Protein AF-A0A564IZJ0-F1 (afdb_monomer)

Solvent-accessible surface area (backbone atoms only — not comparable to full-atom values): 21741 Å² total; per-residue (Å²): 131,83,50,56,50,42,32,29,39,72,29,84,61,72,47,53,26,56,43,86,88,49,36,39,36,37,38,79,54,44,90,42,38,35,37,41,50,42,85,52,32,65,60,54,70,59,69,77,71,61,61,70,77,34,61,33,36,36,37,26,34,56,34,86,49,71,35,27,42,55,58,33,40,31,61,78,83,56,74,50,46,57,49,78,81,78,59,64,66,39,53,47,33,22,53,53,16,45,50,47,19,52,66,24,48,50,54,48,75,76,46,84,51,66,69,59,30,51,54,28,47,52,52,16,57,60,21,42,52,44,19,53,53,12,47,51,53,50,51,52,51,49,54,51,66,65,36,66,60,49,48,51,48,54,54,53,49,56,35,42,74,72,63,50,59,86,82,39,43,73,65,63,79,53,78,89,79,77,83,68,80,66,76,89,85,49,87,64,47,89,65,46,46,78,50,74,35,45,29,76,46,72,40,58,45,77,50,74,45,72,63,78,95,56,53,42,52,27,40,31,34,42,32,31,40,73,90,46,70,34,35,41,73,34,52,60,85,53,92,71,82,81,52,62,72,89,74,48,69,64,80,76,96,77,58,46,73,65,36,38,33,40,37,34,20,32,71,92,74,27,42,46,44,33,39,37,31,74,72,70,56,49,33,40,32,57,55,51,95,79,43,77,47,75,70,51,46,55,48,50,52,54,51,54,55,48,51,44,49,52,53,50,53,52,52,50,51,51,52,55,50,52,32,70,76,76,51,88,51,72,66,62,52,51,53,54,49,50,52,51,51,51,51,46,50,50,55,53,49,50,54,51,51,51,53,50,52,51,45,51,48,40,48,74,73,29,68,69,48,43,43,49,53,51,40,51,54,45,51,53,55,48,42,64,69,64,39,91,61,56,50,80,41,78,36,85

Secondary structure (DSSP, 8-state):
---EEEEEEE---PEEPS-GGG-EEEEEETTEEEEEEGGGBS-GGGGGGPPTTSEEEEEEEE-TTS-EEEEEEE-SS-EEPBP---SHHHHHHHHHHHHHHHHHHHHHHH---HHHHHHHHHHHHHHHHHHHHHHHHHHHHHHHHH-HHHHHHHHHHHHHHTT--TTPEEPPPPP-PPPPPSTTT-PPPTTEEEEEEEEEEEEEEEEEESSGGG-EEEEEEEEEETTEEEEEEEE--STTSSS-GGG-SSPPP---TT-EEEEEEETTT-BEEEEEETTT--EEEEPBTTB--HHHHHHHHHHHHHHHHHHHHHHHHHHHHHHHHH---HHHHHHHHHHHHHHHHHHHHHHHHHHHHHHHHHHHH-HHHHHHHHHHHHHHHHHHHH-TT--EEEE-

pLDDT: mean 84.56, std 9.11, range [44.75, 94.94]

Structure (mmCIF, N/CA/C/O backbone):
data_AF-A0A564IZJ0-F1
#
_entry.id   AF-A0A564IZJ0-F1
#
loop_
_atom_site.group_PDB
_atom_site.id
_atom_site.type_symbol
_atom_site.label_atom_id
_atom_site.label_alt_id
_atom_site.label_comp_id
_atom_site.label_asym_id
_atom_site.label_entity_id
_atom_site.label_seq_id
_atom_site.pdbx_PDB_ins_code
_atom_site.Cartn_x
_atom_site.Cartn_y
_atom_site.Cartn_z
_atom_site.occupancy
_atom_site.B_iso_or_equiv
_atom_site.auth_seq_id
_atom_site.auth_comp_id
_atom_site.auth_asym_id
_atom_site.auth_atom_id
_atom_site.pdbx_PDB_model_num
ATOM 1 N N . MET A 1 1 ? -16.118 2.690 -13.358 1.00 44.75 1 MET A N 1
ATOM 2 C CA . MET A 1 1 ? -16.846 3.289 -12.211 1.00 44.75 1 MET A CA 1
ATOM 3 C C . MET A 1 1 ? -16.034 4.460 -11.663 1.00 44.75 1 MET A C 1
ATOM 5 O O . MET A 1 1 ? -14.813 4.362 -11.625 1.00 44.75 1 MET A O 1
ATOM 9 N N . LYS A 1 2 ? -16.660 5.592 -11.305 1.00 59.84 2 LYS A N 1
ATOM 10 C CA . LYS A 1 2 ? -15.937 6.739 -10.721 1.00 59.84 2 LYS A CA 1
ATOM 11 C C . LYS A 1 2 ? -15.479 6.367 -9.302 1.00 59.84 2 LYS A C 1
ATOM 13 O O . LYS A 1 2 ? -16.312 6.203 -8.417 1.00 59.84 2 LYS A O 1
ATOM 18 N N . ASN A 1 3 ? -14.168 6.224 -9.098 1.00 81.81 3 ASN A N 1
ATOM 19 C CA . ASN A 1 3 ? -13.589 5.867 -7.793 1.00 81.81 3 ASN A CA 1
ATOM 20 C C . ASN A 1 3 ? -13.579 7.036 -6.797 1.00 81.81 3 ASN A C 1
ATOM 22 O O . ASN A 1 3 ? -13.291 6.833 -5.627 1.00 81.81 3 ASN A O 1
ATOM 26 N N . THR A 1 4 ? -13.869 8.259 -7.234 1.00 89.06 4 THR A N 1
ATOM 27 C CA . THR A 1 4 ? -13.938 9.442 -6.367 1.00 89.06 4 THR A CA 1
ATOM 28 C C . THR A 1 4 ? -15.351 9.639 -5.840 1.00 89.06 4 THR A C 1
ATOM 30 O O . THR A 1 4 ? -16.308 9.586 -6.618 1.00 89.06 4 THR A O 1
ATOM 33 N N . ARG A 1 5 ? -15.476 9.888 -4.539 1.00 91.62 5 ARG A N 1
ATOM 34 C CA . ARG A 1 5 ? -16.738 10.101 -3.831 1.00 91.62 5 ARG A CA 1
ATOM 35 C C . ARG A 1 5 ? -16.631 11.329 -2.933 1.00 91.62 5 ARG A C 1
ATOM 37 O O . ARG A 1 5 ? -15.533 11.720 -2.537 1.00 91.62 5 ARG A O 1
ATOM 44 N N . TYR A 1 6 ? -17.781 11.931 -2.664 1.00 93.88 6 TYR A N 1
ATOM 45 C CA . TYR A 1 6 ? -17.891 13.160 -1.894 1.00 93.88 6 TYR A CA 1
ATOM 46 C C . TYR A 1 6 ? -18.940 12.956 -0.823 1.00 93.88 6 TYR A C 1
ATOM 48 O O . TYR A 1 6 ? -20.068 12.582 -1.147 1.00 93.88 6 TYR A O 1
ATOM 56 N N . PHE A 1 7 ? -18.557 13.176 0.424 1.00 94.12 7 PHE A N 1
ATOM 57 C CA . PHE A 1 7 ? -19.387 12.845 1.569 1.00 94.12 7 PHE A CA 1
ATOM 58 C C . PHE A 1 7 ? -19.594 14.057 2.462 1.00 94.12 7 PHE A C 1
ATOM 60 O O . PHE A 1 7 ? -18.702 14.894 2.579 1.00 94.12 7 PHE A O 1
ATOM 67 N N . THR A 1 8 ? -20.757 14.110 3.100 1.00 93.25 8 THR A N 1
ATOM 68 C CA . THR A 1 8 ? -21.026 14.961 4.257 1.00 93.25 8 THR A CA 1
ATOM 69 C C . THR A 1 8 ? -21.311 14.047 5.437 1.00 93.25 8 THR A C 1
ATOM 71 O O . THR A 1 8 ? -22.141 13.143 5.341 1.00 93.25 8 THR A O 1
ATOM 74 N N . LEU A 1 9 ? -20.624 14.267 6.548 1.00 92.94 9 LEU A N 1
ATOM 75 C CA . LEU A 1 9 ? -20.830 13.511 7.780 1.00 92.94 9 LEU A CA 1
ATOM 76 C C . LEU A 1 9 ? -20.733 14.432 8.987 1.00 92.94 9 LEU A C 1
ATOM 78 O O . LEU A 1 9 ? -20.176 15.521 8.888 1.00 92.94 9 LEU A O 1
ATOM 82 N N . ASN A 1 10 ? -21.249 13.988 10.128 1.00 90.94 10 ASN A N 1
ATOM 83 C CA . ASN A 1 10 ? -21.039 14.691 11.385 1.00 90.94 10 ASN A CA 1
ATOM 84 C C . ASN A 1 10 ? -19.679 14.299 11.980 1.00 90.94 10 ASN A C 1
ATOM 86 O O . ASN A 1 10 ? -19.413 13.111 12.163 1.00 90.94 10 ASN A O 1
ATOM 90 N N . PHE A 1 11 ? -18.799 15.266 12.237 1.00 90.62 11 PHE A N 1
ATOM 91 C CA . PHE A 1 11 ? -17.419 14.974 12.621 1.00 90.62 11 PHE A CA 1
ATOM 92 C C . PHE A 1 11 ? -17.299 14.514 14.073 1.00 90.62 11 PHE A C 1
ATOM 94 O O . PHE A 1 11 ? -17.504 15.289 15.002 1.00 90.62 11 PHE A O 1
ATOM 101 N N . THR A 1 12 ? -16.880 13.269 14.276 1.00 87.88 12 THR A N 1
ATOM 102 C CA . THR A 1 12 ? -16.680 12.671 15.607 1.00 87.88 12 THR A CA 1
ATOM 103 C C . THR A 1 12 ? -15.224 12.699 16.079 1.00 87.88 12 THR A C 1
ATOM 105 O O . THR A 1 12 ? -14.915 12.160 17.138 1.00 87.88 12 THR A O 1
ATOM 108 N N . GLY A 1 13 ? -14.323 13.316 15.310 1.00 90.12 13 GLY A N 1
ATOM 109 C CA . GLY A 1 13 ? -12.887 13.312 15.580 1.00 90.12 13 GLY A CA 1
ATOM 110 C C . GLY A 1 13 ? -12.126 12.249 14.786 1.00 90.12 13 GLY A C 1
ATOM 111 O O . GLY A 1 13 ? -12.684 11.246 14.339 1.00 90.12 13 GLY A O 1
ATOM 112 N N . PHE A 1 14 ? -10.825 12.478 14.609 1.00 91.62 14 PHE A N 1
ATOM 113 C CA . PHE A 1 14 ? -9.918 11.494 14.024 1.00 91.62 14 PHE A CA 1
ATOM 114 C C . PHE A 1 14 ? -9.341 10.579 15.101 1.00 91.62 14 PHE A C 1
ATOM 116 O O . PHE A 1 14 ? -8.936 11.026 16.172 1.00 91.62 14 PHE A O 1
ATOM 123 N N . THR A 1 15 ? -9.222 9.297 14.779 1.00 90.81 15 THR A N 1
ATOM 124 C CA . THR A 1 15 ? -8.367 8.371 15.512 1.00 90.81 15 THR A CA 1
ATOM 125 C C . THR A 1 15 ? -6.949 8.450 14.949 1.00 90.81 15 THR A C 1
ATOM 127 O O . THR A 1 15 ? -6.758 8.390 13.733 1.00 90.81 15 THR A O 1
ATOM 130 N N . THR A 1 16 ? -5.946 8.565 15.814 1.00 89.06 16 THR A N 1
ATOM 131 C CA . THR A 1 16 ? -4.530 8.571 15.425 1.00 89.06 16 THR A CA 1
ATOM 132 C C . THR A 1 16 ? -3.963 7.154 15.448 1.00 89.06 16 THR A C 1
ATOM 134 O O . THR A 1 16 ? -4.163 6.400 16.404 1.00 89.06 16 THR A O 1
ATOM 137 N N . ALA A 1 17 ? -3.238 6.773 14.396 1.00 84.81 17 ALA A N 1
ATOM 138 C CA . ALA A 1 17 ? -2.452 5.544 14.432 1.00 84.81 17 ALA A CA 1
ATOM 139 C C . ALA A 1 17 ? -1.193 5.736 15.277 1.00 84.81 17 ALA A C 1
ATOM 141 O O . ALA A 1 17 ? -0.593 6.816 15.317 1.00 84.81 17 ALA A O 1
ATOM 142 N N . ALA A 1 18 ? -0.704 4.641 15.859 1.00 78.44 18 ALA A N 1
ATOM 143 C CA . ALA A 1 18 ? 0.675 4.603 16.322 1.00 78.44 18 ALA A CA 1
ATOM 144 C C . ALA A 1 18 ? 1.623 4.527 15.121 1.00 78.44 18 ALA A C 1
ATOM 146 O O . ALA A 1 18 ? 1.963 3.456 14.621 1.00 78.44 18 ALA A O 1
ATOM 147 N N . SER A 1 19 ? 2.040 5.698 14.651 1.00 74.94 19 SER A N 1
ATOM 148 C CA . SER A 1 19 ? 2.988 5.863 13.557 1.00 74.94 19 SER A CA 1
ATOM 149 C C . SER A 1 19 ? 4.084 6.854 13.927 1.00 74.94 19 SER A C 1
ATOM 151 O O . SER A 1 19 ? 3.969 7.627 14.881 1.00 74.94 19 SER A O 1
ATOM 153 N N . GLU A 1 20 ? 5.130 6.903 13.107 1.00 67.12 20 GLU A N 1
ATOM 154 C CA . GLU A 1 20 ? 6.114 7.977 13.173 1.00 67.12 20 GLU A CA 1
ATOM 155 C C . GLU A 1 20 ? 5.413 9.344 13.071 1.00 67.12 20 GLU A C 1
ATOM 157 O O . GLU A 1 20 ? 4.678 9.614 12.113 1.00 67.12 20 GLU A O 1
ATOM 162 N N . LYS A 1 21 ? 5.609 10.178 14.103 1.00 67.50 21 LYS A N 1
ATOM 163 C CA . LYS A 1 21 ? 4.989 11.505 14.268 1.00 67.50 21 LYS A CA 1
ATOM 164 C C . LYS A 1 21 ? 3.448 11.518 14.266 1.00 67.50 21 LYS A C 1
ATOM 166 O O . LYS A 1 21 ? 2.879 12.568 14.009 1.00 67.50 21 LYS A O 1
ATOM 171 N N . GLN A 1 22 ? 2.787 10.376 14.501 1.00 73.25 22 GLN A N 1
ATOM 172 C CA . GLN A 1 22 ? 1.315 10.258 14.589 1.00 73.25 22 GLN A CA 1
ATOM 173 C C . GLN A 1 22 ? 0.550 10.919 13.421 1.00 73.25 22 GLN A C 1
ATOM 175 O O . GLN A 1 22 ? -0.549 11.438 13.580 1.00 73.25 22 GLN A O 1
ATOM 180 N N . SER A 1 23 ? 1.149 10.913 12.229 1.00 81.75 23 SER A N 1
ATOM 181 C CA . SER A 1 23 ? 0.636 11.631 11.055 1.00 81.75 23 SER A CA 1
ATOM 182 C C . SER A 1 23 ? -0.514 10.919 10.340 1.00 81.75 23 SER A C 1
ATOM 184 O O . SER A 1 23 ? -1.260 11.554 9.597 1.00 81.75 23 SER A O 1
ATOM 186 N N . TYR A 1 24 ? -0.680 9.612 10.556 1.00 87.75 24 TYR A N 1
ATOM 187 C CA . TYR A 1 24 ? -1.764 8.842 9.953 1.00 87.75 24 TYR A CA 1
ATOM 188 C C . TYR A 1 24 ? -3.034 8.915 10.793 1.00 87.75 24 TYR A C 1
ATOM 190 O O . TYR A 1 24 ? -3.030 8.584 11.982 1.00 87.75 24 TYR A O 1
ATOM 198 N N . LEU A 1 25 ? -4.129 9.288 10.137 1.00 91.69 25 LEU A N 1
ATOM 199 C CA . LEU A 1 25 ? -5.433 9.488 10.754 1.00 91.69 25 LEU A CA 1
ATOM 200 C C . LEU A 1 25 ? -6.473 8.560 10.128 1.00 91.69 25 LEU A C 1
ATOM 202 O O . LEU A 1 25 ? -6.461 8.327 8.915 1.00 91.69 25 LEU A O 1
ATOM 206 N N . ARG A 1 26 ? -7.400 8.084 10.959 1.00 92.69 26 ARG A N 1
ATOM 207 C CA . ARG A 1 26 ? -8.602 7.354 10.553 1.00 92.69 26 ARG A CA 1
ATOM 208 C C . ARG A 1 26 ? -9.843 8.088 11.040 1.00 92.69 26 ARG A C 1
ATOM 210 O O . ARG A 1 26 ? -9.869 8.591 12.158 1.00 92.69 26 ARG A O 1
ATOM 217 N N . LEU A 1 27 ? -10.880 8.111 10.219 1.00 92.31 27 LEU A N 1
ATOM 218 C CA . LEU A 1 27 ? -12.219 8.560 10.579 1.00 92.31 27 LEU A CA 1
ATOM 219 C C . LEU A 1 27 ? -13.199 7.446 10.218 1.00 92.31 27 LEU A C 1
ATOM 221 O O . LEU A 1 27 ? -13.279 7.052 9.056 1.00 92.31 27 LEU A O 1
ATOM 225 N N . ALA A 1 28 ? -13.913 6.931 11.213 1.00 88.31 28 ALA A N 1
ATOM 226 C CA . ALA A 1 28 ? -14.966 5.941 11.023 1.00 88.31 28 ALA A CA 1
ATOM 227 C C . ALA A 1 28 ? -16.322 6.649 11.113 1.00 88.31 28 ALA A C 1
ATOM 229 O O . ALA A 1 28 ? -16.593 7.337 12.095 1.00 88.31 28 ALA A O 1
ATOM 230 N N . ALA A 1 29 ? -17.145 6.514 10.076 1.00 86.06 29 ALA A N 1
ATOM 231 C CA . ALA A 1 29 ? -18.466 7.124 10.014 1.00 86.06 29 ALA A CA 1
ATOM 232 C C . ALA A 1 29 ? -19.440 6.181 9.309 1.00 86.06 29 ALA A C 1
ATOM 234 O O . ALA A 1 29 ? -19.333 5.940 8.106 1.00 86.06 29 ALA A O 1
ATOM 235 N N . GLY A 1 30 ? -20.405 5.654 10.061 1.00 82.12 30 GLY A N 1
ATOM 236 C CA . GLY A 1 30 ? -21.278 4.608 9.542 1.00 82.12 30 GLY A CA 1
ATOM 237 C C . GLY A 1 30 ? -20.477 3.351 9.184 1.00 82.12 30 GLY A C 1
ATOM 238 O O . GLY A 1 30 ? -19.511 3.015 9.866 1.00 82.12 30 GLY A O 1
ATOM 239 N N . ASP A 1 31 ? -20.817 2.737 8.053 1.00 81.56 31 ASP A N 1
ATOM 240 C CA . ASP A 1 31 ? -20.074 1.601 7.480 1.00 81.56 31 ASP A CA 1
ATOM 241 C C . ASP A 1 31 ? -18.853 2.050 6.646 1.00 81.56 31 ASP A C 1
ATOM 243 O O . ASP A 1 31 ? -18.264 1.270 5.897 1.00 81.56 31 ASP A O 1
ATOM 247 N N . HIS A 1 32 ? -18.496 3.340 6.698 1.00 88.19 32 HIS A N 1
ATOM 248 C CA . HIS A 1 32 ? -17.412 3.911 5.904 1.00 88.19 32 HIS A CA 1
ATOM 249 C C . HIS A 1 32 ? -16.202 4.219 6.778 1.00 88.19 32 HIS A C 1
ATOM 251 O O . HIS A 1 32 ? -16.291 4.897 7.804 1.00 88.19 32 HIS A O 1
ATOM 257 N N . VAL A 1 33 ? -15.038 3.791 6.298 1.00 90.00 33 VAL A N 1
ATOM 258 C CA . VAL A 1 33 ? -13.749 4.083 6.918 1.00 90.00 33 VAL A CA 1
ATOM 259 C C . VAL A 1 33 ? -12.929 4.962 5.991 1.00 90.00 33 VAL A C 1
ATOM 261 O O . VAL A 1 33 ? -12.711 4.637 4.820 1.00 90.00 33 VAL A O 1
ATOM 264 N N . PHE A 1 34 ? -12.453 6.074 6.536 1.00 92.56 34 PHE A N 1
ATOM 265 C CA . PHE A 1 34 ? -11.622 7.041 5.844 1.00 92.56 34 PHE A CA 1
ATOM 266 C C . PHE A 1 34 ? -10.225 7.082 6.455 1.00 92.56 34 PHE A C 1
ATOM 268 O O . PHE A 1 34 ? -10.083 7.181 7.671 1.00 92.56 34 PHE A O 1
ATOM 275 N N . TYR A 1 35 ? -9.200 7.083 5.610 1.00 92.44 35 TYR A N 1
ATOM 276 C CA . TYR A 1 35 ? -7.798 7.211 5.993 1.00 92.44 35 TYR A CA 1
ATOM 277 C C . TYR A 1 35 ? -7.173 8.452 5.371 1.00 92.44 35 TYR A C 1
ATOM 279 O O . TYR A 1 35 ? -7.528 8.864 4.262 1.00 92.44 35 TYR A O 1
ATOM 287 N N . THR A 1 36 ? -6.209 9.038 6.074 1.00 91.75 36 THR A N 1
ATOM 288 C CA . THR A 1 36 ? -5.403 10.135 5.547 1.00 91.75 36 THR A CA 1
ATOM 289 C C . THR A 1 36 ? -4.045 10.240 6.237 1.00 91.75 36 THR A C 1
ATOM 291 O O . THR A 1 36 ? -3.787 9.575 7.239 1.00 91.75 36 THR A O 1
ATOM 294 N N . ASP A 1 37 ? -3.172 11.075 5.684 1.00 89.12 37 ASP A N 1
ATOM 295 C CA . ASP A 1 37 ? -1.863 11.414 6.242 1.00 89.12 37 ASP A CA 1
ATOM 296 C C . ASP A 1 37 ? -1.727 12.936 6.277 1.00 89.12 37 ASP A C 1
ATOM 298 O O . ASP A 1 37 ? -1.817 13.594 5.236 1.00 89.12 37 ASP A O 1
ATOM 302 N N . THR A 1 38 ? -1.501 13.504 7.460 1.00 89.12 38 THR A N 1
ATOM 303 C CA . THR A 1 38 ? -1.402 14.956 7.645 1.00 89.12 38 THR A CA 1
ATOM 304 C C . THR A 1 38 ? -0.265 15.573 6.831 1.00 89.12 38 THR A C 1
ATOM 306 O O . THR A 1 38 ? -0.391 16.700 6.360 1.00 89.12 38 THR A O 1
ATOM 309 N N . ARG A 1 39 ? 0.806 14.817 6.547 1.00 85.56 39 ARG A N 1
ATOM 310 C CA . ARG A 1 39 ? 1.964 15.270 5.749 1.00 85.56 39 ARG A CA 1
ATOM 311 C C . ARG A 1 39 ? 1.623 15.550 4.287 1.00 85.56 39 ARG A C 1
ATOM 313 O O . ARG A 1 39 ? 2.419 16.155 3.573 1.00 85.56 39 ARG A O 1
ATOM 320 N N . TYR A 1 40 ? 0.473 15.069 3.823 1.00 85.44 40 TYR A N 1
ATOM 321 C CA . TYR A 1 40 ? 0.005 15.283 2.460 1.00 85.44 40 TYR A CA 1
ATOM 322 C C . TYR A 1 40 ? -0.725 16.626 2.286 1.00 85.44 40 TYR A C 1
ATOM 324 O O . TYR A 1 40 ? -0.977 17.038 1.153 1.00 85.44 40 TYR A O 1
ATOM 332 N N . PHE A 1 41 ? -1.035 17.332 3.374 1.00 89.31 41 PHE A N 1
ATOM 333 C CA . PHE A 1 41 ? -1.739 18.612 3.350 1.00 89.31 41 PHE A CA 1
ATOM 334 C C . PHE A 1 41 ? -0.768 19.785 3.415 1.00 89.31 41 PHE A C 1
ATOM 336 O O . PHE A 1 41 ? 0.336 19.668 3.944 1.00 89.31 41 PHE A O 1
ATOM 343 N N . GLN A 1 42 ? -1.170 20.915 2.831 1.00 88.94 42 GLN A N 1
ATOM 344 C CA . GLN A 1 42 ? -0.345 22.121 2.796 1.00 88.94 42 GLN A CA 1
ATOM 345 C C . GLN A 1 42 ? -0.071 22.668 4.201 1.00 88.94 42 GLN A C 1
ATOM 347 O O . GLN A 1 42 ? 1.057 23.065 4.480 1.00 88.94 42 GLN A O 1
ATOM 352 N N . ASP A 1 43 ? -1.088 22.662 5.062 1.00 89.38 43 ASP A N 1
ATOM 353 C CA . ASP A 1 43 ? -0.977 23.059 6.460 1.00 89.38 43 ASP A CA 1
ATOM 354 C C . ASP A 1 43 ? -1.587 21.972 7.364 1.00 89.38 43 ASP A C 1
ATOM 356 O O . ASP A 1 43 ? -2.812 21.877 7.490 1.00 89.38 43 ASP A O 1
ATOM 360 N N . PRO A 1 44 ? -0.744 21.111 7.966 1.00 87.69 44 PRO A N 1
ATOM 361 C CA . PRO A 1 44 ? -1.185 20.066 8.885 1.00 87.69 44 PRO A CA 1
ATOM 362 C C . PRO A 1 44 ? -1.839 20.589 10.170 1.00 87.69 44 PRO A C 1
ATOM 364 O O . PRO A 1 44 ? -2.603 19.855 10.791 1.00 87.69 44 PRO A O 1
ATOM 367 N N . THR A 1 45 ? -1.560 21.827 10.588 1.00 88.00 45 THR A N 1
ATOM 368 C CA . THR A 1 45 ? -2.073 22.367 11.863 1.00 88.00 45 THR A CA 1
ATOM 369 C C . THR A 1 45 ? -3.579 22.626 11.816 1.00 88.00 45 THR A C 1
ATOM 371 O O . THR A 1 45 ? -4.264 22.572 12.834 1.00 88.00 45 THR A O 1
ATOM 374 N N . LEU A 1 46 ? -4.131 22.798 10.611 1.00 90.19 46 LEU A N 1
ATOM 375 C CA . LEU A 1 46 ? -5.561 22.999 10.388 1.00 90.19 46 LEU A CA 1
ATOM 376 C C . LEU A 1 46 ? -6.421 21.805 10.828 1.00 90.19 46 LEU A C 1
ATOM 378 O O . LEU A 1 46 ? -7.614 21.981 11.065 1.00 90.19 46 LEU A O 1
ATOM 382 N N . PHE A 1 47 ? -5.846 20.605 10.975 1.00 89.31 47 PHE A N 1
ATOM 383 C CA . PHE A 1 47 ? -6.578 19.450 11.506 1.00 89.31 47 PHE A CA 1
ATOM 384 C C . PHE A 1 47 ? -7.035 19.665 12.957 1.00 89.31 47 PHE A C 1
ATOM 386 O O . PHE A 1 47 ? -8.088 19.155 13.333 1.00 89.31 47 PHE A O 1
ATOM 393 N N . GLU A 1 48 ? -6.284 20.433 13.752 1.00 87.44 48 GLU A N 1
ATOM 394 C CA . GLU A 1 48 ? -6.610 20.732 15.155 1.00 87.44 48 GLU A CA 1
ATOM 395 C C . GLU A 1 48 ? -7.725 21.780 15.290 1.00 87.44 48 GLU A C 1
ATOM 397 O O . GLU A 1 48 ? -8.367 21.880 16.332 1.00 87.44 48 GLU A O 1
ATOM 402 N N . GLN A 1 49 ? -7.987 22.546 14.228 1.00 89.62 49 GLN A N 1
ATOM 403 C CA . GLN A 1 49 ? -9.007 23.599 14.208 1.00 89.62 49 GLN A CA 1
ATOM 404 C C . GLN A 1 49 ? -10.408 23.070 13.860 1.00 89.62 49 GLN A C 1
ATOM 406 O O . GLN A 1 49 ? -11.390 23.805 13.985 1.00 89.62 49 GLN A O 1
ATOM 411 N N . LEU A 1 50 ? -10.513 21.807 13.433 1.00 89.50 50 LEU A N 1
ATOM 412 C CA . LEU A 1 50 ? -11.782 21.177 13.073 1.00 89.50 50 LEU A CA 1
ATOM 413 C C . LEU A 1 50 ? -12.650 20.958 14.314 1.00 89.50 50 LEU A C 1
ATOM 415 O O . LEU A 1 50 ? -12.236 20.328 15.289 1.00 89.50 50 LEU A O 1
ATOM 419 N N . LYS A 1 51 ? -13.893 21.438 14.261 1.00 87.56 51 LYS A N 1
ATOM 420 C CA . LYS A 1 51 ? -14.825 21.356 15.389 1.00 87.56 51 LYS A CA 1
ATOM 421 C C . LYS A 1 51 ? -15.596 20.042 15.399 1.00 87.56 51 LYS A C 1
ATOM 423 O O . LYS A 1 51 ? -16.216 19.666 14.407 1.00 87.56 51 LYS A O 1
ATOM 428 N N . LEU A 1 52 ? -15.604 19.379 16.554 1.00 90.69 52 LEU A N 1
ATOM 429 C CA . LEU A 1 52 ? -16.419 18.188 16.792 1.00 90.69 52 LEU A CA 1
ATOM 430 C C . LEU A 1 52 ? -17.913 18.501 16.643 1.00 90.69 52 LEU A C 1
ATOM 432 O O . LEU A 1 52 ? -18.368 19.602 16.955 1.00 90.69 52 LEU A O 1
ATOM 436 N N . ASN A 1 53 ? -18.671 17.500 16.205 1.00 87.12 53 ASN A N 1
ATOM 437 C CA . ASN A 1 53 ? -20.114 17.545 15.982 1.00 87.12 53 ASN A CA 1
ATOM 438 C C . ASN A 1 53 ? -20.569 18.619 14.976 1.00 87.12 53 ASN A C 1
ATOM 440 O O . ASN A 1 53 ? -21.699 19.104 15.048 1.00 87.12 53 ASN A O 1
ATOM 444 N N . GLN A 1 54 ? -19.690 18.995 14.044 1.00 89.19 54 GLN A N 1
ATOM 445 C CA . GLN A 1 54 ? -20.017 19.855 12.910 1.00 89.19 54 GLN A CA 1
ATOM 446 C C . GLN A 1 54 ? -20.007 19.065 11.595 1.00 89.19 54 GLN A C 1
ATOM 448 O O . GLN A 1 54 ? -19.317 18.042 11.493 1.00 89.19 54 GLN A O 1
ATOM 453 N N . PRO A 1 55 ? -20.771 19.512 10.579 1.00 91.31 55 PRO A N 1
ATOM 454 C CA . PRO A 1 55 ? -20.741 18.886 9.267 1.00 91.31 5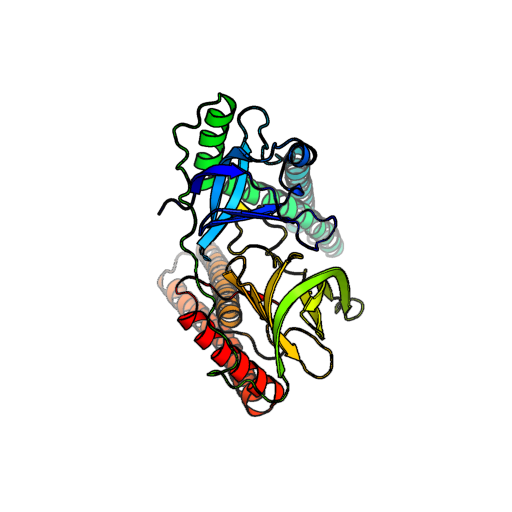5 PRO A CA 1
ATOM 455 C C . PRO A 1 55 ? -19.345 19.003 8.652 1.00 91.31 55 PRO A C 1
ATOM 457 O O . PRO A 1 55 ? -18.797 20.091 8.500 1.00 91.31 55 PRO A O 1
ATOM 460 N N . LEU A 1 56 ? -18.788 17.860 8.270 1.00 93.94 56 LEU A N 1
ATOM 461 C CA . LEU A 1 56 ? -17.513 17.739 7.585 1.00 93.94 56 LEU A CA 1
ATOM 462 C C . LEU A 1 56 ? -17.747 17.214 6.176 1.00 93.94 56 LEU A C 1
ATOM 464 O O . LEU A 1 56 ? -18.319 16.140 5.972 1.00 93.94 56 LEU A O 1
ATOM 468 N N . HIS A 1 57 ? -17.271 17.977 5.203 1.00 94.50 57 HIS A N 1
ATOM 469 C CA . HIS A 1 57 ? -17.320 17.653 3.790 1.00 94.50 57 HIS A CA 1
ATOM 470 C C . HIS A 1 57 ? -15.990 17.056 3.355 1.00 94.50 57 HIS A C 1
ATOM 472 O O . HIS A 1 57 ? -14.932 17.634 3.596 1.00 94.50 57 HIS A O 1
ATOM 478 N N . ILE A 1 58 ? -16.032 15.903 2.696 1.00 94.94 58 ILE A N 1
ATOM 479 C CA . ILE A 1 58 ? -14.839 15.119 2.381 1.00 94.94 58 ILE A CA 1
ATOM 480 C C . ILE A 1 58 ? -14.809 14.800 0.893 1.00 94.94 58 ILE A C 1
ATOM 482 O O . ILE A 1 58 ? -15.751 14.222 0.353 1.00 94.94 58 ILE A O 1
ATOM 486 N N . GLY A 1 59 ? -13.688 15.106 0.239 1.00 94.44 59 GLY A N 1
ATOM 487 C CA . GLY A 1 59 ? -13.350 14.576 -1.076 1.00 94.44 59 GLY A CA 1
ATOM 488 C C . GLY A 1 59 ? -12.415 13.386 -0.950 1.00 94.44 59 GLY A C 1
ATOM 489 O O . GLY A 1 59 ? -11.231 13.550 -0.646 1.00 94.44 59 GLY A O 1
ATOM 490 N N . ALA A 1 60 ? -12.930 12.189 -1.224 1.00 93.44 60 ALA A N 1
ATOM 491 C CA . ALA A 1 60 ? -12.185 10.954 -1.038 1.00 93.44 60 ALA A CA 1
ATOM 492 C C . ALA A 1 60 ? -12.163 10.066 -2.285 1.00 93.44 60 ALA A C 1
ATOM 494 O O . ALA A 1 60 ? -12.990 10.165 -3.197 1.00 93.44 60 ALA A O 1
ATOM 495 N N . ARG A 1 61 ? -11.191 9.159 -2.324 1.00 91.69 61 ARG A N 1
ATOM 496 C CA . ARG A 1 61 ? -11.084 8.103 -3.329 1.00 91.69 61 ARG A CA 1
ATOM 497 C C . ARG A 1 61 ? -11.317 6.752 -2.668 1.00 91.69 61 ARG A C 1
ATOM 499 O O . ARG A 1 61 ? -10.626 6.416 -1.718 1.00 91.69 61 ARG A O 1
ATOM 506 N N . ARG A 1 62 ? -12.224 5.955 -3.227 1.00 89.94 62 ARG A N 1
ATOM 507 C CA . ARG A 1 62 ? -12.443 4.566 -2.831 1.00 89.94 62 ARG A CA 1
ATOM 508 C C . ARG A 1 62 ? -11.229 3.711 -3.195 1.00 89.94 62 ARG A C 1
ATOM 510 O O . ARG A 1 62 ? -10.750 3.750 -4.337 1.00 89.94 62 ARG A O 1
ATOM 517 N N . LEU A 1 63 ? -10.748 2.954 -2.223 1.00 88.00 63 LEU A N 1
ATOM 518 C CA . LEU A 1 63 ? -9.727 1.932 -2.366 1.00 88.00 63 LEU A CA 1
ATOM 519 C C . LEU A 1 63 ? -10.385 0.571 -2.693 1.00 88.00 63 LEU A C 1
ATOM 521 O O . LEU A 1 63 ? -11.586 0.390 -2.479 1.00 88.00 63 LEU A O 1
ATOM 525 N N . PRO A 1 64 ? -9.636 -0.384 -3.275 1.00 81.31 64 PRO A N 1
ATOM 526 C CA . PRO A 1 64 ? -10.134 -1.725 -3.594 1.00 81.31 64 PRO A CA 1
ATOM 527 C C . PRO A 1 64 ? -10.688 -2.502 -2.394 1.00 81.31 64 PRO A C 1
ATOM 529 O O . PRO A 1 64 ? -11.535 -3.363 -2.590 1.00 81.31 64 PRO A O 1
ATOM 532 N N . ASP A 1 65 ? -10.216 -2.189 -1.188 1.00 77.81 65 ASP A N 1
ATOM 533 C CA . ASP A 1 65 ? -10.659 -2.770 0.086 1.00 77.81 65 ASP A CA 1
ATOM 534 C C . ASP A 1 65 ? -12.007 -2.217 0.581 1.00 77.81 65 ASP A C 1
ATOM 536 O O . ASP A 1 65 ? -12.509 -2.644 1.610 1.00 77.81 65 ASP A O 1
ATOM 540 N N . GLY A 1 66 ? -12.605 -1.266 -0.144 1.00 84.19 66 GLY A N 1
ATOM 541 C CA . GLY A 1 66 ? -13.852 -0.612 0.248 1.00 84.19 66 GLY A CA 1
ATOM 542 C C . GLY A 1 66 ? -13.656 0.647 1.089 1.00 84.19 66 GLY A C 1
ATOM 543 O O . GLY A 1 66 ? -14.554 1.488 1.092 1.00 84.19 66 GLY A O 1
ATOM 544 N N . SER A 1 67 ? -12.481 0.831 1.695 1.00 88.50 67 SER A N 1
ATOM 545 C CA . SER A 1 67 ? -12.133 2.034 2.450 1.00 88.50 67 SER A CA 1
ATOM 546 C C . SER A 1 67 ? -11.903 3.240 1.534 1.00 88.50 67 SER A C 1
ATOM 548 O O . SER A 1 67 ? -11.892 3.144 0.299 1.00 88.50 67 SER A O 1
ATOM 550 N N . PHE A 1 68 ? -11.729 4.415 2.130 1.00 91.50 68 PHE A N 1
ATOM 551 C CA . PHE A 1 68 ? -11.593 5.674 1.412 1.00 91.50 68 PHE A CA 1
ATOM 552 C C . PHE A 1 68 ? -10.324 6.412 1.820 1.00 91.50 68 PHE A C 1
ATOM 554 O O . PHE A 1 68 ? -10.035 6.575 2.997 1.00 91.50 68 PHE A O 1
ATOM 561 N N . TRP A 1 69 ? -9.586 6.934 0.844 1.00 92.62 69 TRP A N 1
ATOM 562 C CA . TRP A 1 69 ? -8.475 7.845 1.093 1.00 92.62 69 TRP A CA 1
ATOM 563 C C . TRP A 1 69 ? -8.923 9.300 0.937 1.00 92.62 69 TRP A C 1
ATOM 565 O O . TRP A 1 69 ? -9.406 9.677 -0.138 1.00 92.62 69 TRP A O 1
ATOM 575 N N . ILE A 1 70 ? -8.751 10.124 1.972 1.00 93.94 70 ILE A N 1
ATOM 576 C CA . ILE A 1 70 ? -9.113 11.548 1.944 1.00 93.94 70 ILE A CA 1
ATOM 577 C C . ILE A 1 70 ? -8.045 12.344 1.187 1.00 93.94 70 ILE A C 1
ATOM 579 O O . ILE A 1 70 ? -6.850 12.227 1.449 1.00 93.94 70 ILE A O 1
ATOM 583 N N . HIS A 1 71 ? -8.483 13.185 0.251 1.00 92.25 71 HIS A N 1
ATOM 584 C CA . HIS A 1 71 ? -7.606 14.091 -0.495 1.00 92.25 71 HIS A CA 1
ATOM 585 C C . HIS A 1 71 ? -7.771 15.558 -0.103 1.00 92.25 71 HIS A C 1
ATOM 587 O O . HIS A 1 71 ? -6.809 16.315 -0.182 1.00 92.25 71 HIS A O 1
ATOM 593 N N . TRP A 1 72 ? -8.982 15.953 0.276 1.00 93.88 72 TRP A N 1
ATOM 594 C CA . TRP A 1 72 ? -9.301 17.266 0.821 1.00 93.88 72 TRP A CA 1
ATOM 595 C C . TRP A 1 72 ? -10.510 17.133 1.741 1.00 93.88 72 TRP A C 1
ATOM 597 O O . TRP A 1 72 ? -11.320 16.212 1.574 1.00 93.88 72 TRP A O 1
ATOM 607 N N . LEU A 1 73 ? -10.638 18.046 2.696 1.00 94.69 73 LEU A N 1
ATOM 608 C CA . LEU A 1 73 ? -11.800 18.111 3.576 1.00 94.69 73 LEU A CA 1
ATOM 609 C C . LEU A 1 73 ? -12.092 19.558 3.991 1.00 94.69 73 LEU A C 1
ATOM 611 O O . LEU A 1 73 ? -11.200 20.406 3.936 1.00 94.69 73 LEU A O 1
ATOM 615 N N . SER A 1 74 ? -13.334 19.847 4.368 1.00 92.88 74 SER A N 1
ATOM 616 C CA . SER A 1 74 ? -13.750 21.172 4.826 1.00 92.88 74 SER A CA 1
ATOM 617 C C . SER A 1 74 ? -14.931 21.100 5.782 1.00 92.88 74 SER A C 1
ATOM 619 O O . SER A 1 74 ? -15.862 20.340 5.540 1.00 92.88 74 SER A O 1
ATOM 621 N N . ASP A 1 75 ? -14.919 21.928 6.821 1.00 89.81 75 ASP A N 1
ATOM 622 C CA . ASP A 1 75 ? -16.060 22.162 7.719 1.00 89.81 75 ASP A CA 1
ATOM 623 C C . ASP A 1 75 ? -16.868 23.425 7.327 1.00 89.81 75 ASP A C 1
ATOM 625 O O . ASP A 1 75 ? -17.736 23.886 8.064 1.00 89.81 75 ASP A O 1
ATOM 629 N N . GLY A 1 76 ? -16.555 24.025 6.168 1.00 84.69 76 GLY A N 1
ATOM 630 C CA . GLY A 1 76 ? -17.130 25.281 5.676 1.00 84.69 76 GLY A CA 1
ATOM 631 C C . GLY A 1 76 ? -16.386 26.554 6.110 1.00 84.69 76 GLY A C 1
ATOM 632 O O . GLY A 1 76 ? -16.532 27.588 5.449 1.00 84.69 76 GLY A O 1
ATOM 633 N N . ASN A 1 77 ? -15.558 26.486 7.157 1.00 85.94 77 ASN A N 1
ATOM 634 C CA . ASN A 1 77 ? -14.712 27.589 7.631 1.00 85.94 77 ASN A CA 1
ATOM 635 C C . ASN A 1 77 ? -13.236 27.340 7.305 1.00 85.94 77 ASN A C 1
ATOM 637 O O . ASN A 1 77 ? -12.554 28.206 6.762 1.00 85.94 77 ASN A O 1
ATOM 641 N N . VAL A 1 78 ? -12.768 26.134 7.602 1.00 89.31 78 VAL A N 1
ATOM 642 C CA . VAL A 1 78 ? -11.436 25.618 7.329 1.00 89.31 78 VAL A CA 1
ATOM 643 C C . VAL A 1 78 ? -11.512 24.710 6.102 1.00 89.31 78 VAL A C 1
ATOM 645 O O . VAL A 1 78 ? -12.419 23.886 5.946 1.00 89.31 78 VAL A O 1
ATOM 648 N N . LEU A 1 79 ? -10.547 24.861 5.196 1.00 91.25 79 LEU A N 1
ATOM 649 C CA . LEU A 1 79 ? -10.373 23.997 4.032 1.00 91.25 79 LEU A CA 1
ATOM 650 C C . LEU A 1 79 ? -8.959 23.428 4.061 1.00 91.25 79 LEU A C 1
ATOM 652 O O . LEU A 1 79 ? -7.980 24.161 3.938 1.00 91.25 79 LEU A O 1
ATOM 656 N N . LEU A 1 80 ? -8.863 22.108 4.187 1.00 92.19 80 LEU A N 1
ATOM 657 C CA . LEU A 1 80 ? -7.595 21.400 4.143 1.00 92.19 80 LEU A CA 1
ATOM 658 C C . LEU A 1 80 ? -7.297 20.939 2.718 1.00 92.19 80 LEU A C 1
ATOM 660 O O . LEU A 1 80 ? -7.945 20.036 2.178 1.00 92.19 80 LEU A O 1
ATOM 664 N N . GLU A 1 81 ? -6.289 21.575 2.120 1.00 91.19 81 GLU A N 1
ATOM 665 C CA . GLU A 1 81 ? -5.870 21.349 0.738 1.00 91.19 81 GLU A CA 1
ATOM 666 C C . GLU A 1 81 ? -4.630 20.451 0.632 1.00 91.19 81 GLU A C 1
ATOM 668 O O . GLU A 1 81 ? -3.732 20.518 1.479 1.00 91.19 81 GLU A O 1
ATOM 673 N N . PRO A 1 82 ? -4.525 19.646 -0.441 1.00 88.06 82 PRO A N 1
ATOM 674 C CA . PRO A 1 82 ? -3.346 18.832 -0.682 1.00 88.06 82 PRO A CA 1
ATOM 675 C C . PRO A 1 82 ? -2.126 19.705 -0.995 1.00 88.06 82 PRO A C 1
ATOM 677 O O . PRO A 1 82 ? -2.191 20.643 -1.799 1.00 88.06 82 PRO A O 1
ATOM 680 N N . ALA A 1 83 ? -0.981 19.347 -0.418 1.00 83.69 83 ALA A N 1
ATOM 681 C CA . ALA A 1 83 ? 0.291 20.007 -0.658 1.00 83.69 83 ALA A CA 1
ATOM 682 C C . ALA A 1 83 ? 0.685 19.910 -2.140 1.00 83.69 83 ALA A C 1
ATOM 684 O O . ALA A 1 83 ? 0.646 18.845 -2.765 1.00 83.69 83 ALA A O 1
ATOM 685 N N . ARG A 1 84 ? 1.118 21.037 -2.715 1.00 74.31 84 ARG A N 1
ATOM 686 C CA . ARG A 1 84 ? 1.629 21.110 -4.091 1.00 74.31 84 ARG A CA 1
ATOM 687 C C . ARG A 1 84 ? 3.137 21.365 -4.058 1.00 74.31 84 ARG A C 1
ATOM 689 O O . ARG A 1 84 ? 3.545 22.524 -4.111 1.00 74.31 84 ARG A O 1
ATOM 696 N N . PRO A 1 85 ? 3.979 20.316 -3.970 1.00 69.75 85 PRO A N 1
ATOM 697 C CA . PRO A 1 85 ? 5.425 20.497 -3.957 1.00 69.75 85 PRO A CA 1
ATOM 698 C C . PRO A 1 85 ? 5.896 21.190 -5.241 1.00 69.75 85 PRO A C 1
ATOM 700 O O . PRO A 1 85 ? 5.369 20.950 -6.335 1.00 69.75 85 PRO A O 1
ATOM 703 N N . SER A 1 86 ? 6.891 22.066 -5.108 1.00 73.12 86 SER A N 1
ATOM 704 C CA . SER A 1 86 ? 7.387 22.867 -6.225 1.00 73.12 86 SER A CA 1
ATOM 705 C C . SER A 1 86 ? 8.075 21.987 -7.279 1.00 73.12 86 SER A C 1
ATOM 707 O O . SER A 1 86 ? 8.803 21.043 -6.971 1.00 73.12 86 SER A O 1
ATOM 709 N N . LEU A 1 87 ? 7.838 22.289 -8.561 1.00 75.50 87 LEU A N 1
ATOM 710 C CA . LEU A 1 87 ? 8.443 21.535 -9.667 1.00 75.50 87 LEU A CA 1
ATOM 711 C C . LEU A 1 87 ? 9.845 22.017 -10.043 1.00 75.50 87 LEU A C 1
ATOM 713 O O . LEU A 1 87 ? 10.527 21.333 -10.801 1.00 75.50 87 LEU A O 1
ATOM 717 N N . LYS A 1 88 ? 10.252 23.192 -9.547 1.00 82.50 88 LYS A N 1
ATOM 718 C CA . LYS A 1 88 ? 11.460 23.899 -9.993 1.00 82.50 88 LYS A CA 1
ATOM 719 C C . LYS A 1 88 ? 12.706 23.024 -9.854 1.00 82.50 88 LYS A C 1
ATOM 721 O O . LYS A 1 88 ? 13.439 22.866 -10.819 1.00 82.50 88 LYS A O 1
ATOM 726 N N . SER A 1 89 ? 12.878 22.379 -8.700 1.00 80.00 89 SER A N 1
ATOM 727 C CA . SER A 1 89 ? 14.017 21.488 -8.442 1.00 80.00 89 SER A CA 1
ATOM 728 C C . SER A 1 89 ? 14.034 20.264 -9.371 1.00 80.00 89 SER A C 1
ATOM 730 O O . SER A 1 89 ? 15.070 19.942 -9.942 1.00 80.00 89 SER A O 1
ATOM 732 N N . LYS A 1 90 ? 12.884 19.615 -9.604 1.00 84.19 90 LYS A N 1
ATOM 733 C CA . LYS A 1 90 ? 12.791 18.432 -10.485 1.00 84.19 90 LYS A CA 1
ATOM 734 C C . LYS A 1 90 ? 13.064 18.765 -11.949 1.00 84.19 90 LYS A C 1
ATOM 736 O O . LYS A 1 90 ? 13.737 18.006 -12.636 1.00 84.19 90 LYS A O 1
ATOM 741 N N . LEU A 1 91 ? 12.547 19.904 -12.404 1.00 86.50 91 LEU A N 1
ATOM 742 C CA . LEU A 1 91 ? 12.773 20.418 -13.750 1.00 86.50 91 LEU A CA 1
ATOM 743 C C . LEU A 1 91 ? 14.253 20.774 -13.955 1.00 86.50 91 LEU A C 1
ATOM 745 O O . LEU A 1 91 ? 14.836 20.404 -14.968 1.00 86.50 91 LEU A O 1
ATOM 749 N N . LEU A 1 92 ? 14.863 21.430 -12.963 1.00 88.19 92 LEU A N 1
ATOM 750 C CA . LEU A 1 92 ? 16.282 21.773 -12.967 1.00 88.19 92 LEU A CA 1
ATOM 751 C C . LEU A 1 92 ? 17.165 20.518 -13.042 1.00 88.19 92 LEU A C 1
ATOM 753 O O . LEU A 1 92 ? 18.044 20.452 -13.893 1.00 88.19 92 LEU A O 1
ATOM 757 N N . MET A 1 93 ? 16.889 19.502 -12.213 1.00 87.06 93 MET A N 1
ATOM 758 C CA . MET A 1 93 ? 17.610 18.221 -12.247 1.00 87.06 93 MET A CA 1
ATOM 759 C C . MET A 1 93 ? 17.512 17.537 -13.614 1.00 87.06 93 MET A C 1
ATOM 761 O O . MET A 1 93 ? 18.514 17.036 -14.115 1.00 87.06 93 MET A O 1
ATOM 765 N N . PHE A 1 94 ? 16.325 17.549 -14.232 1.00 89.75 94 PHE A N 1
ATOM 766 C CA . PHE A 1 94 ? 16.128 16.972 -15.560 1.00 89.75 94 PHE A CA 1
ATOM 767 C C . PHE A 1 94 ? 16.955 17.693 -16.630 1.00 89.75 94 PHE A C 1
ATOM 769 O O . PHE A 1 94 ? 17.706 17.040 -17.352 1.00 89.75 94 PHE A O 1
ATOM 776 N N . PHE A 1 95 ? 16.851 19.023 -16.725 1.00 91.00 95 PHE A N 1
ATOM 777 C CA . PHE A 1 95 ? 17.554 19.778 -17.765 1.00 91.00 95 PHE A CA 1
ATOM 778 C C . PHE A 1 95 ? 19.072 19.758 -17.581 1.00 91.00 95 PHE A C 1
ATOM 780 O O . PHE A 1 95 ? 19.779 19.494 -18.548 1.00 91.00 95 PHE A O 1
ATOM 787 N N . ILE A 1 96 ? 19.575 19.970 -16.358 1.00 91.50 96 ILE A N 1
ATOM 788 C CA . ILE A 1 96 ? 21.019 19.915 -16.086 1.00 91.50 96 ILE A CA 1
ATOM 789 C C . ILE A 1 96 ? 21.553 18.505 -16.348 1.00 91.50 96 ILE A C 1
ATOM 791 O O . ILE A 1 96 ? 22.535 18.356 -17.068 1.00 91.50 96 ILE A O 1
ATOM 795 N N . GLY A 1 97 ? 20.894 17.4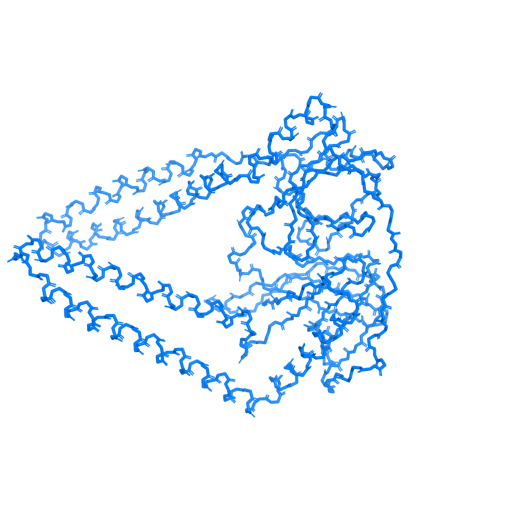68 -15.819 1.00 88.50 97 GLY A N 1
ATOM 796 C CA . GLY A 1 97 ? 21.326 16.083 -16.019 1.00 88.50 97 GLY A CA 1
ATOM 797 C C . GLY A 1 97 ? 21.350 15.689 -17.497 1.00 88.50 97 GLY A C 1
ATOM 798 O O . GLY A 1 97 ? 22.326 15.111 -17.961 1.00 88.50 97 GLY A O 1
ATOM 799 N N . THR A 1 98 ? 20.321 16.069 -18.259 1.00 91.00 98 THR A N 1
ATOM 800 C CA . THR A 1 98 ? 20.241 15.777 -19.702 1.00 91.00 98 THR A CA 1
ATOM 801 C C . THR A 1 98 ? 21.307 16.529 -20.496 1.00 91.00 98 THR A C 1
ATOM 803 O O . THR A 1 98 ? 21.926 15.948 -21.384 1.00 91.00 98 THR A O 1
ATOM 806 N N . LEU A 1 99 ? 21.558 17.800 -20.166 1.00 93.19 99 LEU A N 1
ATOM 807 C CA . LEU A 1 99 ? 22.583 18.604 -20.830 1.00 93.19 99 LEU A CA 1
ATOM 808 C C . LEU A 1 99 ? 23.984 18.025 -20.594 1.00 93.19 99 LEU A C 1
ATOM 810 O O . LEU A 1 99 ? 24.740 17.850 -21.545 1.00 93.19 99 LEU A O 1
ATOM 814 N N . VAL A 1 100 ? 24.309 17.685 -19.342 1.00 91.88 100 VAL A N 1
ATOM 815 C CA . VAL A 1 100 ? 25.603 17.081 -18.987 1.00 91.88 100 VAL A CA 1
ATOM 816 C C . VAL A 1 100 ? 25.743 15.691 -19.610 1.00 91.88 100 VAL A C 1
ATOM 818 O O . VAL A 1 100 ? 26.810 15.370 -20.126 1.00 91.88 100 VAL A O 1
ATOM 821 N N . PHE A 1 101 ? 24.671 14.889 -19.636 1.00 91.62 101 PHE A N 1
ATOM 822 C CA . PHE A 1 101 ? 24.663 13.593 -20.315 1.00 91.62 101 PHE A CA 1
ATOM 823 C C . PHE A 1 101 ? 24.980 13.739 -21.805 1.00 91.62 101 PHE A C 1
ATOM 825 O O . PHE A 1 101 ? 25.883 13.073 -22.296 1.00 91.62 101 PHE A O 1
ATOM 832 N N . ALA A 1 102 ? 24.286 14.631 -22.517 1.00 89.19 102 ALA A N 1
ATOM 833 C CA . ALA A 1 102 ? 24.503 14.840 -23.946 1.00 89.19 102 ALA A CA 1
ATOM 834 C C . ALA A 1 102 ? 25.917 15.368 -24.242 1.00 89.19 102 ALA A C 1
ATOM 836 O O . ALA A 1 102 ? 26.590 14.858 -25.136 1.00 89.19 102 ALA A O 1
ATOM 837 N N . ALA A 1 103 ? 26.389 16.342 -23.458 1.00 90.56 103 ALA A N 1
ATOM 838 C CA . ALA A 1 103 ? 27.728 16.908 -23.602 1.00 90.56 103 ALA A CA 1
ATOM 839 C C . ALA A 1 103 ? 28.837 15.879 -23.332 1.00 90.56 103 ALA A C 1
ATOM 841 O O . ALA A 1 103 ? 29.879 15.932 -23.978 1.00 90.56 103 ALA A O 1
ATOM 842 N N . ALA A 1 104 ? 28.618 14.939 -22.409 1.00 88.56 104 ALA A N 1
ATOM 843 C CA . ALA A 1 104 ? 29.575 13.880 -22.102 1.00 88.56 104 ALA A CA 1
ATOM 844 C C . ALA A 1 104 ? 29.474 12.678 -23.058 1.00 88.56 104 ALA A C 1
ATOM 846 O O . ALA A 1 104 ? 30.489 12.084 -23.393 1.00 88.56 104 ALA A O 1
ATOM 847 N N . ALA A 1 105 ? 28.283 12.338 -23.553 1.00 86.19 105 ALA A N 1
ATOM 848 C CA . ALA A 1 105 ? 28.089 11.245 -24.508 1.00 86.19 105 ALA A CA 1
ATOM 849 C C . ALA A 1 105 ? 28.564 11.601 -25.929 1.00 86.19 105 ALA A C 1
ATOM 851 O O . ALA A 1 105 ? 28.938 10.724 -26.704 1.00 86.19 105 ALA A O 1
ATOM 852 N N . TYR A 1 106 ? 28.572 12.885 -26.293 1.00 86.25 106 TYR A N 1
ATOM 853 C CA . TYR A 1 106 ? 29.004 13.315 -27.621 1.00 86.25 106 TYR A CA 1
ATOM 854 C C . TYR A 1 106 ? 30.480 12.951 -27.913 1.00 86.25 106 TYR A C 1
ATOM 856 O O . TYR A 1 106 ? 30.730 12.257 -28.899 1.00 86.25 106 TYR A O 1
ATOM 864 N N . PRO A 1 107 ? 31.465 13.281 -27.050 1.00 84.62 107 PRO A N 1
ATOM 865 C CA . PRO A 1 107 ? 32.855 12.855 -27.222 1.00 84.62 107 PRO A CA 1
ATOM 866 C C . PRO A 1 107 ? 33.050 11.341 -27.353 1.00 84.62 107 PRO A C 1
ATOM 868 O O . PRO A 1 107 ? 33.933 10.919 -28.095 1.00 84.62 107 PRO A O 1
ATOM 871 N N . THR A 1 108 ? 32.237 10.513 -26.685 1.00 81.69 108 THR A N 1
ATOM 872 C CA . THR A 1 108 ? 32.402 9.049 -26.745 1.00 81.69 108 THR A CA 1
ATOM 873 C C . THR A 1 108 ? 32.072 8.460 -28.116 1.00 81.69 108 THR A C 1
ATOM 875 O O . THR A 1 108 ? 32.480 7.342 -28.401 1.00 81.69 108 THR A O 1
ATOM 878 N N . TYR A 1 109 ? 31.337 9.195 -28.957 1.00 79.56 109 TYR A N 1
ATOM 879 C CA . TYR A 1 109 ? 31.025 8.786 -30.327 1.00 79.56 109 TYR A CA 1
ATOM 880 C C . TYR A 1 109 ? 32.106 9.207 -31.336 1.00 79.56 109 TYR A C 1
ATOM 882 O O . TYR A 1 109 ? 32.329 8.520 -32.328 1.00 79.56 109 TYR A O 1
ATOM 890 N N . PHE A 1 110 ? 32.784 10.334 -31.090 1.00 82.25 110 PHE A N 1
ATOM 891 C CA . PHE A 1 110 ? 33.768 10.905 -32.020 1.00 82.25 110 PHE A CA 1
ATOM 892 C C . PHE A 1 110 ? 35.211 10.495 -31.725 1.00 82.25 110 PHE A C 1
ATOM 894 O O . PHE A 1 110 ? 36.010 10.366 -32.650 1.00 82.25 110 PHE A O 1
ATOM 901 N N . PHE A 1 111 ? 35.570 10.305 -30.455 1.00 80.62 111 PHE A N 1
ATOM 902 C CA . PHE A 1 111 ? 36.930 9.943 -30.065 1.00 80.62 111 PHE A CA 1
ATOM 903 C C . PHE A 1 111 ? 37.046 8.439 -29.826 1.00 80.62 111 PHE A C 1
ATOM 905 O O . PHE A 1 111 ? 36.296 7.863 -29.046 1.00 80.62 111 PHE A O 1
ATOM 912 N N . THR A 1 112 ? 38.044 7.811 -30.446 1.00 76.75 112 THR A N 1
ATOM 913 C CA . THR A 1 112 ? 38.347 6.378 -30.287 1.00 76.75 112 THR A CA 1
ATOM 914 C C . THR A 1 112 ? 39.331 6.093 -29.147 1.00 76.75 112 THR A C 1
ATOM 916 O O . THR A 1 112 ? 39.586 4.936 -28.819 1.00 76.75 112 THR A O 1
ATOM 919 N N . THR A 1 113 ? 39.883 7.133 -28.512 1.00 88.62 113 THR A N 1
ATOM 920 C CA . THR A 1 113 ? 40.834 6.991 -27.403 1.00 88.62 113 THR A CA 1
ATOM 921 C C . THR A 1 113 ? 40.154 6.378 -26.180 1.00 88.62 113 THR A C 1
ATOM 923 O O . THR A 1 113 ? 39.300 7.009 -25.556 1.00 88.62 113 THR A O 1
ATOM 926 N N . THR A 1 114 ? 40.602 5.190 -25.769 1.00 83.00 114 THR A N 1
ATOM 927 C CA . THR A 1 114 ? 40.016 4.405 -24.669 1.00 83.00 114 THR A CA 1
ATOM 928 C C . THR A 1 114 ? 39.826 5.210 -23.381 1.00 83.00 114 THR A C 1
ATOM 930 O O . THR A 1 114 ? 38.766 5.157 -22.766 1.00 83.00 114 THR A O 1
ATOM 933 N N . TRP A 1 115 ? 40.815 6.017 -22.988 1.00 84.00 115 TRP A N 1
ATOM 934 C CA . TRP A 1 115 ? 40.734 6.847 -21.780 1.00 84.00 115 TRP A CA 1
ATOM 935 C C . TRP A 1 115 ? 39.682 7.956 -21.870 1.00 84.00 115 TRP A C 1
ATOM 937 O O . TRP A 1 115 ? 38.984 8.214 -20.893 1.00 84.00 115 TRP A O 1
ATOM 947 N N . VAL A 1 116 ? 39.532 8.579 -23.041 1.00 83.62 116 VAL A N 1
ATOM 948 C CA . VAL A 1 116 ? 38.518 9.615 -23.283 1.00 83.62 116 VAL A CA 1
ATOM 949 C C . VAL A 1 116 ? 37.130 8.985 -23.212 1.00 83.62 116 VAL A C 1
ATOM 951 O O . VAL A 1 116 ? 36.267 9.490 -22.499 1.00 83.62 116 VAL A O 1
ATOM 954 N N . VAL A 1 117 ? 36.941 7.830 -23.856 1.00 82.31 117 VAL A N 1
ATOM 955 C CA . VAL A 1 117 ? 35.677 7.082 -23.821 1.00 82.31 117 VAL A CA 1
ATOM 956 C C . VAL A 1 117 ? 35.306 6.670 -22.394 1.00 82.31 117 VAL A C 1
ATOM 958 O O . VAL A 1 117 ? 34.165 6.867 -21.984 1.00 82.31 117 VAL A O 1
ATOM 961 N N . ILE A 1 118 ? 36.259 6.161 -21.605 1.00 82.81 118 ILE A N 1
ATOM 962 C CA . ILE A 1 118 ? 36.012 5.755 -20.212 1.00 82.81 118 ILE A CA 1
ATOM 963 C C . ILE A 1 118 ? 35.630 6.960 -19.342 1.00 82.81 118 ILE A C 1
ATOM 965 O O . ILE A 1 118 ? 34.617 6.914 -18.644 1.00 82.81 118 ILE A O 1
ATOM 969 N N . VAL A 1 119 ? 36.412 8.044 -19.378 1.00 88.88 119 VAL A N 1
ATOM 970 C CA . VAL A 1 119 ? 36.188 9.216 -18.515 1.00 88.88 119 VAL A CA 1
ATOM 971 C C . VAL A 1 119 ? 34.854 9.885 -18.840 1.00 88.88 119 VAL A C 1
ATOM 973 O O . VAL A 1 119 ? 34.031 10.095 -17.947 1.00 88.88 119 VAL A O 1
ATOM 976 N N . PHE A 1 120 ? 34.601 10.173 -20.117 1.00 88.25 120 PHE A N 1
ATOM 977 C CA . PHE A 1 120 ? 33.346 10.790 -20.538 1.00 88.25 120 PHE A CA 1
ATOM 978 C C . PHE A 1 120 ? 32.149 9.842 -20.384 1.00 88.25 120 PHE A C 1
ATOM 980 O O . PHE A 1 120 ? 31.065 10.293 -20.016 1.00 88.25 120 PHE A O 1
ATOM 987 N N . GLY A 1 121 ? 32.350 8.531 -20.540 1.00 80.75 121 GLY A N 1
ATOM 988 C CA . GLY A 1 121 ? 31.334 7.515 -20.264 1.00 80.75 121 GLY A CA 1
ATOM 989 C C . GLY A 1 121 ? 30.898 7.484 -18.796 1.00 80.75 121 GLY A C 1
ATOM 990 O O . GLY A 1 121 ? 29.700 7.435 -18.513 1.00 80.75 121 GLY A O 1
ATOM 991 N N . ILE A 1 122 ? 31.836 7.590 -17.846 1.00 87.94 122 ILE A N 1
ATOM 992 C CA . ILE A 1 122 ? 31.514 7.675 -16.409 1.00 87.94 122 ILE A CA 1
ATOM 993 C C . ILE A 1 122 ? 30.736 8.960 -16.104 1.00 87.94 122 ILE A C 1
ATOM 995 O O . ILE A 1 122 ? 29.730 8.916 -15.394 1.00 87.94 122 ILE A O 1
ATOM 999 N N . ILE A 1 123 ? 31.163 10.099 -16.659 1.00 89.81 123 ILE A N 1
ATOM 1000 C CA . ILE A 1 123 ? 30.473 11.385 -16.474 1.00 89.81 123 ILE A CA 1
ATOM 1001 C C . ILE A 1 123 ? 29.047 11.313 -17.033 1.00 89.81 123 ILE A C 1
ATOM 1003 O O . ILE A 1 123 ? 28.105 11.730 -16.357 1.00 89.81 123 ILE A O 1
ATOM 1007 N N . ALA A 1 124 ? 28.865 10.727 -18.220 1.00 86.31 124 ALA A N 1
ATOM 1008 C CA . ALA A 1 124 ? 27.548 10.504 -18.805 1.00 86.31 124 ALA A CA 1
ATOM 1009 C C . ALA A 1 124 ? 26.686 9.603 -17.902 1.00 86.31 124 ALA A C 1
ATOM 1011 O O . ALA A 1 124 ? 25.560 9.966 -17.563 1.00 86.31 124 ALA A O 1
ATOM 1012 N N . ALA A 1 125 ? 27.215 8.475 -17.423 1.00 84.25 125 ALA A N 1
ATOM 1013 C CA . ALA A 1 125 ? 26.481 7.572 -16.535 1.00 84.25 125 ALA A CA 1
ATOM 1014 C C . ALA A 1 125 ? 26.040 8.256 -15.226 1.00 84.25 125 ALA A C 1
ATOM 1016 O O . ALA A 1 125 ? 24.898 8.092 -14.791 1.00 84.25 125 ALA A O 1
ATOM 1017 N N . LEU A 1 126 ? 26.908 9.072 -14.620 1.00 89.06 126 LEU A N 1
ATOM 1018 C CA . LEU A 1 126 ? 26.577 9.842 -13.418 1.00 89.06 126 LEU A CA 1
ATOM 1019 C C . LEU A 1 126 ? 25.533 10.932 -13.694 1.00 89.06 126 LEU A C 1
ATOM 1021 O O . LEU A 1 126 ? 24.649 11.140 -12.866 1.00 89.06 126 LEU A O 1
ATOM 1025 N N . ALA A 1 127 ? 25.592 11.594 -14.853 1.00 88.88 127 ALA A N 1
ATOM 1026 C CA . ALA A 1 127 ? 24.625 12.613 -15.269 1.00 88.88 127 ALA A CA 1
ATOM 1027 C C . ALA A 1 127 ? 23.246 12.035 -15.635 1.00 88.88 127 ALA A C 1
ATOM 1029 O O . ALA A 1 127 ? 22.219 12.704 -15.480 1.00 88.88 127 ALA A O 1
ATOM 1030 N N . LEU A 1 128 ? 23.200 10.767 -16.048 1.00 85.06 128 LEU A N 1
ATOM 1031 C CA . LEU A 1 128 ? 21.958 10.061 -16.345 1.00 85.06 128 LEU A CA 1
ATOM 1032 C C . LEU A 1 128 ? 21.091 9.868 -15.091 1.00 85.06 128 LEU A C 1
ATOM 1034 O O . LEU A 1 128 ? 19.869 9.963 -15.168 1.00 85.06 128 LEU A O 1
ATOM 1038 N N . VAL A 1 129 ? 21.694 9.660 -13.917 1.00 84.25 129 VAL A N 1
ATOM 1039 C CA . VAL A 1 129 ? 20.964 9.462 -12.651 1.00 84.25 129 VAL A CA 1
ATOM 1040 C C . VAL A 1 129 ? 20.045 10.647 -12.294 1.00 84.25 129 VAL A C 1
ATOM 1042 O O . VAL A 1 129 ? 18.839 10.425 -12.138 1.00 84.25 129 VAL A O 1
ATOM 1045 N N . PRO A 1 130 ? 20.523 11.905 -12.187 1.00 83.38 130 PRO A N 1
ATOM 1046 C CA . PRO A 1 130 ? 19.655 13.049 -11.914 1.00 83.38 130 PRO A CA 1
ATOM 1047 C C . PRO A 1 130 ? 18.670 13.327 -13.057 1.00 83.38 130 PRO A C 1
ATOM 1049 O O . PRO A 1 130 ? 17.543 13.747 -12.781 1.00 83.38 130 PRO A O 1
ATOM 1052 N N . ALA A 1 131 ? 19.032 13.036 -14.315 1.00 84.69 131 ALA A N 1
ATOM 1053 C CA . ALA A 1 131 ? 18.108 13.136 -15.445 1.00 84.69 131 ALA A CA 1
ATOM 1054 C C . ALA A 1 131 ? 16.924 12.162 -15.290 1.00 84.69 131 ALA A C 1
ATOM 1056 O O . ALA A 1 131 ? 15.765 12.572 -15.393 1.00 84.69 131 ALA A O 1
ATOM 1057 N N . LEU A 1 132 ? 17.202 10.899 -14.943 1.00 84.44 132 LEU A N 1
ATOM 1058 C CA . LEU A 1 132 ? 16.200 9.863 -14.678 1.00 84.44 132 LEU A CA 1
ATOM 1059 C C . LEU A 1 132 ? 15.339 10.182 -13.444 1.00 84.44 132 LEU A C 1
ATOM 1061 O O . LEU A 1 132 ? 14.120 9.989 -13.458 1.00 84.44 132 LEU A O 1
ATOM 1065 N N . MET A 1 133 ? 15.933 10.725 -12.379 1.00 82.19 133 MET A N 1
ATOM 1066 C CA . MET A 1 133 ? 15.175 11.182 -11.207 1.00 82.19 133 MET A CA 1
ATOM 1067 C C . MET A 1 133 ? 14.257 12.366 -11.548 1.00 82.19 133 MET A C 1
ATOM 1069 O O . MET A 1 133 ? 13.087 12.391 -11.149 1.00 82.19 133 MET A O 1
ATOM 1073 N N . GLY A 1 134 ? 14.765 13.334 -12.316 1.00 83.94 134 GLY A N 1
ATOM 1074 C CA . GLY A 1 134 ? 14.016 14.493 -12.792 1.00 83.94 134 GLY A CA 1
ATOM 1075 C C . GLY A 1 134 ? 12.832 14.090 -13.672 1.00 83.94 134 GLY A C 1
ATOM 1076 O O . GLY A 1 134 ? 11.690 14.446 -13.360 1.00 83.94 134 GLY A O 1
ATOM 1077 N N . ILE A 1 135 ? 13.071 13.283 -14.714 1.00 85.44 135 ILE A N 1
ATOM 1078 C CA . ILE A 1 135 ? 12.018 12.811 -15.625 1.00 85.44 135 ILE A CA 1
ATOM 1079 C C . ILE A 1 135 ? 10.996 11.935 -14.898 1.00 85.44 135 ILE A C 1
ATOM 1081 O O . ILE A 1 135 ? 9.798 12.134 -15.083 1.00 85.44 135 ILE A O 1
ATOM 1085 N N . GLY A 1 136 ? 11.423 11.049 -13.991 1.00 81.81 136 GLY A N 1
ATOM 1086 C CA . GLY A 1 136 ? 10.513 10.250 -13.169 1.00 81.81 136 GLY A CA 1
ATOM 1087 C C . GLY A 1 136 ? 9.586 11.127 -12.322 1.00 81.81 136 GLY A C 1
ATOM 1088 O O . GLY A 1 136 ? 8.373 10.908 -12.269 1.00 81.81 136 GLY A O 1
ATOM 1089 N N . GLY A 1 137 ? 10.125 12.192 -11.724 1.00 79.94 137 GLY A N 1
ATOM 1090 C CA . GLY A 1 137 ? 9.343 13.174 -10.979 1.00 79.94 137 GLY A CA 1
ATOM 1091 C C . GLY A 1 137 ? 8.352 13.967 -11.843 1.00 79.94 137 GLY A C 1
ATOM 1092 O O . GLY A 1 137 ? 7.234 14.240 -11.389 1.00 79.94 137 GLY A O 1
ATOM 1093 N N . LEU A 1 138 ? 8.737 14.321 -13.072 1.00 83.25 138 LEU A N 1
ATOM 1094 C CA . LEU A 1 138 ? 7.881 15.008 -14.045 1.00 83.25 138 LEU A CA 1
ATOM 1095 C C . LEU A 1 138 ? 6.758 14.097 -14.552 1.00 83.25 138 LEU A C 1
ATOM 1097 O O . LEU A 1 138 ? 5.593 14.495 -14.501 1.00 83.25 138 LEU A O 1
ATOM 1101 N N . LEU A 1 139 ? 7.090 12.868 -14.956 1.00 83.25 139 LEU A N 1
ATOM 1102 C CA . LEU A 1 139 ? 6.138 11.840 -15.379 1.00 83.25 139 LEU A CA 1
ATOM 1103 C C . LEU A 1 139 ? 5.118 11.555 -14.279 1.00 83.25 139 LEU A C 1
ATOM 1105 O O . LEU A 1 139 ? 3.918 11.529 -14.542 1.00 83.25 139 LEU A O 1
ATOM 1109 N N . HIS A 1 140 ? 5.568 11.436 -13.027 1.00 79.75 140 HIS A N 1
ATOM 1110 C CA . HIS A 1 140 ? 4.673 11.243 -11.891 1.00 79.75 140 HIS A CA 1
ATOM 1111 C C . HIS A 1 140 ? 3.670 12.398 -11.743 1.00 79.75 140 HIS A C 1
ATOM 1113 O O . HIS A 1 140 ? 2.474 12.172 -11.555 1.00 79.75 140 HIS A O 1
ATOM 1119 N N . ARG A 1 141 ? 4.122 13.651 -11.881 1.00 78.19 141 ARG A N 1
ATOM 1120 C CA . ARG A 1 141 ? 3.245 14.831 -11.795 1.00 78.19 141 ARG A CA 1
ATOM 1121 C C . ARG A 1 141 ? 2.306 14.948 -12.994 1.00 78.19 141 ARG A C 1
ATOM 1123 O O . ARG A 1 141 ? 1.153 15.347 -12.840 1.00 78.19 141 ARG A O 1
ATOM 1130 N N . PHE A 1 142 ? 2.784 14.609 -14.185 1.00 81.38 142 PHE A N 1
ATOM 1131 C CA . PHE A 1 142 ? 1.969 14.566 -15.392 1.00 81.38 142 PHE A CA 1
ATOM 1132 C C . PHE A 1 142 ? 0.860 13.520 -15.265 1.00 81.38 142 PHE A C 1
ATOM 1134 O O . PHE A 1 142 ? -0.312 13.842 -15.471 1.00 81.38 142 PHE A O 1
ATOM 1141 N N . ALA A 1 143 ? 1.206 12.319 -14.793 1.00 81.81 143 ALA A N 1
ATOM 1142 C CA . ALA A 1 143 ? 0.253 11.262 -14.489 1.00 81.81 143 ALA A CA 1
ATOM 1143 C C . ALA A 1 143 ? -0.808 11.735 -13.482 1.00 81.81 143 ALA A C 1
ATOM 1145 O O . ALA A 1 143 ? -1.997 11.536 -13.716 1.00 81.81 143 ALA A O 1
ATOM 1146 N N . GLN A 1 144 ? -0.419 12.442 -12.412 1.00 79.06 144 GLN A N 1
ATOM 1147 C CA . GLN A 1 144 ? -1.376 13.035 -11.465 1.00 79.06 144 GLN A CA 1
ATOM 1148 C C . GLN A 1 144 ? -2.296 14.075 -12.122 1.00 79.06 144 GLN A C 1
ATOM 1150 O O . GLN A 1 144 ? -3.502 14.060 -11.884 1.00 79.06 144 GLN A O 1
ATOM 1155 N N . LYS A 1 145 ? -1.749 14.980 -12.948 1.00 80.75 145 LYS A N 1
ATOM 1156 C CA . LYS A 1 145 ? -2.513 16.060 -13.597 1.00 80.75 145 LYS A CA 1
ATOM 1157 C C . LYS A 1 145 ? -3.508 15.522 -14.625 1.00 80.75 145 LYS A C 1
ATOM 1159 O O . LYS A 1 145 ? -4.573 16.110 -14.811 1.00 80.75 145 LYS A O 1
ATOM 1164 N N . ILE A 1 146 ? -3.163 14.445 -15.326 1.00 82.06 146 ILE A N 1
ATOM 1165 C CA . ILE A 1 146 ? -4.040 13.819 -16.324 1.00 82.06 146 ILE A CA 1
ATOM 1166 C C . ILE A 1 146 ? -5.072 12.907 -15.683 1.00 82.06 146 ILE A C 1
ATOM 1168 O O . ILE A 1 146 ? -6.172 12.785 -16.219 1.00 82.06 146 ILE A O 1
ATOM 1172 N N . HIS A 1 147 ? -4.762 12.324 -14.524 1.00 83.38 147 HIS A N 1
ATOM 1173 C CA . HIS A 1 147 ? -5.643 11.363 -13.888 1.00 83.38 147 HIS A CA 1
ATOM 1174 C C . HIS A 1 147 ? -7.055 11.949 -13.672 1.00 83.38 147 HIS A C 1
ATOM 1176 O O . HIS A 1 147 ? -7.220 12.915 -12.914 1.00 83.38 147 HIS A O 1
ATOM 1182 N N . PRO A 1 148 ? -8.101 11.350 -14.272 1.00 84.44 148 PRO A N 1
ATOM 1183 C CA . PRO A 1 148 ? -9.447 11.924 -14.275 1.00 84.44 148 PRO A CA 1
ATOM 1184 C C . PRO A 1 148 ? -10.014 12.079 -12.859 1.00 84.44 148 PRO A C 1
ATOM 1186 O O . PRO A 1 148 ? -10.652 13.082 -12.551 1.00 84.44 148 PRO A O 1
ATOM 1189 N N . GLY A 1 149 ? -9.703 11.138 -11.959 1.00 84.75 149 GLY A N 1
ATOM 1190 C CA . GLY A 1 149 ? -10.100 11.232 -10.551 1.00 84.75 149 GLY A CA 1
ATOM 1191 C C . GLY A 1 149 ? -9.473 12.421 -9.814 1.00 84.75 149 GLY A C 1
ATOM 1192 O O . GLY A 1 149 ? -10.144 13.059 -9.013 1.00 84.75 149 GLY A O 1
ATOM 1193 N N . MET A 1 150 ? -8.222 12.782 -10.118 1.00 86.25 150 MET A N 1
ATOM 1194 C CA . MET A 1 150 ? -7.581 13.929 -9.468 1.00 86.25 150 MET A CA 1
ATOM 1195 C C . MET A 1 150 ? -8.182 15.236 -9.981 1.00 86.25 150 MET A C 1
ATOM 1197 O O . MET A 1 150 ? -8.508 16.117 -9.193 1.00 86.25 150 MET A O 1
ATOM 1201 N N . ARG A 1 151 ? -8.419 15.339 -11.295 1.00 87.12 151 ARG A N 1
ATOM 1202 C CA . ARG A 1 151 ? -9.124 16.488 -11.882 1.00 87.12 151 ARG A CA 1
ATOM 1203 C C . ARG A 1 151 ? -10.501 16.685 -11.249 1.00 87.12 151 ARG A C 1
ATOM 1205 O O . ARG A 1 151 ? -10.828 17.798 -10.855 1.00 87.12 151 ARG A O 1
ATOM 1212 N N . GLY A 1 152 ? -11.269 15.603 -11.096 1.00 88.25 152 GLY A N 1
ATOM 1213 C CA . GLY A 1 152 ? -12.571 15.636 -10.429 1.00 88.25 152 GLY A CA 1
ATOM 1214 C C . GLY A 1 152 ? -12.482 16.069 -8.964 1.00 88.25 152 GLY A C 1
ATOM 1215 O O . GLY A 1 152 ? -13.252 16.924 -8.529 1.00 88.25 152 GLY A O 1
ATOM 1216 N N . LEU A 1 153 ? -11.528 15.526 -8.201 1.00 89.44 153 L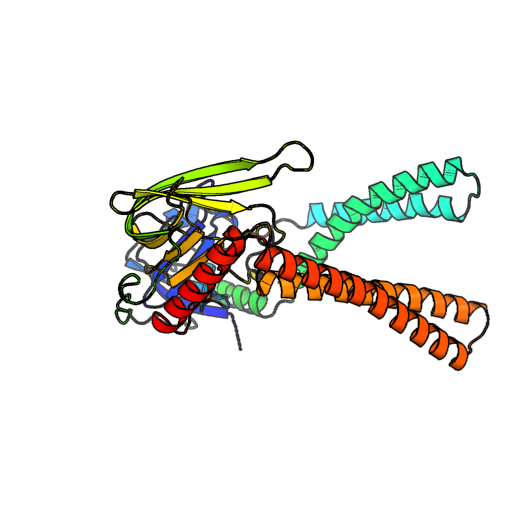EU A N 1
ATOM 1217 C CA . LEU A 1 153 ? -11.300 15.914 -6.805 1.00 89.44 153 LEU A CA 1
ATOM 1218 C C . LEU A 1 153 ? -10.968 17.403 -6.677 1.00 89.44 153 LEU A C 1
ATOM 1220 O O . LEU A 1 153 ? -11.596 18.082 -5.871 1.00 89.44 153 LEU A O 1
ATOM 1224 N N . MET A 1 154 ? -10.057 17.916 -7.505 1.00 89.69 154 MET A N 1
ATOM 1225 C CA . MET A 1 154 ? -9.631 19.319 -7.461 1.00 89.69 154 MET A CA 1
ATOM 1226 C C . MET A 1 154 ? -10.722 20.283 -7.940 1.00 89.69 154 MET A C 1
ATOM 1228 O O . MET A 1 154 ? -10.878 21.359 -7.368 1.00 89.69 154 MET A O 1
ATOM 1232 N N . ALA A 1 155 ? -11.511 19.898 -8.947 1.00 90.38 155 ALA A N 1
ATOM 1233 C CA . ALA A 1 155 ? -12.652 20.692 -9.398 1.00 90.38 155 ALA A CA 1
ATOM 1234 C C . ALA A 1 155 ? -13.701 20.837 -8.284 1.00 90.38 155 ALA A C 1
ATOM 1236 O O . ALA A 1 155 ? -14.143 21.945 -7.990 1.00 90.38 155 ALA A O 1
ATOM 1237 N N . ARG A 1 156 ? -14.048 19.741 -7.600 1.00 91.75 156 ARG A N 1
ATOM 1238 C CA . ARG A 1 156 ? -15.004 19.779 -6.483 1.00 91.75 156 ARG A CA 1
ATOM 1239 C C . ARG A 1 156 ? -14.452 20.471 -5.236 1.00 91.75 156 ARG A C 1
ATOM 1241 O O . ARG A 1 156 ? -15.189 21.205 -4.594 1.00 91.75 156 ARG A O 1
ATOM 1248 N N . MET A 1 157 ? -13.152 20.353 -4.963 1.00 92.81 157 MET A N 1
ATOM 1249 C CA . MET A 1 157 ? -12.481 21.152 -3.930 1.00 92.81 157 MET A CA 1
ATOM 1250 C C . MET A 1 157 ? -12.610 22.657 -4.203 1.00 92.81 157 MET A C 1
ATOM 1252 O O . MET A 1 157 ? -12.841 23.436 -3.286 1.00 92.81 157 MET A O 1
ATOM 1256 N N . SER A 1 158 ? -12.498 23.085 -5.468 1.00 90.75 158 SER A N 1
ATOM 1257 C CA . SER A 1 158 ? -12.642 24.504 -5.820 1.00 90.75 158 SER A CA 1
ATOM 1258 C C . SER A 1 158 ? -14.059 25.047 -5.598 1.00 90.75 158 SER A C 1
ATOM 1260 O O . SER A 1 158 ? -14.204 26.225 -5.281 1.00 90.75 158 SER A O 1
ATOM 1262 N N . LEU A 1 159 ? -15.086 24.194 -5.711 1.00 91.06 159 LEU A N 1
ATOM 1263 C CA . LEU A 1 159 ? -16.465 24.529 -5.338 1.00 91.06 159 LEU A CA 1
ATOM 1264 C C . LEU A 1 159 ? -16.623 24.599 -3.815 1.00 91.06 159 LEU A C 1
ATOM 1266 O O . LEU A 1 159 ? -17.158 25.582 -3.313 1.00 91.06 159 LEU A O 1
ATOM 1270 N N . ALA A 1 160 ? -16.055 23.634 -3.082 1.00 88.69 160 ALA A N 1
ATOM 1271 C CA . ALA A 1 160 ? -16.050 23.647 -1.618 1.00 88.69 160 ALA A CA 1
ATOM 1272 C C . ALA A 1 160 ? -15.354 24.900 -1.054 1.00 88.69 160 ALA A C 1
ATOM 1274 O O . ALA A 1 160 ? -15.827 25.490 -0.089 1.00 88.69 160 ALA A O 1
ATOM 1275 N N . ARG A 1 161 ? -14.297 25.391 -1.718 1.00 89.25 161 ARG A N 1
ATOM 1276 C CA . ARG A 1 161 ? -13.653 26.677 -1.389 1.00 89.25 161 ARG A CA 1
ATOM 1277 C C . ARG A 1 161 ? -14.610 27.870 -1.513 1.00 89.25 161 ARG A C 1
ATOM 1279 O O . ARG A 1 161 ? -14.467 28.850 -0.792 1.00 89.25 161 ARG A O 1
ATOM 1286 N N . ARG A 1 162 ? -15.592 27.792 -2.414 1.00 90.06 162 ARG A N 1
ATOM 1287 C CA . ARG A 1 162 ? -16.674 28.780 -2.573 1.00 90.06 162 ARG A CA 1
ATOM 1288 C C . ARG A 1 162 ? -17.880 28.488 -1.670 1.00 90.06 162 ARG A C 1
ATOM 1290 O O . ARG A 1 162 ? -18.917 29.114 -1.852 1.00 90.06 162 ARG A O 1
ATOM 1297 N N . LYS A 1 163 ? -17.750 27.552 -0.721 1.00 87.31 163 LYS A N 1
ATOM 1298 C CA . LYS A 1 163 ? -18.811 27.060 0.173 1.00 87.31 163 LYS A CA 1
ATOM 1299 C C . LYS A 1 163 ? -19.974 26.354 -0.537 1.00 87.31 163 LYS A C 1
ATOM 1301 O O . LYS A 1 163 ? -21.008 26.116 0.076 1.00 87.31 163 LYS A O 1
ATOM 1306 N N . ASP A 1 164 ? -19.802 25.961 -1.799 1.00 89.56 164 ASP A N 1
ATOM 1307 C CA . ASP A 1 164 ? -20.755 25.088 -2.484 1.00 89.56 164 ASP A CA 1
ATOM 1308 C C . ASP A 1 164 ? -20.381 23.625 -2.225 1.00 89.56 164 ASP A C 1
ATOM 1310 O O . ASP A 1 164 ? -19.373 23.123 -2.726 1.00 89.56 164 ASP A O 1
ATOM 1314 N N . VAL A 1 165 ? -21.201 22.954 -1.419 1.00 88.31 165 VAL A N 1
ATOM 1315 C CA . VAL A 1 165 ? -21.041 21.552 -0.994 1.00 88.31 165 VAL A CA 1
ATOM 1316 C C . VAL A 1 165 ? -22.249 20.691 -1.380 1.00 88.31 165 VAL A C 1
ATOM 1318 O O . VAL A 1 165 ? -22.398 19.567 -0.905 1.00 88.31 165 VAL A O 1
ATOM 1321 N N . SER A 1 166 ? -23.091 21.191 -2.291 1.00 88.00 166 SER A N 1
ATOM 1322 C CA . SER A 1 166 ? -24.321 20.531 -2.763 1.00 88.00 166 SER A CA 1
ATOM 1323 C C . SER A 1 166 ? -24.089 19.150 -3.392 1.00 88.00 166 SER A C 1
ATOM 1325 O O . SER A 1 166 ? -24.984 18.311 -3.439 1.00 88.00 166 SER A O 1
ATOM 1327 N N . PHE A 1 167 ? -22.870 18.891 -3.868 1.00 90.38 167 PHE A N 1
ATOM 1328 C CA . PHE A 1 167 ? -22.481 17.628 -4.491 1.00 90.38 167 PHE A CA 1
ATOM 1329 C C . PHE A 1 167 ? -22.102 16.524 -3.487 1.00 90.38 167 PHE A C 1
ATOM 1331 O O . PHE A 1 167 ? -21.850 15.392 -3.910 1.00 90.38 167 PHE A O 1
ATOM 1338 N N . CYS A 1 168 ? -21.988 16.841 -2.194 1.00 90.88 168 CYS A N 1
ATOM 1339 C CA . CYS A 1 168 ? -21.628 15.881 -1.155 1.00 90.88 168 CYS A CA 1
ATOM 1340 C C . CYS A 1 168 ? -22.849 15.067 -0.710 1.00 90.88 168 CYS A C 1
ATOM 1342 O O . CYS A 1 168 ? -23.921 15.612 -0.462 1.00 90.88 168 CYS A O 1
ATOM 1344 N N . GLN A 1 169 ? -22.673 13.753 -0.581 1.00 91.38 169 GLN A N 1
ATOM 1345 C CA . GLN A 1 169 ? -23.734 12.835 -0.169 1.00 91.38 169 GLN A CA 1
ATOM 1346 C C . GLN A 1 169 ? -23.680 12.611 1.349 1.00 91.38 169 GLN A C 1
ATOM 1348 O O . GLN A 1 169 ? -22.594 12.335 1.865 1.00 91.38 169 GLN A O 1
ATOM 1353 N N . PRO A 1 170 ? -24.803 12.718 2.080 1.00 89.06 170 PRO A N 1
ATOM 1354 C CA . PRO A 1 170 ? -24.814 12.425 3.506 1.00 89.06 170 PRO A CA 1
ATOM 1355 C C . PRO A 1 170 ? -24.516 10.941 3.750 1.00 89.06 170 PRO A C 1
ATOM 1357 O O . PRO A 1 170 ? -25.020 10.077 3.030 1.00 89.06 170 PRO A O 1
ATOM 1360 N N . ILE A 1 171 ? -23.695 10.645 4.756 1.00 85.44 171 ILE A N 1
ATOM 1361 C CA . ILE A 1 171 ? -23.454 9.269 5.202 1.00 85.44 171 ILE A CA 1
ATOM 1362 C C . ILE A 1 171 ? -24.571 8.856 6.161 1.00 85.44 171 ILE A C 1
ATOM 1364 O O . ILE A 1 171 ? -24.833 9.541 7.150 1.00 85.44 171 ILE A O 1
ATOM 1368 N N . SER A 1 172 ? -25.216 7.728 5.871 1.00 73.06 172 SER A N 1
ATOM 1369 C CA . SER A 1 172 ? -26.181 7.109 6.778 1.00 73.06 172 SER A CA 1
ATOM 1370 C C . SER A 1 172 ? -25.474 6.503 8.001 1.00 73.06 172 SER A C 1
ATOM 1372 O O . SER A 1 172 ? -24.362 5.987 7.866 1.00 73.06 172 SER A O 1
ATOM 1374 N N . PRO A 1 173 ? -26.096 6.549 9.194 1.00 64.06 173 PRO A N 1
ATOM 1375 C CA . PRO A 1 173 ? -25.556 5.895 10.383 1.00 64.06 173 PRO A CA 1
ATOM 1376 C C . PRO A 1 173 ? -25.405 4.380 10.164 1.00 64.06 173 PRO A C 1
ATOM 1378 O O . PRO A 1 173 ? -26.173 3.785 9.409 1.00 64.06 173 PRO A O 1
ATOM 1381 N N . ALA A 1 174 ? -24.394 3.786 10.808 1.00 62.69 174 ALA A N 1
ATOM 1382 C CA . ALA A 1 174 ? -24.024 2.379 10.634 1.00 62.69 174 ALA A CA 1
ATOM 1383 C C . ALA A 1 174 ? -25.180 1.446 10.997 1.00 62.69 174 ALA A C 1
ATOM 1385 O O . ALA A 1 174 ? -25.876 1.673 11.992 1.00 62.69 174 ALA A O 1
ATOM 1386 N N . VAL A 1 175 ? -25.301 0.344 10.261 1.00 55.09 175 VAL A N 1
ATOM 1387 C CA . VAL A 1 175 ? -26.016 -0.836 10.750 1.00 55.09 175 VAL A CA 1
ATOM 1388 C C . VAL A 1 175 ? -24.985 -1.672 11.499 1.00 55.09 175 VAL A C 1
ATOM 1390 O O . VAL A 1 175 ? -23.978 -2.068 10.926 1.00 55.09 175 VAL A O 1
ATOM 1393 N N . SER A 1 176 ? -25.196 -1.897 12.798 1.00 48.59 176 SER A N 1
ATOM 1394 C CA . SER A 1 176 ? -24.246 -2.636 13.639 1.00 48.59 176 SER A CA 1
ATOM 1395 C C . SER A 1 176 ? -23.903 -3.996 13.020 1.00 48.59 176 SER A C 1
ATOM 1397 O O . SER A 1 176 ? -24.761 -4.875 12.926 1.00 48.59 176 SER A O 1
ATOM 1399 N N . SER A 1 177 ? -22.644 -4.175 12.611 1.00 53.19 177 SER A N 1
ATOM 1400 C CA . SER A 1 177 ? -22.112 -5.474 12.217 1.00 53.19 177 SER A CA 1
ATOM 1401 C C . SER A 1 177 ? -21.584 -6.197 13.458 1.00 53.19 177 SER A C 1
ATOM 1403 O O . SER A 1 177 ? -20.704 -5.726 14.183 1.00 53.19 177 SER A O 1
ATOM 1405 N N . HIS A 1 178 ? -22.163 -7.360 13.748 1.00 53.81 178 HIS A N 1
ATOM 1406 C CA . HIS A 1 178 ? -21.649 -8.246 14.784 1.00 53.81 178 HIS A CA 1
ATOM 1407 C C . HIS A 1 178 ? -20.416 -8.985 14.256 1.00 53.81 178 HIS A C 1
ATOM 1409 O O . HIS A 1 178 ? -20.501 -9.755 13.301 1.00 53.81 178 HIS A O 1
ATOM 1415 N N . ILE A 1 179 ? -19.271 -8.790 14.912 1.00 59.50 179 ILE A N 1
ATOM 1416 C CA . ILE A 1 179 ? -18.065 -9.584 14.657 1.00 59.50 179 ILE A CA 1
ATOM 1417 C C . ILE A 1 179 ? -18.334 -11.025 15.099 1.00 59.50 179 ILE A C 1
ATOM 1419 O O . ILE A 1 179 ? -18.644 -11.269 16.268 1.00 59.50 179 ILE A O 1
ATOM 1423 N N . GLN A 1 180 ? -18.197 -11.977 14.175 1.00 65.31 180 GLN A N 1
ATOM 1424 C CA . GLN A 1 180 ? -18.268 -13.397 14.508 1.00 65.31 180 GLN A CA 1
ATOM 1425 C C . GLN A 1 180 ? -17.007 -13.848 15.268 1.00 65.31 180 GLN A C 1
ATOM 1427 O O . GLN A 1 180 ? -15.892 -13.497 14.859 1.00 65.31 180 GLN A O 1
ATOM 1432 N N . PRO A 1 181 ? -17.156 -14.651 16.338 1.00 64.38 181 PRO A N 1
ATOM 1433 C CA . PRO A 1 181 ? -16.027 -15.164 17.105 1.00 64.38 181 PRO A CA 1
ATOM 1434 C C . PRO A 1 181 ? -15.163 -16.103 16.252 1.00 64.38 181 PRO A C 1
ATOM 1436 O O . PRO A 1 181 ? -15.662 -16.983 15.555 1.00 64.38 181 PRO A O 1
ATOM 1439 N N . PHE A 1 182 ? -13.842 -15.929 16.311 1.00 69.38 182 PHE A N 1
ATOM 1440 C CA . PHE A 1 182 ? -12.898 -16.684 15.474 1.00 69.38 182 PHE A CA 1
ATOM 1441 C C . PHE A 1 182 ? -12.652 -18.117 15.962 1.00 69.38 182 PHE A C 1
ATOM 1443 O O . PHE A 1 182 ? -12.452 -19.022 15.153 1.00 69.38 182 PHE A O 1
ATOM 1450 N N . ALA A 1 183 ? -12.626 -18.312 17.284 1.00 58.75 183 ALA A N 1
ATOM 1451 C CA . ALA A 1 183 ? -11.994 -19.471 17.916 1.00 58.75 183 ALA A CA 1
ATOM 1452 C C . ALA A 1 183 ? -12.814 -20.773 17.875 1.00 58.75 183 ALA A C 1
ATOM 1454 O O . ALA A 1 183 ? -12.223 -21.842 17.992 1.00 58.75 183 ALA A O 1
ATOM 1455 N N . ALA A 1 184 ? -14.138 -20.712 17.696 1.00 58.00 184 ALA A N 1
ATOM 1456 C CA . ALA A 1 184 ? -14.990 -21.903 17.792 1.00 58.00 184 ALA A CA 1
ATOM 1457 C C . ALA A 1 184 ? -14.864 -22.853 16.581 1.00 58.00 184 ALA A C 1
ATOM 1459 O O . ALA A 1 184 ? -14.898 -24.066 16.757 1.00 58.00 184 ALA A O 1
ATOM 1460 N N . ASP A 1 185 ? -14.623 -22.319 15.375 1.00 61.72 185 ASP A N 1
ATOM 1461 C CA . ASP A 1 185 ? -14.755 -23.083 14.118 1.00 61.72 185 ASP A CA 1
ATOM 1462 C C . ASP A 1 185 ? -13.460 -23.192 13.289 1.00 61.72 185 ASP A C 1
ATOM 1464 O O . ASP A 1 185 ? -13.455 -23.766 12.196 1.00 61.72 185 ASP A O 1
ATOM 1468 N N . ASN A 1 186 ? -12.353 -22.605 13.756 1.00 70.75 186 ASN A N 1
ATOM 1469 C CA . ASN A 1 186 ? -11.151 -22.390 12.945 1.00 70.75 186 ASN A CA 1
ATOM 1470 C C . ASN A 1 186 ? -9.872 -22.819 13.684 1.00 70.75 186 ASN A C 1
ATOM 1472 O O . ASN A 1 186 ? -9.199 -21.979 14.287 1.00 70.75 186 ASN A O 1
ATOM 1476 N N . PRO A 1 187 ? -9.482 -24.108 13.624 1.00 78.88 187 PRO A N 1
ATOM 1477 C CA . PRO A 1 187 ? -8.249 -24.563 14.251 1.00 78.88 187 PRO A CA 1
ATOM 1478 C C . PRO A 1 187 ? -7.037 -23.901 13.585 1.00 78.88 187 PRO A C 1
ATOM 1480 O O . PRO A 1 187 ? -6.867 -23.920 12.359 1.00 78.88 187 PRO A O 1
ATOM 1483 N N . VAL A 1 188 ? -6.183 -23.310 14.416 1.00 85.69 188 VAL A N 1
ATOM 1484 C CA . VAL A 1 188 ? -4.909 -22.713 14.011 1.00 85.69 188 VAL A CA 1
ATOM 1485 C C . VAL A 1 188 ? -3.772 -23.671 14.394 1.00 85.69 188 VAL A C 1
ATOM 1487 O O . VAL A 1 188 ? -3.872 -24.330 15.430 1.00 85.69 188 VAL A O 1
ATOM 1490 N N . PRO A 1 189 ? -2.687 -23.777 13.599 1.00 88.12 189 PRO A N 1
ATOM 1491 C CA . PRO A 1 189 ? -1.556 -24.637 13.941 1.00 88.12 189 PRO A CA 1
ATOM 1492 C C . PRO A 1 189 ? -0.991 -24.383 15.352 1.00 88.12 189 PRO A C 1
ATOM 1494 O O . PRO A 1 189 ? -0.969 -23.229 15.788 1.00 88.12 189 PRO A O 1
ATOM 1497 N N . PRO A 1 190 ? -0.436 -25.408 16.034 1.00 87.44 190 PRO A N 1
ATOM 1498 C CA . PRO A 1 190 ? -0.003 -25.325 17.439 1.00 87.44 190 PRO A CA 1
ATOM 1499 C C . PRO A 1 190 ? 1.031 -24.236 17.743 1.00 87.44 190 PRO A C 1
ATOM 1501 O O . PRO A 1 190 ? 1.187 -23.817 18.886 1.00 87.44 190 PRO A O 1
ATOM 1504 N N . ARG A 1 191 ? 1.763 -23.775 16.726 1.00 90.00 191 ARG A N 1
ATOM 1505 C CA . ARG A 1 191 ? 2.745 -22.692 16.844 1.00 90.00 191 ARG A CA 1
ATOM 1506 C C . ARG A 1 191 ? 2.112 -21.333 17.141 1.00 90.00 191 ARG A C 1
ATOM 1508 O O . ARG A 1 191 ? 2.790 -20.433 17.646 1.00 90.00 191 ARG A O 1
ATOM 1515 N N . PHE A 1 192 ? 0.846 -21.167 16.782 1.00 91.75 192 PHE A N 1
ATOM 1516 C CA . PHE A 1 192 ? 0.142 -19.909 16.909 1.00 91.75 192 PHE A CA 1
ATOM 1517 C C . PHE A 1 192 ? -0.904 -19.970 18.020 1.00 91.75 192 PHE A C 1
ATOM 1519 O O . PHE A 1 192 ? -1.426 -21.027 18.386 1.00 91.75 192 PHE A O 1
ATOM 1526 N N . SER A 1 193 ? -1.196 -18.798 18.557 1.00 90.19 193 SER A N 1
ATOM 1527 C CA . SER A 1 193 ? -2.308 -18.551 19.462 1.00 90.19 193 SER A CA 1
ATOM 1528 C C . SER A 1 193 ? -3.159 -17.427 18.905 1.00 90.19 193 SER A C 1
ATOM 1530 O O . SER A 1 193 ? -2.700 -16.626 18.087 1.00 90.19 193 SER A O 1
ATOM 1532 N N . VAL A 1 194 ? -4.410 -17.404 19.338 1.00 90.81 194 VAL A N 1
ATOM 1533 C CA . VAL A 1 194 ? -5.393 -16.406 18.941 1.00 90.81 194 VAL A CA 1
ATOM 1534 C C . VAL A 1 194 ? -5.750 -15.607 20.179 1.00 90.81 194 VAL A C 1
ATOM 1536 O O . VAL A 1 194 ? -6.061 -16.205 21.202 1.00 90.81 194 VAL A O 1
ATOM 1539 N N . GLU A 1 195 ? -5.724 -14.286 20.061 1.00 89.75 195 GLU A N 1
ATOM 1540 C CA . GLU A 1 195 ? -6.251 -13.374 21.071 1.00 89.75 195 GLU A CA 1
ATOM 1541 C C . GLU A 1 195 ? -7.303 -12.477 20.417 1.00 89.75 195 GLU A C 1
ATOM 1543 O O . GLU A 1 195 ? -7.055 -11.895 19.356 1.00 89.75 195 GLU A O 1
ATOM 1548 N N . GLU A 1 196 ? -8.468 -12.356 21.049 1.00 89.94 196 GLU A N 1
ATOM 1549 C CA . GLU A 1 196 ? -9.490 -11.377 20.684 1.00 89.94 196 GLU A CA 1
ATOM 1550 C C . GLU A 1 196 ? -9.650 -10.384 21.835 1.00 89.94 196 GLU A C 1
ATOM 1552 O O . GLU A 1 196 ? -9.766 -10.772 22.999 1.00 89.94 196 GLU A O 1
ATOM 1557 N N . GLY A 1 197 ? -9.654 -9.089 21.528 1.00 89.00 197 GLY A N 1
ATOM 1558 C CA . GLY A 1 197 ? -9.793 -8.080 22.567 1.00 89.00 197 GLY A CA 1
ATOM 1559 C C . GLY A 1 197 ? -9.621 -6.651 22.085 1.00 89.00 197 GLY A C 1
ATOM 1560 O O . GLY A 1 197 ? -9.500 -6.368 20.895 1.00 89.00 197 GLY A O 1
ATOM 1561 N N . ILE A 1 198 ? -9.612 -5.737 23.052 1.00 91.38 198 ILE A N 1
ATOM 1562 C CA . ILE A 1 198 ? -9.448 -4.298 22.828 1.00 91.38 198 ILE A CA 1
ATOM 1563 C C . ILE A 1 198 ? -8.000 -3.897 23.105 1.00 91.38 198 ILE A C 1
ATOM 1565 O O . ILE A 1 198 ? -7.397 -4.329 24.093 1.00 91.38 198 ILE A O 1
ATOM 1569 N N . ILE A 1 199 ? -7.456 -3.024 22.260 1.00 91.62 199 ILE A N 1
ATOM 1570 C CA . ILE A 1 199 ? -6.109 -2.471 22.422 1.00 91.62 199 ILE A CA 1
ATOM 1571 C C . ILE A 1 199 ? -6.085 -1.417 23.536 1.00 91.62 199 ILE A C 1
ATOM 1573 O O . ILE A 1 199 ? -6.702 -0.358 23.410 1.00 91.62 199 ILE A O 1
ATOM 1577 N N . LYS A 1 200 ? -5.327 -1.670 24.612 1.00 87.50 200 LYS A N 1
ATOM 1578 C CA . LYS A 1 200 ? -5.235 -0.763 25.779 1.00 87.50 200 LYS A CA 1
ATOM 1579 C C . LYS A 1 200 ? -3.988 0.127 25.778 1.00 87.50 200 LYS A C 1
ATOM 1581 O O . LYS A 1 200 ? -4.080 1.316 26.087 1.00 87.50 200 LYS A O 1
ATOM 1586 N N . SER A 1 201 ? -2.849 -0.430 25.376 1.00 86.12 201 SER A N 1
ATOM 1587 C CA . SER A 1 201 ? -1.543 0.242 25.345 1.00 86.12 201 SER A CA 1
ATOM 1588 C C . SER A 1 201 ? -0.955 0.064 23.958 1.00 86.12 201 SER A C 1
ATOM 1590 O O . SER A 1 201 ? -0.935 -1.065 23.484 1.00 86.12 201 SER A O 1
ATOM 1592 N N . LEU A 1 202 ? -0.526 1.140 23.298 1.00 88.94 202 LEU A N 1
ATOM 1593 C CA . LEU A 1 202 ? -0.062 1.106 21.912 1.00 88.94 202 LEU A CA 1
ATOM 1594 C C . LEU A 1 202 ? 1.143 2.036 21.747 1.00 88.94 202 LEU A C 1
ATOM 1596 O O . LEU A 1 202 ? 1.043 3.234 22.006 1.00 88.94 202 LEU A O 1
ATOM 1600 N N . TYR A 1 203 ? 2.263 1.483 21.290 1.00 89.44 203 TYR A N 1
ATOM 1601 C CA . TYR A 1 203 ? 3.523 2.203 21.125 1.00 89.44 203 TYR A CA 1
ATOM 1602 C C . TYR A 1 203 ? 4.121 1.927 19.756 1.00 89.44 203 TYR A C 1
ATOM 1604 O O . TYR A 1 203 ? 4.276 0.773 19.362 1.00 89.44 203 TYR A O 1
ATOM 1612 N N . PHE A 1 204 ? 4.502 2.985 19.047 1.00 89.06 204 PHE A N 1
ATOM 1613 C CA . PHE A 1 204 ? 5.233 2.857 17.794 1.00 89.06 204 PHE A CA 1
ATOM 1614 C C . PHE A 1 204 ? 6.693 2.475 18.064 1.00 89.06 204 PHE A C 1
ATOM 1616 O O . PHE A 1 204 ? 7.353 3.082 18.908 1.00 89.06 204 PHE A O 1
ATOM 1623 N N . LYS A 1 205 ? 7.212 1.495 17.323 1.00 89.38 205 LYS A N 1
ATOM 1624 C CA . LYS A 1 205 ? 8.610 1.069 17.392 1.00 89.38 205 LYS A CA 1
ATOM 1625 C C . LYS A 1 205 ? 9.171 0.855 15.990 1.00 89.38 205 LYS A C 1
ATOM 1627 O O . LYS A 1 205 ? 8.498 0.328 15.104 1.00 89.38 205 LYS A O 1
ATOM 1632 N N . LYS A 1 206 ? 10.429 1.258 15.805 1.00 88.25 206 LYS A N 1
ATOM 1633 C CA . LYS A 1 206 ? 11.229 0.903 14.632 1.00 88.25 206 LYS A CA 1
ATOM 1634 C C . LYS A 1 206 ? 12.135 -0.271 14.986 1.00 88.25 206 LYS A C 1
ATOM 1636 O O . LYS A 1 206 ? 12.727 -0.289 16.066 1.00 88.25 206 LYS A O 1
ATOM 1641 N N . TRP A 1 207 ? 12.235 -1.237 14.084 1.00 85.75 207 TRP A N 1
ATOM 1642 C CA . TRP A 1 207 ? 13.218 -2.315 14.158 1.00 85.75 207 TRP A CA 1
ATOM 1643 C C . TRP A 1 207 ? 14.079 -2.271 12.907 1.00 85.75 207 TRP A C 1
ATOM 1645 O O . TRP A 1 207 ? 13.585 -1.941 11.832 1.00 85.75 207 TRP A O 1
ATOM 1655 N N . SER A 1 208 ? 15.335 -2.669 13.034 1.00 83.44 208 SER A N 1
ATOM 1656 C CA . SER A 1 208 ? 16.190 -2.959 11.893 1.00 83.44 208 SER A CA 1
ATOM 1657 C C . SER A 1 208 ? 16.741 -4.376 12.012 1.00 83.44 208 SER A C 1
ATOM 1659 O O . SER A 1 208 ? 16.941 -4.897 13.111 1.00 83.44 208 SER A O 1
ATOM 1661 N N . THR A 1 209 ? 16.937 -5.036 10.875 1.00 80.81 209 THR A N 1
ATOM 1662 C CA . THR A 1 209 ? 17.601 -6.345 10.813 1.00 80.81 209 THR A CA 1
ATOM 1663 C C . THR A 1 209 ? 18.666 -6.339 9.731 1.00 80.81 209 THR A C 1
ATOM 1665 O O . THR A 1 209 ? 18.433 -5.775 8.663 1.00 80.81 209 THR A O 1
ATOM 1668 N N . GLY A 1 210 ? 19.770 -7.049 9.960 1.00 76.12 210 GLY A N 1
ATOM 1669 C CA . GLY A 1 210 ? 20.873 -7.160 9.004 1.00 76.12 210 GLY A CA 1
ATOM 1670 C C . GLY A 1 210 ? 21.860 -5.994 9.084 1.00 76.12 210 GLY A C 1
ATOM 1671 O O . GLY A 1 210 ? 21.650 -5.024 9.809 1.00 76.12 210 GLY A O 1
ATOM 1672 N N . ALA A 1 211 ? 22.952 -6.107 8.331 1.00 68.44 211 ALA A N 1
ATOM 1673 C CA . ALA A 1 211 ? 24.013 -5.105 8.262 1.00 68.44 211 ALA A CA 1
ATOM 1674 C C . ALA A 1 211 ? 24.391 -4.812 6.800 1.00 68.44 211 ALA A C 1
ATOM 1676 O O . ALA A 1 211 ? 24.273 -5.674 5.920 1.00 68.44 211 ALA A O 1
ATOM 1677 N N . GLY A 1 212 ? 24.829 -3.579 6.526 1.00 74.44 212 GLY A N 1
ATOM 1678 C CA . GLY A 1 212 ? 25.235 -3.142 5.186 1.00 74.44 212 GLY A CA 1
ATOM 1679 C C . GLY A 1 212 ? 24.143 -3.367 4.132 1.00 74.44 212 GLY A C 1
ATOM 1680 O O . GLY A 1 212 ? 23.012 -2.915 4.290 1.00 74.44 212 GLY A O 1
ATOM 1681 N N . LYS A 1 213 ? 24.460 -4.119 3.067 1.00 66.19 213 LYS A N 1
ATOM 1682 C CA . LYS A 1 213 ? 23.540 -4.413 1.945 1.00 66.19 213 LYS A CA 1
ATOM 1683 C C . LYS A 1 213 ? 22.321 -5.271 2.325 1.00 66.19 213 LYS A C 1
ATOM 1685 O O . LYS A 1 213 ? 21.400 -5.395 1.526 1.00 66.19 213 LYS A O 1
ATOM 1690 N N . THR A 1 214 ? 22.310 -5.868 3.520 1.00 71.06 214 THR A N 1
ATOM 1691 C CA . THR A 1 214 ? 21.187 -6.683 4.030 1.00 71.06 214 THR A CA 1
ATOM 1692 C C . THR A 1 214 ? 20.319 -5.936 5.043 1.00 71.06 214 THR A C 1
ATOM 1694 O O . THR A 1 214 ? 19.396 -6.532 5.597 1.00 71.06 214 THR A O 1
ATOM 1697 N N . HIS A 1 215 ? 20.600 -4.649 5.284 1.00 76.12 215 HIS A N 1
ATOM 1698 C CA . HIS A 1 215 ? 19.841 -3.818 6.209 1.00 76.12 215 HIS A CA 1
ATOM 1699 C C . HIS A 1 215 ? 18.382 -3.679 5.762 1.00 76.12 215 HIS A C 1
ATOM 1701 O O . HIS A 1 215 ? 18.090 -3.287 4.629 1.00 76.12 215 HIS A O 1
ATOM 1707 N N . ARG A 1 216 ? 17.457 -4.001 6.664 1.00 75.94 216 ARG A N 1
ATOM 1708 C CA . ARG A 1 216 ? 16.014 -3.872 6.457 1.00 75.94 216 ARG A CA 1
ATOM 1709 C C . ARG A 1 216 ? 15.403 -3.109 7.613 1.00 75.94 216 ARG A C 1
ATOM 1711 O O . ARG A 1 216 ? 15.551 -3.529 8.758 1.00 75.94 216 ARG A O 1
ATOM 1718 N N . ASP A 1 217 ? 14.672 -2.055 7.278 1.00 82.44 217 ASP A N 1
ATOM 1719 C CA . ASP A 1 217 ? 13.905 -1.261 8.227 1.00 82.44 217 ASP A CA 1
ATOM 1720 C C . ASP A 1 217 ? 12.461 -1.745 8.312 1.00 82.44 217 ASP A C 1
ATOM 1722 O O . ASP A 1 217 ? 11.771 -1.935 7.303 1.00 82.44 217 ASP A O 1
ATOM 1726 N N . TYR A 1 218 ? 11.992 -1.893 9.544 1.00 83.75 218 TYR A N 1
ATOM 1727 C CA . TYR A 1 218 ? 10.623 -2.244 9.872 1.00 83.75 218 TYR A CA 1
ATOM 1728 C C . TYR A 1 218 ? 10.025 -1.163 10.750 1.00 83.75 218 TYR A C 1
ATOM 1730 O O . TYR A 1 218 ? 10.632 -0.681 11.710 1.00 83.75 218 TYR A O 1
ATOM 1738 N N . HIS A 1 219 ? 8.788 -0.824 10.438 1.00 86.94 219 HIS A N 1
ATOM 1739 C CA . HIS A 1 219 ? 7.927 -0.047 11.305 1.00 86.94 219 HIS A CA 1
ATOM 1740 C C . HIS A 1 219 ? 6.928 -0.976 11.967 1.00 86.94 219 HIS A C 1
ATOM 1742 O O . HIS A 1 219 ? 6.626 -2.060 11.467 1.00 86.94 219 HIS A O 1
ATOM 1748 N N . GLY A 1 220 ? 6.383 -0.537 13.087 1.00 87.50 220 GLY A N 1
ATOM 1749 C CA . GLY A 1 220 ? 5.209 -1.171 13.637 1.00 87.50 220 GLY A CA 1
ATOM 1750 C C . GLY A 1 220 ? 4.957 -0.779 15.066 1.00 87.50 220 GLY A C 1
ATOM 1751 O O . GLY A 1 220 ? 5.347 0.299 15.512 1.00 87.50 220 GLY A O 1
ATOM 1752 N N . VAL A 1 221 ? 4.234 -1.646 15.751 1.00 91.12 221 VAL A N 1
ATOM 1753 C CA . VAL A 1 221 ? 3.581 -1.327 17.001 1.00 91.12 221 VAL A CA 1
ATOM 1754 C C . VAL A 1 221 ? 3.748 -2.448 18.014 1.00 91.12 221 VAL A C 1
ATOM 1756 O O . VAL A 1 221 ? 3.671 -3.635 17.692 1.00 91.12 221 VAL A O 1
ATOM 1759 N N . LEU A 1 222 ? 3.984 -2.048 19.255 1.00 92.25 222 LEU A N 1
ATOM 1760 C CA . LEU A 1 222 ? 3.864 -2.889 20.434 1.00 92.25 222 LEU A CA 1
ATOM 1761 C C . LEU A 1 222 ? 2.550 -2.542 21.105 1.00 92.25 222 LEU A C 1
ATOM 1763 O O . LEU A 1 222 ? 2.277 -1.361 21.335 1.00 92.25 222 LEU A O 1
ATOM 1767 N N . PHE A 1 223 ? 1.742 -3.549 21.410 1.00 93.00 223 PHE A N 1
ATOM 1768 C CA . PHE A 1 223 ? 0.473 -3.313 22.067 1.00 93.00 223 PHE A CA 1
ATOM 1769 C C . PHE A 1 223 ? 0.061 -4.4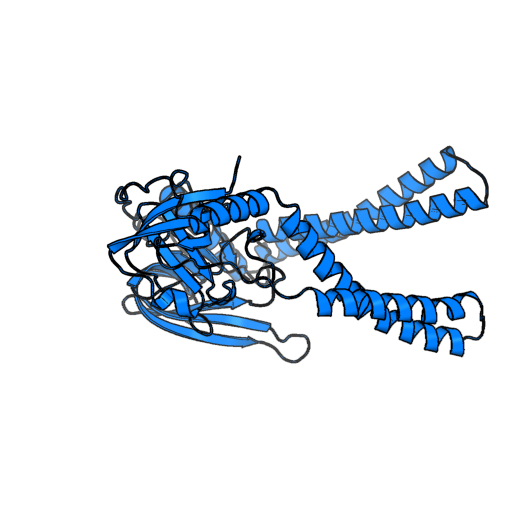10 23.026 1.00 93.00 223 PHE A C 1
ATOM 1771 O O . PHE A 1 223 ? 0.503 -5.548 22.926 1.00 93.00 223 PHE A O 1
ATOM 1778 N N . GLN A 1 224 ? -0.817 -4.049 23.953 1.00 92.38 224 GLN A N 1
ATOM 1779 C CA . GLN A 1 224 ? -1.455 -4.996 24.852 1.00 92.38 224 GLN A CA 1
ATOM 1780 C C . GLN A 1 224 ? -2.887 -5.245 24.386 1.00 92.38 224 GLN A C 1
ATOM 1782 O O . GLN A 1 224 ? -3.697 -4.313 24.335 1.00 92.38 224 GLN A O 1
ATOM 1787 N N . CYS A 1 225 ? -3.174 -6.501 24.054 1.00 88.50 225 CYS A N 1
ATOM 1788 C CA . CYS A 1 225 ? -4.515 -6.992 23.769 1.00 88.50 225 CYS A CA 1
ATOM 1789 C C . CYS A 1 225 ? -4.907 -7.922 24.915 1.00 88.50 225 CYS A C 1
ATOM 1791 O O . CYS A 1 225 ? -4.208 -8.901 25.174 1.00 88.50 225 CYS A O 1
ATOM 1793 N N . SER A 1 226 ? -5.967 -7.572 25.647 1.00 83.25 226 SER A N 1
ATOM 1794 C CA . SER A 1 226 ? -6.390 -8.313 26.843 1.00 83.25 226 SER A CA 1
ATOM 1795 C C . SER A 1 226 ? -5.239 -8.475 27.859 1.00 83.25 226 SER A C 1
ATOM 1797 O O . SER A 1 226 ? -4.843 -7.480 28.475 1.00 83.25 226 SER A O 1
ATOM 1799 N N . ALA A 1 227 ? -4.688 -9.686 28.027 1.00 80.12 227 ALA A N 1
ATOM 1800 C CA . ALA A 1 227 ? -3.543 -9.974 28.898 1.00 80.12 227 ALA A CA 1
ATOM 1801 C C . ALA A 1 227 ? -2.211 -10.165 28.140 1.00 80.12 227 ALA A C 1
ATOM 1803 O O . ALA A 1 227 ? -1.152 -10.169 28.766 1.00 80.12 227 ALA A O 1
ATOM 1804 N N . ALA A 1 228 ? -2.235 -10.298 26.810 1.00 85.75 228 ALA A N 1
ATOM 1805 C CA . ALA A 1 228 ? -1.059 -10.637 26.015 1.00 85.75 228 ALA A CA 1
ATOM 1806 C C . ALA A 1 228 ? -0.325 -9.381 25.494 1.00 85.75 228 ALA A C 1
ATOM 1808 O O . ALA A 1 228 ? -0.937 -8.539 24.820 1.00 85.75 228 ALA A O 1
ATOM 1809 N N . PRO A 1 229 ? 0.992 -9.239 25.748 1.00 91.69 229 PRO A N 1
ATOM 1810 C CA . PRO A 1 229 ? 1.820 -8.263 25.055 1.00 91.69 229 PRO A CA 1
ATOM 1811 C C . PRO A 1 229 ? 2.144 -8.778 23.647 1.00 91.69 229 PRO A C 1
ATOM 1813 O O . PRO A 1 229 ? 2.747 -9.836 23.472 1.00 91.69 229 PRO A O 1
ATOM 1816 N N . LEU A 1 230 ? 1.747 -8.019 22.633 1.00 93.94 230 LEU A N 1
ATOM 1817 C CA . LEU A 1 230 ? 1.856 -8.388 21.229 1.00 93.94 230 LEU A CA 1
ATOM 1818 C C . LEU A 1 230 ? 2.699 -7.378 20.451 1.00 93.94 230 LEU A C 1
ATOM 1820 O O . LEU A 1 230 ? 2.757 -6.186 20.761 1.00 93.94 230 LEU A O 1
ATOM 1824 N N . SER A 1 231 ? 3.358 -7.872 19.405 1.00 92.94 231 SER A N 1
ATOM 1825 C CA . SER A 1 231 ? 4.135 -7.052 18.478 1.00 92.94 231 SER A CA 1
ATOM 1826 C C . SER A 1 231 ? 3.665 -7.262 17.047 1.00 92.94 231 SER A C 1
ATOM 1828 O O . SER A 1 231 ? 3.524 -8.390 16.575 1.00 92.94 231 SER A O 1
ATOM 1830 N N . PHE A 1 232 ? 3.437 -6.170 16.327 1.00 92.06 232 PHE A N 1
ATOM 1831 C CA . PHE A 1 232 ? 3.068 -6.199 14.919 1.00 92.06 232 PHE A CA 1
ATOM 1832 C C . PHE A 1 232 ? 3.974 -5.260 14.140 1.00 92.06 232 PHE A C 1
ATOM 1834 O O . PHE A 1 232 ? 4.189 -4.123 14.536 1.00 92.06 232 PHE A O 1
ATOM 1841 N N . SER A 1 233 ? 4.551 -5.747 13.049 1.00 89.38 233 SER A N 1
ATOM 1842 C CA . SER A 1 233 ? 5.627 -5.064 12.335 1.00 89.38 233 SER A CA 1
ATOM 1843 C C . SER A 1 233 ? 5.558 -5.367 10.852 1.00 89.38 233 SER A C 1
ATOM 1845 O O . SER A 1 233 ? 5.153 -6.460 10.462 1.00 89.38 233 SER A O 1
ATOM 1847 N N . TRP A 1 234 ? 5.947 -4.398 10.040 1.00 85.88 234 TRP A N 1
ATOM 1848 C CA . TRP A 1 234 ? 5.961 -4.488 8.590 1.00 85.88 234 TRP A CA 1
ATOM 1849 C C . TRP A 1 234 ? 7.152 -3.710 8.038 1.00 85.88 234 TRP A C 1
ATOM 1851 O O . TRP A 1 234 ? 7.592 -2.701 8.596 1.00 85.88 234 TRP A O 1
ATOM 1861 N N . GLN A 1 235 ? 7.689 -4.197 6.934 1.00 80.00 235 GLN A N 1
ATOM 1862 C CA . GLN A 1 235 ? 8.824 -3.627 6.240 1.00 80.00 235 GLN A CA 1
ATOM 1863 C C . GLN A 1 235 ? 8.430 -2.288 5.605 1.00 80.00 235 GLN A C 1
ATOM 1865 O O . GLN A 1 235 ? 7.392 -2.153 4.947 1.00 80.00 235 GLN A O 1
ATOM 1870 N N . THR A 1 236 ? 9.265 -1.269 5.803 1.00 71.00 236 THR A N 1
ATOM 1871 C CA . THR A 1 236 ? 9.051 0.066 5.217 1.00 71.00 236 THR A CA 1
ATOM 1872 C C . THR A 1 236 ? 9.534 0.141 3.777 1.00 71.00 236 THR A C 1
ATOM 1874 O O . THR A 1 236 ? 9.018 0.931 2.983 1.00 71.00 236 THR A O 1
ATOM 1877 N N . THR A 1 237 ? 10.515 -0.693 3.428 1.00 56.16 237 THR A N 1
ATOM 1878 C CA . THR A 1 237 ? 11.131 -0.734 2.108 1.00 56.16 237 THR A CA 1
ATOM 1879 C C . THR A 1 237 ? 10.224 -1.453 1.117 1.00 56.16 237 THR A C 1
ATOM 1881 O O . THR A 1 237 ? 10.230 -2.666 0.947 1.00 56.16 237 THR A O 1
ATOM 1884 N N . GLY A 1 238 ? 9.420 -0.648 0.432 1.00 50.78 238 GLY A N 1
ATOM 1885 C CA . GLY A 1 238 ? 8.697 -1.018 -0.770 1.00 50.78 238 GLY A CA 1
ATOM 1886 C C . GLY A 1 238 ? 8.309 0.252 -1.512 1.00 50.78 238 GLY A C 1
ATOM 1887 O O . GLY A 1 238 ? 7.956 1.256 -0.895 1.00 50.78 238 GLY A O 1
ATOM 1888 N N . THR A 1 239 ? 8.306 0.211 -2.841 1.00 46.44 239 THR A N 1
ATOM 1889 C CA . THR A 1 239 ? 7.885 1.305 -3.746 1.00 46.44 239 THR A CA 1
ATOM 1890 C C . THR A 1 239 ? 6.432 1.779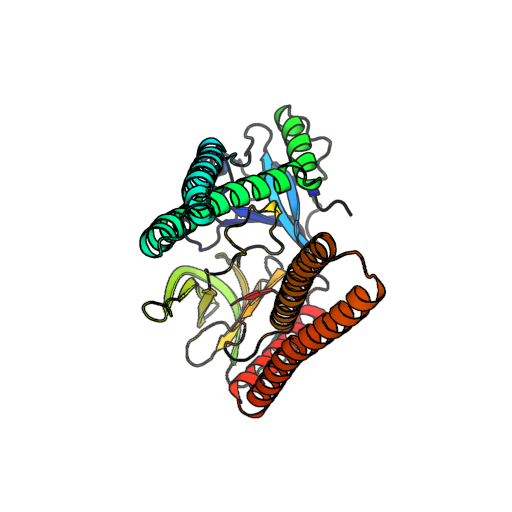 -3.545 1.00 46.44 239 THR A C 1
ATOM 1892 O O . THR A 1 239 ? 5.919 2.575 -4.325 1.00 46.44 239 THR A O 1
ATOM 1895 N N . ARG A 1 240 ? 5.744 1.293 -2.505 1.00 51.56 240 ARG A N 1
ATOM 1896 C CA . ARG A 1 240 ? 4.320 1.488 -2.228 1.00 51.56 240 ARG A CA 1
ATOM 1897 C C . ARG A 1 240 ? 4.037 2.733 -1.378 1.00 51.56 240 ARG A C 1
ATOM 1899 O O . ARG A 1 240 ? 2.999 3.350 -1.584 1.00 51.56 240 ARG A O 1
ATOM 1906 N N . TRP A 1 241 ? 4.956 3.133 -0.491 1.00 49.75 241 TRP A N 1
ATOM 1907 C CA . TRP A 1 241 ? 4.699 4.145 0.557 1.00 49.75 241 TRP A CA 1
ATOM 1908 C C . TRP A 1 241 ? 5.344 5.523 0.319 1.00 49.75 241 TRP A C 1
ATOM 1910 O O . TRP A 1 241 ? 5.304 6.382 1.192 1.00 49.75 241 TRP A O 1
ATOM 1920 N N . GLY A 1 242 ? 5.917 5.742 -0.868 1.00 52.75 242 GLY A N 1
ATOM 1921 C CA . GLY A 1 242 ? 6.423 7.048 -1.326 1.00 52.75 242 GLY A CA 1
ATOM 1922 C C . GLY A 1 242 ? 5.699 7.594 -2.562 1.00 52.75 242 GLY A C 1
ATOM 1923 O O . GLY A 1 242 ? 6.038 8.666 -3.061 1.00 52.75 242 GLY A O 1
ATOM 1924 N N . LEU A 1 243 ? 4.719 6.851 -3.088 1.00 62.06 243 LEU A N 1
ATOM 1925 C CA . LEU A 1 243 ? 3.876 7.312 -4.185 1.00 62.06 243 LEU A CA 1
ATOM 1926 C C . LEU A 1 243 ? 2.817 8.269 -3.649 1.00 62.06 243 LEU A C 1
ATOM 1928 O O . LEU A 1 243 ? 2.326 8.126 -2.537 1.00 62.06 243 LEU A O 1
ATOM 1932 N N . HIS A 1 244 ? 2.420 9.231 -4.472 1.00 70.56 244 HIS A N 1
ATOM 1933 C CA . HIS A 1 244 ? 1.302 10.099 -4.145 1.00 70.56 244 HIS A CA 1
ATOM 1934 C C . HIS A 1 244 ? 0.029 9.270 -3.840 1.00 70.56 244 HIS A C 1
ATOM 1936 O O . HIS A 1 244 ? -0.267 8.363 -4.627 1.00 70.56 244 HIS A O 1
ATOM 1942 N N . PRO A 1 245 ? -0.777 9.597 -2.803 1.00 74.88 245 PRO A N 1
ATOM 1943 C CA . PRO A 1 245 ? -1.885 8.750 -2.337 1.00 74.88 245 PRO A CA 1
ATOM 1944 C C . PRO A 1 245 ? -2.941 8.391 -3.382 1.00 74.88 245 PRO A C 1
ATOM 1946 O O . PRO A 1 245 ? -3.596 7.359 -3.316 1.00 74.88 245 PRO A O 1
ATOM 1949 N N . LEU A 1 246 ? -3.053 9.210 -4.427 1.00 76.88 246 LEU A N 1
ATOM 1950 C CA . LEU A 1 246 ? -3.831 8.891 -5.625 1.00 76.88 246 LEU A CA 1
ATOM 1951 C C . LEU A 1 246 ? -3.499 7.506 -6.208 1.00 76.88 246 LEU A C 1
ATOM 1953 O O . LEU A 1 246 ? -4.373 6.875 -6.785 1.00 76.88 246 LEU A O 1
ATOM 1957 N N . PHE A 1 247 ? -2.261 7.036 -6.103 1.00 76.50 247 PHE A N 1
ATOM 1958 C CA . PHE A 1 247 ? -1.835 5.741 -6.632 1.00 76.50 247 PHE A CA 1
ATOM 1959 C C . PHE A 1 247 ? -1.875 4.628 -5.586 1.00 76.50 247 PHE A C 1
ATOM 1961 O O . PHE A 1 247 ? -1.504 3.493 -5.897 1.00 76.50 247 PHE A O 1
ATOM 1968 N N . TYR A 1 248 ? -2.347 4.917 -4.370 1.00 75.06 248 TYR A N 1
ATOM 1969 C CA . TYR A 1 248 ? -2.542 3.892 -3.362 1.00 75.06 248 TYR A CA 1
ATOM 1970 C C . TYR A 1 248 ? -3.580 2.889 -3.846 1.00 75.06 248 TYR A C 1
ATOM 1972 O O . TYR A 1 248 ? -4.685 3.221 -4.281 1.00 75.06 248 TYR A O 1
ATOM 1980 N N . ARG A 1 249 ? -3.172 1.624 -3.799 1.00 74.94 249 ARG A N 1
ATOM 1981 C CA . ARG A 1 249 ? -4.071 0.481 -3.952 1.00 74.94 249 ARG A CA 1
ATOM 1982 C C . ARG A 1 249 ? -4.526 -0.063 -2.605 1.00 74.94 249 ARG A C 1
ATOM 1984 O O . ARG A 1 249 ? -5.421 -0.890 -2.596 1.00 74.94 249 ARG A O 1
ATOM 1991 N N . ARG A 1 250 ? -3.867 0.340 -1.517 1.00 77.06 250 ARG A N 1
ATOM 1992 C CA . ARG A 1 250 ? -4.126 -0.056 -0.130 1.00 77.06 250 ARG A CA 1
ATOM 1993 C C . ARG A 1 250 ? -3.657 1.069 0.777 1.00 77.06 250 ARG A C 1
ATOM 1995 O O . ARG A 1 250 ? -2.686 1.748 0.428 1.00 77.06 250 ARG A O 1
ATOM 2002 N N . HIS A 1 251 ? -4.316 1.247 1.910 1.00 82.62 251 HIS A N 1
ATOM 2003 C CA . HIS A 1 251 ? -3.812 2.126 2.955 1.00 82.62 251 HIS A CA 1
ATOM 2004 C C . HIS A 1 251 ? -2.649 1.453 3.715 1.00 82.62 251 HIS A C 1
ATOM 2006 O O . HIS A 1 251 ? -2.500 0.223 3.686 1.00 82.62 251 HIS A O 1
ATOM 2012 N N . PRO A 1 252 ? -1.771 2.234 4.365 1.00 81.00 252 PRO A N 1
ATOM 2013 C CA . PRO A 1 252 ? -0.790 1.693 5.300 1.00 81.00 252 PRO A CA 1
ATOM 2014 C C . PRO A 1 252 ? -1.478 0.937 6.443 1.00 81.00 252 PRO A C 1
ATOM 2016 O O . PRO A 1 252 ? -2.609 1.290 6.793 1.00 81.00 252 PRO A O 1
ATOM 2019 N N . PRO A 1 253 ? -0.815 -0.069 7.046 1.00 85.81 253 PRO A N 1
ATOM 2020 C CA . PRO A 1 253 ? -1.338 -0.728 8.237 1.00 85.81 253 PRO A CA 1
ATOM 2021 C C . PRO A 1 253 ? -1.707 0.300 9.305 1.00 85.81 253 PRO A C 1
ATOM 2023 O O . PRO A 1 253 ? -0.879 1.138 9.670 1.00 85.81 253 PRO A O 1
ATOM 2026 N N . PHE A 1 254 ? -2.953 0.245 9.771 1.00 87.56 254 PHE A N 1
ATOM 2027 C CA . PHE A 1 254 ? -3.504 1.199 10.720 1.00 87.56 254 PHE A CA 1
ATOM 2028 C C . PHE A 1 254 ? -4.036 0.445 11.933 1.00 87.56 254 PHE A C 1
ATOM 2030 O O . PHE A 1 254 ? -4.866 -0.450 11.806 1.00 87.56 254 PHE A O 1
ATOM 2037 N N . ILE A 1 255 ? -3.527 0.805 13.107 1.00 89.50 255 ILE A N 1
ATOM 2038 C CA . ILE A 1 255 ? -3.970 0.272 14.390 1.00 89.50 255 ILE A CA 1
ATOM 2039 C C . ILE A 1 255 ? -4.000 1.440 15.368 1.00 89.50 255 ILE A C 1
ATOM 2041 O O . ILE A 1 255 ? -3.033 2.209 15.440 1.00 89.50 255 ILE A O 1
ATOM 2045 N N . ALA A 1 256 ? -5.092 1.556 16.117 1.00 90.44 256 ALA A N 1
ATOM 2046 C CA . ALA A 1 256 ? -5.262 2.577 17.134 1.00 90.44 256 ALA A CA 1
ATOM 2047 C C . ALA A 1 256 ? -5.637 1.999 18.502 1.00 90.44 256 ALA A C 1
ATOM 2049 O O . ALA A 1 256 ? -6.072 0.857 18.646 1.00 90.44 256 ALA A O 1
ATOM 2050 N N . LYS A 1 257 ? -5.448 2.816 19.541 1.00 90.44 257 LYS A N 1
ATOM 2051 C CA . LYS A 1 257 ? -5.914 2.495 20.892 1.00 90.44 257 LYS A CA 1
ATOM 2052 C C . LYS A 1 257 ? -7.445 2.449 20.901 1.00 90.44 257 LYS A C 1
ATOM 2054 O O . LYS A 1 257 ? -8.082 3.349 20.368 1.00 90.44 257 LYS A O 1
ATOM 2059 N N . GLY A 1 258 ? -8.014 1.433 21.545 1.00 88.25 258 GLY A N 1
ATOM 2060 C CA . GLY A 1 258 ? -9.460 1.209 21.595 1.00 88.25 258 GLY A CA 1
ATOM 2061 C C . GLY A 1 258 ? -10.009 0.336 20.465 1.00 88.25 258 GLY A C 1
ATOM 2062 O O . GLY A 1 258 ? -11.164 -0.071 20.549 1.00 88.25 258 GLY A O 1
ATOM 2063 N N . ASP A 1 259 ? -9.195 -0.009 19.463 1.00 89.75 259 ASP A N 1
ATOM 2064 C CA . ASP A 1 259 ? -9.623 -0.912 18.394 1.00 89.75 259 ASP A CA 1
ATOM 2065 C C . ASP A 1 259 ? -9.898 -2.314 18.943 1.00 89.75 259 ASP A C 1
ATOM 2067 O O . ASP A 1 259 ? -9.124 -2.844 19.752 1.00 89.75 259 ASP A O 1
ATOM 2071 N N . ARG A 1 260 ? -10.998 -2.918 18.481 1.00 89.94 260 ARG A N 1
ATOM 2072 C CA . ARG A 1 260 ? -11.315 -4.324 18.734 1.00 89.94 260 ARG A CA 1
ATOM 2073 C C . ARG A 1 260 ? -10.663 -5.163 17.650 1.00 89.94 260 ARG A C 1
ATOM 2075 O O . ARG A 1 260 ? -11.032 -5.082 16.481 1.00 89.94 260 ARG A O 1
ATOM 2082 N N . ILE A 1 261 ? -9.705 -5.983 18.052 1.00 91.19 261 ILE A N 1
ATOM 2083 C CA . ILE A 1 261 ? -8.903 -6.781 17.136 1.00 91.19 261 ILE A CA 1
ATOM 2084 C C . ILE A 1 261 ? -9.016 -8.266 17.443 1.00 91.19 261 ILE A C 1
ATOM 2086 O O . ILE A 1 261 ? -9.250 -8.688 18.575 1.00 91.19 261 ILE A O 1
ATOM 2090 N N . LEU A 1 262 ? -8.756 -9.039 16.404 1.00 91.25 262 LEU A N 1
ATOM 2091 C CA . LEU A 1 262 ? -8.431 -10.443 16.458 1.00 91.25 262 LEU A CA 1
ATOM 2092 C C . LEU A 1 262 ? -6.997 -10.599 15.947 1.00 91.25 262 LEU A C 1
ATOM 2094 O O . LEU A 1 262 ? -6.718 -10.353 14.772 1.00 91.25 262 LEU A O 1
ATOM 2098 N N . ALA A 1 263 ? -6.088 -11.023 16.816 1.00 92.19 263 ALA A N 1
ATOM 2099 C CA . ALA A 1 263 ? -4.690 -11.231 16.478 1.00 92.19 263 ALA A CA 1
ATOM 2100 C C . ALA A 1 263 ? -4.330 -12.714 16.559 1.00 92.19 263 ALA A C 1
ATOM 2102 O O . ALA A 1 263 ? -4.487 -13.355 17.596 1.00 92.19 263 ALA A O 1
ATOM 2103 N N . VAL A 1 264 ? -3.769 -13.245 15.475 1.00 93.19 264 VAL A N 1
ATOM 2104 C CA . VAL A 1 264 ? -3.103 -14.545 15.474 1.00 93.19 264 VAL A CA 1
ATOM 2105 C C . VAL A 1 264 ? -1.606 -14.310 15.573 1.00 93.19 264 VAL A C 1
ATOM 2107 O O . VAL A 1 264 ? -0.993 -13.735 14.669 1.00 93.19 264 VAL A O 1
ATOM 2110 N N . TYR A 1 265 ? -1.006 -14.744 16.672 1.00 93.62 265 TYR A N 1
ATOM 2111 C CA . TYR A 1 265 ? 0.383 -14.460 17.010 1.00 93.62 265 TYR A CA 1
ATOM 2112 C C . TYR A 1 265 ? 1.167 -15.734 17.290 1.00 93.62 265 TYR A C 1
ATOM 2114 O O . TYR A 1 265 ? 0.611 -16.803 17.537 1.00 93.62 265 TYR A O 1
ATOM 2122 N N . ARG A 1 266 ? 2.492 -15.635 17.209 1.00 92.38 266 ARG A N 1
ATOM 2123 C CA . ARG A 1 266 ? 3.386 -16.756 17.490 1.00 92.38 266 ARG A CA 1
ATOM 2124 C C . ARG A 1 266 ? 3.603 -16.904 19.001 1.00 92.38 266 ARG A C 1
ATOM 2126 O O . ARG A 1 266 ? 3.921 -15.924 19.671 1.00 92.38 266 ARG A O 1
ATOM 2133 N N . ARG A 1 267 ? 3.435 -18.124 19.529 1.00 89.25 267 ARG A N 1
ATOM 2134 C CA . ARG A 1 267 ? 3.487 -18.409 20.981 1.00 89.25 267 ARG A CA 1
ATOM 2135 C C . ARG A 1 267 ? 4.834 -18.112 21.640 1.00 89.25 267 ARG A C 1
ATOM 2137 O O . ARG A 1 267 ? 4.870 -17.802 22.820 1.00 89.25 267 ARG A O 1
ATOM 2144 N N . ASP A 1 268 ? 5.921 -18.222 20.886 1.00 89.06 268 ASP A N 1
ATOM 2145 C CA . ASP A 1 268 ? 7.302 -18.043 21.351 1.00 89.06 268 ASP A CA 1
ATOM 2146 C C . ASP A 1 268 ? 7.656 -16.582 21.681 1.00 89.06 268 ASP A C 1
ATOM 2148 O O . ASP A 1 268 ? 8.449 -16.339 22.583 1.00 89.06 268 ASP A O 1
ATOM 2152 N N . ASN A 1 269 ? 7.120 -15.609 20.939 1.00 87.75 269 ASN A N 1
ATOM 2153 C CA . ASN A 1 269 ? 7.595 -14.223 20.985 1.00 87.75 269 ASN A CA 1
ATOM 2154 C C . ASN A 1 269 ? 6.495 -13.154 20.896 1.00 87.75 269 ASN A C 1
ATOM 2156 O O . ASN A 1 269 ? 6.813 -11.968 20.807 1.00 87.75 269 ASN A O 1
ATOM 2160 N N . GLY A 1 270 ? 5.216 -13.538 20.859 1.00 89.75 270 GLY A N 1
ATOM 2161 C CA . GLY A 1 270 ? 4.113 -12.575 20.765 1.00 89.75 270 GLY A CA 1
ATOM 2162 C C . GLY A 1 270 ? 4.036 -11.844 19.418 1.00 89.75 270 GLY A C 1
ATOM 2163 O O . GLY A 1 270 ? 3.337 -10.838 19.295 1.00 89.75 270 GLY A O 1
ATOM 2164 N N . ASN A 1 271 ? 4.772 -12.292 18.394 1.00 91.81 271 ASN A N 1
ATOM 2165 C CA . ASN A 1 271 ? 4.796 -11.646 17.085 1.00 91.81 271 ASN A CA 1
ATOM 2166 C C . ASN A 1 271 ? 3.555 -12.032 16.281 1.00 91.81 271 ASN A C 1
ATOM 2168 O O . ASN A 1 271 ? 3.401 -13.179 15.842 1.00 91.81 271 ASN A O 1
ATOM 2172 N N . VAL A 1 272 ? 2.694 -11.048 16.062 1.00 93.81 272 VAL A N 1
ATOM 2173 C CA . VAL A 1 272 ? 1.452 -11.161 15.306 1.00 93.81 272 VAL A CA 1
ATOM 2174 C C . VAL A 1 272 ? 1.770 -11.519 13.857 1.00 93.81 272 VAL A C 1
ATOM 2176 O O . VAL A 1 272 ? 2.551 -10.838 13.197 1.00 93.81 272 VAL A O 1
ATOM 2179 N N . GLN A 1 273 ? 1.178 -12.604 13.363 1.00 93.12 273 GLN A N 1
ATOM 2180 C CA . GLN A 1 273 ? 1.305 -13.070 11.981 1.00 93.12 273 GLN A CA 1
ATOM 2181 C C . GLN A 1 273 ? 0.085 -12.704 11.140 1.00 93.12 273 GLN A C 1
ATOM 2183 O O . GLN A 1 273 ? 0.247 -12.375 9.969 1.00 93.12 273 GLN A O 1
ATOM 2188 N N . ALA A 1 274 ? -1.113 -12.729 11.724 1.00 92.69 274 ALA A N 1
ATOM 2189 C CA . ALA A 1 274 ? -2.339 -12.262 11.087 1.00 92.69 274 ALA A CA 1
ATOM 2190 C C . ALA A 1 274 ? -3.122 -11.378 12.062 1.00 92.69 274 ALA A C 1
ATOM 2192 O O . ALA A 1 274 ? -3.121 -11.640 13.263 1.00 92.69 274 ALA A O 1
ATOM 2193 N N . LEU A 1 275 ? -3.763 -10.331 11.556 1.00 92.75 275 LEU A N 1
ATOM 2194 C CA . LEU A 1 275 ? -4.538 -9.389 12.356 1.00 92.75 275 LEU A CA 1
ATOM 2195 C C . LEU A 1 275 ? -5.789 -8.977 11.592 1.00 92.75 275 LEU A C 1
ATOM 2197 O O . LEU A 1 275 ? -5.696 -8.566 10.439 1.00 92.75 275 LEU A O 1
ATOM 2201 N N . TYR A 1 276 ? -6.942 -9.081 12.236 1.00 91.38 276 TYR A N 1
ATOM 2202 C CA . TYR A 1 276 ? -8.194 -8.508 11.766 1.00 91.38 276 TYR A CA 1
ATOM 2203 C C . TYR A 1 276 ? -8.625 -7.421 12.744 1.00 91.38 276 TYR A C 1
ATOM 2205 O O . TYR A 1 276 ? -8.675 -7.654 13.951 1.00 91.38 276 TYR A O 1
ATOM 2213 N N . ASN A 1 277 ? -8.898 -6.233 12.228 1.00 89.19 277 ASN A N 1
ATOM 2214 C CA . ASN A 1 277 ? -9.407 -5.112 12.990 1.00 89.19 277 ASN A CA 1
ATOM 2215 C C . ASN A 1 277 ? -10.910 -5.003 12.748 1.00 89.19 277 ASN A C 1
ATOM 2217 O O . ASN A 1 277 ? -11.350 -4.591 11.682 1.00 89.19 277 ASN A O 1
ATOM 2221 N N . GLY A 1 278 ? -11.701 -5.383 13.745 1.00 84.81 278 GLY A N 1
ATOM 2222 C CA . GLY A 1 278 ? -13.154 -5.322 13.659 1.00 84.81 278 GLY A CA 1
ATOM 2223 C C . GLY A 1 278 ? -13.712 -3.903 13.777 1.00 84.81 278 GLY A C 1
ATOM 2224 O O . GLY A 1 278 ? -14.886 -3.699 13.500 1.00 84.81 278 GLY A O 1
ATOM 2225 N N . SER A 1 279 ? -12.900 -2.921 14.181 1.00 83.44 279 SER A N 1
ATOM 2226 C CA . SER A 1 279 ? -13.324 -1.517 14.245 1.00 83.44 279 SER A CA 1
ATOM 2227 C C . SER A 1 279 ? -13.315 -0.823 12.884 1.00 83.44 279 SER A C 1
ATOM 2229 O O . SER A 1 279 ? -14.029 0.161 12.709 1.00 83.44 279 SER A O 1
ATOM 2231 N N . ASP A 1 280 ? -12.499 -1.293 11.938 1.00 82.19 280 ASP A N 1
ATOM 2232 C CA . ASP A 1 280 ? -12.381 -0.685 10.609 1.00 82.19 280 ASP A CA 1
ATOM 2233 C C . ASP A 1 280 ? -12.378 -1.681 9.437 1.00 82.19 280 ASP A C 1
ATOM 2235 O O . ASP A 1 280 ? -12.194 -1.283 8.287 1.00 82.19 280 ASP A O 1
ATOM 2239 N N . GLY A 1 281 ? -12.587 -2.969 9.715 1.00 82.62 281 GLY A N 1
ATOM 2240 C CA . GLY A 1 281 ? -12.580 -4.039 8.719 1.00 82.62 281 GLY A CA 1
ATOM 2241 C C . GLY A 1 281 ? -11.192 -4.340 8.141 1.00 82.62 281 GLY A C 1
ATOM 2242 O O . GLY A 1 281 ? -11.082 -5.114 7.192 1.00 82.62 281 GLY A O 1
ATOM 2243 N N . GLY A 1 282 ? -10.111 -3.751 8.664 1.00 86.19 282 GLY A N 1
ATOM 2244 C CA . GLY A 1 282 ? -8.757 -3.961 8.158 1.00 86.19 282 GLY A CA 1
ATOM 2245 C C . GLY A 1 282 ? -8.248 -5.381 8.423 1.00 86.19 282 GLY A C 1
ATOM 2246 O O . GLY A 1 282 ? -8.192 -5.827 9.567 1.00 86.19 282 GLY A O 1
ATOM 2247 N N . ALA A 1 283 ? -7.813 -6.096 7.382 1.00 90.00 283 ALA A N 1
ATOM 2248 C CA . ALA A 1 283 ? -7.249 -7.441 7.512 1.00 90.00 283 ALA A CA 1
ATOM 2249 C C . ALA A 1 283 ? -5.813 -7.519 6.990 1.00 90.00 283 ALA A C 1
ATOM 2251 O O . ALA A 1 283 ? -5.539 -7.246 5.819 1.00 90.00 283 ALA A O 1
ATOM 2252 N N . TYR A 1 284 ? -4.900 -7.985 7.837 1.00 91.06 284 TYR A N 1
ATOM 2253 C CA . TYR A 1 284 ? -3.472 -8.043 7.561 1.00 91.06 284 TYR A CA 1
ATOM 2254 C C . TYR A 1 284 ? -2.906 -9.444 7.784 1.00 91.06 284 TYR A C 1
ATOM 2256 O O . TYR A 1 284 ? -3.211 -10.101 8.776 1.00 91.06 284 TYR A O 1
ATOM 2264 N N . LEU A 1 285 ? -2.020 -9.882 6.892 1.00 91.44 285 LEU A N 1
ATOM 2265 C CA . LEU A 1 285 ? -1.262 -11.128 7.020 1.00 91.44 285 LEU A CA 1
ATOM 2266 C C . LEU A 1 285 ? 0.202 -10.871 6.676 1.00 91.44 285 LEU A C 1
ATOM 2268 O O . LEU A 1 285 ? 0.501 -10.317 5.622 1.00 91.44 285 LEU A O 1
ATOM 2272 N N . LYS A 1 286 ? 1.130 -11.295 7.532 1.00 89.94 286 LYS A N 1
ATOM 2273 C CA . LYS A 1 286 ? 2.562 -11.236 7.231 1.00 89.94 286 LYS A CA 1
ATOM 2274 C C . LYS A 1 286 ? 2.934 -12.302 6.207 1.00 89.94 286 LYS A C 1
ATOM 2276 O O . LYS A 1 286 ? 2.573 -13.469 6.358 1.00 89.94 286 LYS A O 1
ATOM 2281 N N . A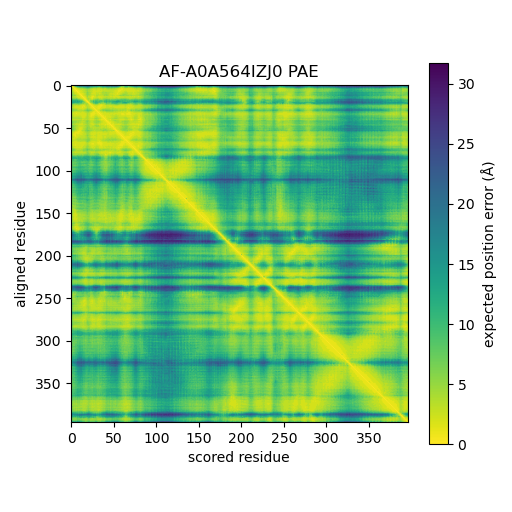LA A 1 287 ? 3.670 -11.900 5.181 1.00 86.06 287 ALA A N 1
ATOM 2282 C CA . ALA A 1 287 ? 4.223 -12.778 4.169 1.00 86.06 287 ALA A CA 1
ATOM 2283 C C . ALA A 1 287 ? 5.308 -13.671 4.777 1.00 86.06 287 ALA A C 1
ATOM 2285 O O . ALA A 1 287 ? 6.062 -13.258 5.662 1.00 86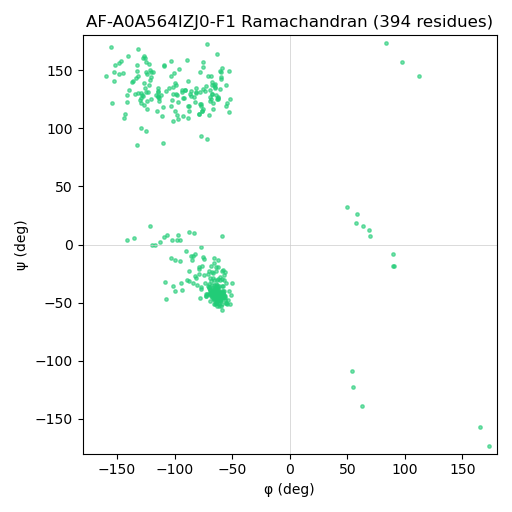.06 287 ALA A O 1
ATOM 2286 N N . HIS A 1 288 ? 5.400 -14.905 4.290 1.00 85.44 288 HIS A N 1
ATOM 2287 C CA . HIS A 1 288 ? 6.442 -15.813 4.736 1.00 85.44 288 HIS A CA 1
ATOM 2288 C C . HIS A 1 288 ? 7.758 -15.527 3.986 1.00 85.44 288 HIS A C 1
ATOM 2290 O O . HIS A 1 288 ? 7.752 -15.485 2.757 1.00 85.44 288 HIS A O 1
ATOM 2296 N N . PRO A 1 289 ? 8.914 -15.402 4.669 1.00 78.56 289 PRO A N 1
ATOM 2297 C CA . PRO A 1 289 ? 10.186 -15.067 4.013 1.00 78.56 289 PRO A CA 1
ATOM 2298 C C . PRO A 1 289 ? 10.632 -16.056 2.928 1.00 78.56 289 PRO A C 1
ATOM 2300 O O . PRO A 1 289 ? 11.320 -15.674 1.989 1.00 78.56 289 PRO A O 1
ATOM 2303 N N . PHE A 1 290 ? 10.252 -17.328 3.076 1.00 78.06 290 PHE A N 1
ATOM 2304 C CA . PHE A 1 290 ? 10.666 -18.428 2.194 1.00 78.06 290 PHE A CA 1
ATOM 2305 C C . PHE A 1 290 ? 9.542 -18.969 1.305 1.00 78.06 290 PHE A C 1
ATOM 2307 O O . PHE A 1 290 ? 9.717 -20.002 0.663 1.00 78.06 290 PHE A O 1
ATOM 2314 N N . TYR A 1 291 ? 8.371 -18.331 1.314 1.00 80.38 291 TYR A N 1
ATOM 2315 C CA . TYR A 1 291 ? 7.254 -18.766 0.483 1.00 80.38 291 TYR A CA 1
ATOM 2316 C C . TYR A 1 291 ? 6.470 -17.547 -0.010 1.00 80.38 291 TYR A C 1
ATOM 2318 O O . TYR A 1 291 ? 5.808 -16.894 0.804 1.00 80.38 291 TYR A O 1
ATOM 2326 N N . PRO A 1 292 ? 6.551 -17.212 -1.311 1.00 79.12 292 PRO A N 1
ATOM 2327 C CA . PRO A 1 292 ? 5.814 -16.084 -1.849 1.00 79.12 292 PRO A CA 1
ATOM 2328 C C . PRO A 1 292 ? 4.312 -16.382 -1.812 1.00 79.12 292 PRO A C 1
ATOM 2330 O O . PRO A 1 292 ? 3.856 -17.424 -2.280 1.00 79.12 292 PRO A O 1
ATOM 2333 N N . GLY A 1 293 ? 3.526 -15.456 -1.262 1.00 76.75 293 GLY A N 1
ATOM 2334 C CA . GLY A 1 293 ? 2.065 -15.529 -1.348 1.00 76.75 293 GLY A CA 1
ATOM 2335 C C . GLY A 1 293 ? 1.578 -15.428 -2.800 1.00 76.75 293 GLY A C 1
ATOM 2336 O O . GLY A 1 293 ? 2.303 -14.964 -3.680 1.00 76.75 293 GLY A O 1
ATOM 2337 N N . GLU A 1 294 ? 0.322 -15.795 -3.066 1.00 78.19 294 GLU A N 1
ATOM 2338 C CA . GLU A 1 294 ? -0.283 -15.737 -4.414 1.00 78.19 294 GLU A CA 1
ATOM 2339 C C . GLU A 1 294 ? -0.136 -14.348 -5.064 1.00 78.19 294 GLU A C 1
ATOM 2341 O O . GLU A 1 294 ? 0.169 -14.219 -6.252 1.00 78.19 294 GLU A O 1
ATOM 2346 N N . GLN A 1 295 ? -0.308 -13.282 -4.274 1.00 76.44 295 GLN A N 1
ATOM 2347 C CA . GLN A 1 295 ? -0.176 -11.910 -4.764 1.00 76.44 295 GLN A CA 1
ATOM 2348 C C . GLN A 1 295 ? 1.273 -11.556 -5.107 1.00 76.44 295 GLN A C 1
ATOM 2350 O O . GLN A 1 295 ? 1.512 -10.853 -6.092 1.00 76.44 295 GLN A O 1
ATOM 2355 N N . GLN A 1 296 ? 2.233 -12.019 -4.303 1.00 79.75 296 GLN A N 1
ATOM 2356 C CA . GLN A 1 296 ? 3.658 -11.821 -4.565 1.00 79.75 296 GLN A CA 1
ATOM 2357 C C . GLN A 1 296 ? 4.085 -12.596 -5.807 1.00 79.75 296 GLN A C 1
ATOM 2359 O O . GLN A 1 296 ? 4.731 -12.021 -6.679 1.00 79.75 296 GLN A O 1
ATOM 2364 N N . MET A 1 297 ? 3.636 -13.844 -5.949 1.00 84.19 297 MET A N 1
ATOM 2365 C CA . MET A 1 297 ? 3.918 -14.650 -7.129 1.00 84.19 297 MET A CA 1
ATOM 2366 C C . MET A 1 297 ? 3.349 -14.001 -8.400 1.00 84.19 297 MET A C 1
ATOM 2368 O O . MET A 1 297 ? 4.062 -13.837 -9.385 1.00 84.19 297 MET A O 1
ATOM 2372 N N . SER A 1 298 ? 2.115 -13.482 -8.361 1.00 85.38 298 SER A N 1
ATOM 2373 C CA . SER A 1 298 ? 1.541 -12.707 -9.477 1.00 85.38 298 SER A CA 1
ATOM 2374 C C . SER A 1 298 ? 2.373 -11.470 -9.853 1.00 85.38 298 SER A C 1
ATOM 2376 O O . SER A 1 298 ? 2.449 -11.101 -11.027 1.00 85.38 298 SER A O 1
ATOM 2378 N N . GLN A 1 299 ? 2.994 -10.799 -8.878 1.00 82.44 299 GLN A N 1
ATOM 2379 C CA . GLN A 1 299 ? 3.888 -9.667 -9.147 1.00 82.44 299 GLN A CA 1
ATOM 2380 C C . GLN A 1 299 ? 5.205 -10.123 -9.771 1.00 82.44 299 GLN A C 1
ATOM 2382 O O . GLN A 1 299 ? 5.643 -9.498 -10.732 1.00 82.44 299 GLN A O 1
ATOM 2387 N N . ILE A 1 300 ? 5.786 -11.216 -9.272 1.00 86.19 300 ILE A N 1
ATOM 2388 C CA . ILE A 1 300 ? 6.980 -11.851 -9.841 1.00 86.19 300 ILE A CA 1
ATOM 2389 C C . ILE A 1 300 ? 6.739 -12.156 -11.324 1.00 86.19 300 ILE A C 1
ATOM 2391 O O . ILE A 1 300 ? 7.484 -11.667 -12.169 1.00 86.19 300 ILE A O 1
ATOM 2395 N N . TYR A 1 301 ? 5.632 -12.827 -11.651 1.00 89.62 301 TYR A N 1
ATOM 2396 C CA . TYR A 1 301 ? 5.226 -13.103 -13.032 1.00 89.62 301 TYR A CA 1
ATOM 2397 C C . TYR A 1 301 ? 5.189 -11.847 -13.904 1.00 89.62 301 TYR A C 1
ATOM 2399 O O . TYR A 1 301 ? 5.798 -11.800 -14.971 1.00 89.62 301 TYR A O 1
ATOM 2407 N N . LYS A 1 302 ? 4.503 -10.798 -13.439 1.00 88.56 302 LYS A N 1
ATOM 2408 C CA . LYS A 1 302 ? 4.392 -9.542 -14.190 1.00 88.56 302 LYS A CA 1
ATOM 2409 C C . LYS A 1 302 ? 5.749 -8.902 -14.428 1.00 88.56 302 LYS A C 1
ATOM 2411 O O . LYS A 1 302 ? 5.967 -8.389 -15.517 1.00 88.56 302 LYS A O 1
ATOM 2416 N N . VAL A 1 303 ? 6.645 -8.918 -13.444 1.00 87.56 303 VAL A N 1
ATOM 2417 C CA . VAL A 1 303 ? 7.988 -8.342 -13.580 1.00 87.56 303 VAL A CA 1
ATOM 2418 C C . VAL A 1 303 ? 8.800 -9.119 -14.609 1.00 87.56 303 VAL A C 1
ATOM 2420 O O . VAL A 1 303 ? 9.300 -8.509 -15.547 1.00 87.56 303 VAL A O 1
ATOM 2423 N N . PHE A 1 304 ? 8.874 -10.444 -14.487 1.00 88.81 304 PHE A N 1
ATOM 2424 C CA . PHE A 1 304 ? 9.647 -11.276 -15.409 1.00 88.81 304 PHE A CA 1
ATOM 2425 C C . PHE A 1 304 ? 9.140 -11.179 -16.852 1.00 88.81 304 PHE A C 1
ATOM 2427 O O . PHE A 1 304 ? 9.937 -10.950 -17.759 1.00 88.81 304 PHE A O 1
ATOM 2434 N N . TYR A 1 305 ? 7.825 -11.233 -17.077 1.00 90.31 305 TYR A N 1
ATOM 2435 C CA . TYR A 1 305 ? 7.271 -11.048 -18.422 1.00 90.31 305 TYR A CA 1
ATOM 2436 C C . TYR A 1 305 ? 7.407 -9.610 -18.941 1.00 90.31 305 TYR A C 1
ATOM 2438 O O . TYR A 1 305 ? 7.545 -9.403 -20.143 1.00 90.31 305 TYR A O 1
ATOM 2446 N N . SER A 1 306 ? 7.419 -8.605 -18.058 1.00 85.69 306 SER A N 1
ATOM 2447 C CA . SER A 1 306 ? 7.697 -7.219 -18.465 1.00 85.69 306 SER A CA 1
ATOM 2448 C C . SER A 1 306 ? 9.158 -7.047 -18.888 1.00 85.69 306 SER A C 1
ATOM 2450 O O . SER A 1 306 ? 9.426 -6.349 -19.859 1.00 85.69 306 SER A O 1
ATOM 2452 N N . ILE A 1 307 ? 10.098 -7.699 -18.193 1.00 86.12 307 ILE A N 1
ATOM 2453 C CA . ILE A 1 307 ? 11.514 -7.747 -18.588 1.00 86.12 307 ILE A CA 1
ATOM 2454 C C . ILE A 1 307 ? 11.650 -8.439 -19.946 1.00 86.12 307 ILE A C 1
ATOM 2456 O O . ILE A 1 307 ? 12.295 -7.885 -20.831 1.00 86.12 307 ILE A O 1
ATOM 2460 N N . ALA A 1 308 ? 10.986 -9.585 -20.136 1.00 88.06 308 ALA A N 1
ATOM 2461 C CA . ALA A 1 308 ? 10.954 -10.301 -21.411 1.00 88.06 308 ALA A CA 1
ATOM 2462 C C . ALA A 1 308 ? 10.491 -9.391 -22.561 1.00 88.06 308 ALA A C 1
ATOM 2464 O O . ALA A 1 308 ? 11.147 -9.305 -23.594 1.00 88.06 308 ALA A O 1
ATOM 2465 N N . LEU A 1 309 ? 9.398 -8.651 -22.346 1.00 88.81 309 LEU A N 1
ATOM 2466 C CA . LEU A 1 309 ? 8.865 -7.709 -23.326 1.00 88.81 309 LEU A CA 1
ATOM 2467 C C . LEU A 1 309 ? 9.852 -6.577 -23.642 1.00 88.81 309 LEU A C 1
ATOM 2469 O O . LEU A 1 309 ? 10.041 -6.246 -24.806 1.00 88.81 309 LEU A O 1
ATOM 2473 N N . VAL A 1 310 ? 10.485 -5.980 -22.628 1.00 87.56 310 VAL A N 1
ATOM 2474 C CA . VAL A 1 310 ? 11.459 -4.895 -22.837 1.00 87.56 310 VAL A CA 1
ATOM 2475 C C . VAL A 1 310 ? 12.687 -5.394 -23.596 1.00 87.56 310 VAL A C 1
ATOM 2477 O O . VAL A 1 310 ? 13.129 -4.721 -24.523 1.00 87.56 310 VAL A O 1
ATOM 2480 N N . MET A 1 311 ? 13.213 -6.569 -23.240 1.00 84.38 311 MET A N 1
ATOM 2481 C CA . MET A 1 311 ? 14.337 -7.186 -23.950 1.00 84.38 311 MET A CA 1
ATOM 2482 C C . MET A 1 311 ? 13.983 -7.471 -25.409 1.00 84.38 311 MET A C 1
ATOM 2484 O O . MET A 1 311 ? 14.748 -7.110 -26.299 1.00 84.38 311 MET A O 1
ATOM 2488 N N . PHE A 1 312 ? 12.804 -8.047 -25.653 1.00 88.19 312 PHE A N 1
ATOM 2489 C CA . PHE A 1 312 ? 12.316 -8.313 -27.001 1.00 88.19 312 PHE A CA 1
ATOM 2490 C C . PHE A 1 312 ? 12.192 -7.026 -27.826 1.00 88.19 312 PHE A C 1
ATOM 2492 O O . PHE A 1 312 ? 12.720 -6.957 -28.928 1.00 88.19 312 PHE A O 1
ATOM 2499 N N . LEU A 1 313 ? 11.559 -5.979 -27.283 1.00 87.50 313 LEU A N 1
ATOM 2500 C CA . LEU A 1 313 ? 11.400 -4.696 -27.977 1.00 87.50 313 LEU A CA 1
ATOM 2501 C C . LEU A 1 313 ? 12.740 -4.008 -28.264 1.00 87.50 313 LEU A C 1
ATOM 2503 O O . LEU A 1 313 ? 12.890 -3.376 -29.307 1.00 87.50 313 LEU A O 1
ATOM 2507 N N . PHE A 1 314 ? 13.701 -4.113 -27.345 1.00 84.25 314 PHE A N 1
ATOM 2508 C CA . PHE A 1 314 ? 15.039 -3.560 -27.534 1.00 84.25 314 PHE A CA 1
ATOM 2509 C C . PHE A 1 314 ? 15.768 -4.255 -28.686 1.00 84.25 314 PHE A C 1
ATOM 2511 O O . PHE A 1 314 ? 16.239 -3.588 -29.603 1.00 84.25 314 PHE A O 1
ATOM 2518 N N . MET A 1 315 ? 15.799 -5.587 -28.666 1.00 84.75 315 MET A N 1
ATOM 2519 C CA . MET A 1 315 ? 16.425 -6.391 -29.714 1.00 84.75 315 MET A CA 1
ATOM 2520 C C . MET A 1 315 ? 15.719 -6.214 -31.064 1.00 84.75 315 MET A C 1
ATOM 2522 O O . MET A 1 315 ? 16.382 -6.030 -32.076 1.00 84.75 315 MET A O 1
ATOM 2526 N N . PHE A 1 316 ? 14.386 -6.144 -31.079 1.00 86.50 316 PHE A N 1
ATOM 2527 C CA . PHE A 1 316 ? 13.623 -5.806 -32.282 1.00 86.50 316 PHE A CA 1
ATOM 2528 C C . PHE A 1 316 ? 14.025 -4.444 -32.861 1.00 86.50 316 PHE A C 1
ATOM 2530 O O . PHE A 1 316 ? 14.146 -4.293 -34.072 1.00 86.50 316 PHE A O 1
ATOM 2537 N N . GLY A 1 317 ? 14.263 -3.447 -32.005 1.00 85.12 317 GLY A N 1
ATOM 2538 C CA . GLY A 1 317 ? 14.742 -2.135 -32.437 1.00 85.12 317 GLY A CA 1
ATOM 2539 C C . GLY A 1 317 ? 16.130 -2.176 -33.084 1.00 85.12 317 GLY A C 1
ATOM 2540 O O . GLY A 1 317 ? 16.355 -1.454 -34.054 1.00 85.12 317 GLY A O 1
ATOM 2541 N N . LEU A 1 318 ? 17.034 -3.020 -32.575 1.00 84.50 318 LEU A N 1
ATOM 2542 C CA . LEU A 1 318 ? 18.355 -3.234 -33.175 1.00 84.50 318 LEU A CA 1
ATOM 2543 C C . LEU A 1 318 ? 18.233 -3.889 -34.552 1.00 84.50 318 LEU A C 1
ATOM 2545 O O . LEU A 1 318 ? 18.774 -3.358 -35.516 1.00 84.50 318 LEU A O 1
ATOM 2549 N N . GLU A 1 319 ? 17.436 -4.950 -34.668 1.00 85.00 319 GLU A N 1
ATOM 2550 C CA . GLU A 1 319 ? 17.227 -5.638 -35.948 1.00 85.00 319 GLU A CA 1
ATOM 2551 C C . GLU A 1 319 ? 16.579 -4.725 -36.996 1.00 85.00 319 GLU A C 1
ATOM 2553 O O . GLU A 1 319 ? 16.987 -4.698 -38.154 1.00 85.00 319 GLU A O 1
ATOM 2558 N N . LEU A 1 320 ? 15.619 -3.884 -36.596 1.00 84.56 320 LEU A N 1
ATOM 2559 C CA . LEU A 1 320 ? 15.049 -2.871 -37.489 1.00 84.56 320 LEU A CA 1
ATOM 2560 C C . LEU A 1 320 ? 16.089 -1.846 -37.969 1.00 84.56 320 LEU A C 1
ATOM 2562 O O . LEU A 1 320 ? 16.015 -1.382 -39.110 1.00 84.56 320 LEU A O 1
ATOM 2566 N N . ASN A 1 321 ? 17.036 -1.461 -37.112 1.00 82.81 321 ASN A N 1
ATOM 2567 C CA . ASN A 1 321 ? 18.113 -0.545 -37.480 1.00 82.81 321 ASN A CA 1
ATOM 2568 C C . ASN A 1 321 ? 19.109 -1.204 -38.445 1.00 82.81 321 ASN A C 1
ATOM 2570 O O . ASN A 1 321 ? 19.496 -0.590 -39.441 1.00 82.81 321 ASN A O 1
ATOM 2574 N N . ASP A 1 322 ? 19.466 -2.458 -38.193 1.00 83.06 322 ASP A N 1
ATOM 2575 C CA . ASP A 1 322 ? 20.388 -3.217 -39.035 1.00 83.06 322 ASP A CA 1
ATOM 2576 C C . ASP A 1 322 ? 19.765 -3.522 -40.401 1.00 83.06 322 ASP A C 1
ATOM 2578 O O . ASP A 1 322 ? 20.417 -3.353 -41.433 1.00 83.06 322 ASP A O 1
ATOM 2582 N N . MET A 1 323 ? 18.469 -3.841 -40.448 1.00 82.12 323 MET A N 1
ATOM 2583 C CA . MET A 1 323 ? 17.685 -3.971 -41.684 1.00 82.12 323 MET A CA 1
ATOM 2584 C C . MET A 1 323 ? 17.603 -2.660 -42.467 1.00 82.12 323 MET A C 1
ATOM 2586 O O . MET A 1 323 ? 17.696 -2.644 -43.694 1.00 82.12 323 MET A O 1
ATOM 2590 N N . ARG A 1 324 ? 17.475 -1.523 -41.775 1.00 79.50 324 ARG A N 1
ATOM 2591 C CA . ARG A 1 324 ? 17.531 -0.210 -42.428 1.00 79.50 324 ARG A CA 1
ATOM 2592 C C . ARG A 1 324 ? 18.898 0.045 -43.074 1.00 79.50 324 ARG A C 1
ATOM 2594 O O . ARG A 1 324 ? 18.944 0.696 -44.115 1.00 79.50 324 ARG A O 1
ATOM 2601 N N . ALA A 1 325 ? 19.985 -0.433 -42.468 1.00 80.44 325 ALA A N 1
ATOM 2602 C CA . ALA A 1 325 ? 21.343 -0.262 -42.981 1.00 80.44 325 ALA A CA 1
ATOM 2603 C C . ALA A 1 325 ? 21.713 -1.262 -44.096 1.00 80.44 325 ALA A C 1
ATOM 2605 O O . ALA A 1 325 ? 22.441 -0.899 -45.017 1.00 80.44 325 ALA A O 1
ATOM 2606 N N . SER A 1 326 ? 21.218 -2.502 -44.023 1.00 80.44 326 SER A N 1
ATOM 2607 C CA . SER A 1 326 ? 21.592 -3.619 -44.912 1.00 80.44 326 SER A CA 1
ATOM 2608 C C . SER A 1 326 ? 20.603 -3.904 -46.051 1.00 80.44 326 SER A C 1
ATOM 2610 O O . SER A 1 326 ? 20.961 -4.597 -47.002 1.00 80.44 326 SER A O 1
ATOM 2612 N N . GLY A 1 327 ? 19.395 -3.335 -46.000 1.00 82.12 327 GLY A N 1
ATOM 2613 C CA . GLY A 1 327 ? 18.319 -3.567 -46.965 1.00 82.12 327 GLY A CA 1
ATOM 2614 C C . GLY A 1 327 ? 17.141 -4.323 -46.343 1.00 82.12 327 GLY A C 1
ATOM 2615 O O . GLY A 1 327 ? 17.311 -5.166 -45.467 1.00 82.12 327 GLY A O 1
ATOM 2616 N N . TRP A 1 328 ? 15.921 -3.999 -46.782 1.00 86.31 328 TRP A N 1
ATOM 2617 C CA . TRP A 1 328 ? 14.695 -4.523 -46.174 1.00 86.31 328 TRP A CA 1
ATOM 2618 C C . TRP A 1 328 ? 14.384 -5.955 -46.634 1.00 86.31 328 TRP A C 1
ATOM 2620 O O . TRP A 1 328 ? 13.995 -6.159 -47.784 1.00 86.31 328 TRP A O 1
ATOM 2630 N N . ASP A 1 329 ? 14.475 -6.923 -45.719 1.00 86.50 329 ASP A N 1
ATOM 2631 C CA . ASP A 1 329 ? 14.022 -8.305 -45.917 1.00 86.50 329 ASP A CA 1
ATOM 2632 C C . ASP A 1 329 ? 13.041 -8.711 -44.807 1.00 86.50 329 ASP A C 1
ATOM 2634 O O . ASP A 1 329 ? 13.412 -9.103 -43.700 1.00 86.50 329 ASP A O 1
ATOM 2638 N N . GLY A 1 330 ? 11.746 -8.624 -45.118 1.00 83.88 330 GLY A N 1
ATOM 2639 C CA . GLY A 1 330 ? 10.688 -8.934 -44.159 1.00 83.88 330 GLY A CA 1
ATOM 2640 C C . GLY A 1 330 ? 10.626 -10.406 -43.741 1.00 83.88 330 GLY A C 1
ATOM 2641 O O . GLY A 1 330 ? 10.125 -10.690 -42.654 1.00 83.88 330 GLY A O 1
ATOM 2642 N N . TRP A 1 331 ? 11.122 -11.339 -44.564 1.00 86.25 331 TRP A N 1
ATOM 2643 C CA . TRP A 1 331 ? 11.088 -12.766 -44.235 1.00 86.25 331 TRP A CA 1
ATOM 2644 C C . TRP A 1 331 ? 12.185 -13.121 -43.239 1.00 86.25 331 TRP A C 1
ATOM 2646 O O . TRP A 1 331 ? 11.902 -13.744 -42.216 1.00 86.25 331 TRP A O 1
ATOM 2656 N N . LYS A 1 332 ? 13.405 -12.637 -43.492 1.00 86.88 332 LYS A N 1
ATOM 2657 C CA . LYS A 1 332 ? 14.526 -12.768 -42.558 1.00 86.88 332 LYS A CA 1
ATOM 2658 C C . LYS A 1 332 ? 14.201 -12.131 -41.201 1.00 86.88 332 LYS A C 1
ATOM 2660 O O . LYS A 1 332 ? 14.364 -12.781 -40.168 1.00 86.88 332 LYS A O 1
ATOM 2665 N N . LEU A 1 333 ? 13.626 -10.923 -41.208 1.00 87.06 333 LEU A N 1
ATOM 2666 C CA . LEU A 1 333 ? 13.165 -10.257 -39.987 1.00 87.06 333 LEU A CA 1
ATOM 2667 C C . LEU A 1 333 ? 12.141 -11.110 -39.226 1.00 87.06 333 LEU A C 1
ATOM 2669 O O . LEU A 1 333 ? 12.230 -11.249 -38.010 1.00 87.06 333 LEU A O 1
ATOM 2673 N N . ALA A 1 334 ? 11.160 -11.691 -39.924 1.00 87.06 334 ALA A N 1
ATOM 2674 C CA . ALA A 1 334 ? 10.139 -12.517 -39.288 1.00 87.06 334 ALA A CA 1
ATOM 2675 C C . ALA A 1 334 ? 10.732 -13.774 -38.633 1.00 87.06 334 ALA A C 1
ATOM 2677 O O . ALA A 1 334 ? 10.346 -14.108 -37.511 1.00 87.06 334 ALA A O 1
ATOM 2678 N N . THR A 1 335 ? 11.679 -14.445 -39.297 1.00 89.50 335 THR A N 1
ATOM 2679 C CA . THR A 1 335 ? 12.353 -15.628 -38.741 1.00 89.50 335 THR A CA 1
ATOM 2680 C C . THR A 1 335 ? 13.204 -15.281 -37.523 1.00 89.50 335 THR A C 1
ATOM 2682 O O . THR A 1 335 ? 13.047 -15.906 -36.476 1.00 89.50 335 THR A O 1
ATOM 2685 N N . GLU A 1 336 ? 14.017 -14.225 -37.604 1.00 87.94 336 GLU A N 1
ATOM 2686 C CA . GLU A 1 336 ? 14.880 -13.790 -36.499 1.00 87.94 336 GLU A CA 1
ATOM 2687 C C . GLU A 1 336 ? 14.050 -13.326 -35.294 1.00 87.94 336 GLU A C 1
ATOM 2689 O O . GLU A 1 336 ? 14.374 -13.634 -34.145 1.00 87.94 336 GLU A O 1
ATOM 2694 N N . MET A 1 337 ? 12.915 -12.659 -35.537 1.00 89.50 337 MET A N 1
ATOM 2695 C CA . MET A 1 337 ? 11.984 -12.271 -34.476 1.00 89.50 337 MET A CA 1
ATOM 2696 C C . MET A 1 337 ? 11.312 -13.459 -33.801 1.00 89.50 337 MET A C 1
ATOM 2698 O O . MET A 1 337 ? 11.132 -13.439 -32.581 1.00 89.50 337 MET A O 1
ATOM 2702 N N . LEU A 1 338 ? 10.927 -14.483 -34.566 1.00 91.12 338 LEU A N 1
ATOM 2703 C CA . LEU A 1 338 ? 10.317 -15.684 -34.007 1.00 91.12 338 LEU A CA 1
ATOM 2704 C C . LEU A 1 338 ? 11.312 -16.442 -33.120 1.00 91.12 338 LEU A C 1
ATOM 2706 O O . LEU A 1 338 ? 10.950 -16.848 -32.011 1.00 91.12 338 LEU A O 1
ATOM 2710 N N . ASP A 1 339 ? 12.559 -16.575 -33.569 1.00 89.56 339 ASP A N 1
ATOM 2711 C CA . ASP A 1 339 ? 13.629 -17.236 -32.819 1.00 89.56 339 ASP A CA 1
ATOM 2712 C C . ASP A 1 339 ? 13.956 -16.473 -31.532 1.00 89.56 339 ASP A C 1
ATOM 2714 O O . ASP A 1 339 ? 13.973 -17.049 -30.440 1.00 89.56 339 ASP A O 1
ATOM 2718 N N . LEU A 1 340 ? 14.122 -15.153 -31.630 1.00 89.56 340 LEU A N 1
ATOM 2719 C CA . LEU A 1 340 ? 14.381 -14.279 -30.490 1.00 89.56 340 LEU A CA 1
ATOM 2720 C C . LEU A 1 340 ? 13.239 -14.312 -29.465 1.00 89.56 340 LEU A C 1
ATOM 2722 O O . LEU A 1 340 ? 13.482 -14.394 -28.255 1.00 89.56 340 LEU A O 1
ATOM 2726 N N . PHE A 1 341 ? 11.990 -14.243 -29.929 1.00 89.06 341 PHE A N 1
ATOM 2727 C CA . PHE A 1 341 ? 10.814 -14.329 -29.067 1.00 89.06 341 PHE A CA 1
ATOM 2728 C C . PHE A 1 341 ? 10.765 -15.676 -28.341 1.00 89.06 341 PHE A C 1
ATOM 2730 O O . PHE A 1 341 ? 10.602 -15.717 -27.118 1.00 89.06 341 PHE A O 1
ATOM 2737 N N . SER A 1 342 ? 10.978 -16.768 -29.079 1.00 91.00 342 SER A N 1
ATOM 2738 C CA . SER A 1 342 ? 10.981 -18.130 -28.542 1.00 91.00 342 SER A CA 1
ATOM 2739 C C . SER A 1 342 ? 12.080 -18.324 -27.499 1.00 91.00 342 SER A C 1
ATOM 2741 O O . SER A 1 342 ? 11.805 -18.811 -26.402 1.00 91.00 342 SER A O 1
ATOM 2743 N N . LEU A 1 343 ? 13.305 -17.871 -27.784 1.00 90.06 343 LEU A N 1
ATOM 2744 C CA . LEU A 1 343 ? 14.431 -17.936 -26.853 1.00 90.06 343 LEU A CA 1
ATOM 2745 C C . LEU A 1 343 ? 14.165 -17.114 -25.586 1.00 90.06 343 LEU A C 1
ATOM 2747 O O . LEU A 1 343 ? 14.411 -17.580 -24.473 1.00 90.06 343 LEU A O 1
ATOM 2751 N N . THR A 1 344 ? 13.618 -15.906 -25.738 1.00 88.94 344 THR A N 1
ATOM 2752 C CA . THR A 1 344 ? 13.301 -15.025 -24.605 1.00 88.94 344 THR A CA 1
ATOM 2753 C C . THR A 1 344 ? 12.247 -15.657 -23.696 1.00 88.94 344 THR A C 1
ATOM 2755 O O . THR A 1 344 ? 12.409 -15.668 -22.471 1.00 88.94 344 THR A O 1
ATOM 2758 N N . LEU A 1 345 ? 11.185 -16.225 -24.277 1.00 90.69 345 LEU A N 1
ATOM 2759 C CA . LEU A 1 345 ? 10.158 -16.941 -23.524 1.00 90.69 345 LEU A CA 1
ATOM 2760 C C . LEU A 1 345 ? 10.706 -18.196 -22.847 1.00 90.69 345 LEU A C 1
ATOM 2762 O O . LEU A 1 345 ? 10.373 -18.433 -21.688 1.00 90.69 345 LEU A O 1
ATOM 2766 N N . LEU A 1 346 ? 11.556 -18.971 -23.524 1.00 93.06 346 LEU A N 1
ATOM 2767 C CA . LEU A 1 346 ? 12.160 -20.178 -22.961 1.00 93.06 346 LEU A CA 1
ATOM 2768 C C . LEU A 1 346 ? 13.034 -19.849 -21.744 1.00 93.06 346 LEU A C 1
ATOM 2770 O O . LEU A 1 346 ? 12.879 -20.462 -20.690 1.00 93.06 346 LEU A O 1
ATOM 2774 N N . CYS A 1 347 ? 13.910 -18.848 -21.860 1.00 89.44 347 CYS A N 1
ATOM 2775 C CA . CYS A 1 347 ? 14.796 -18.424 -20.777 1.00 89.44 347 CYS A CA 1
ATOM 2776 C C . CYS A 1 347 ? 14.006 -17.919 -19.562 1.00 89.44 347 CYS A C 1
ATOM 2778 O O . CYS A 1 347 ? 14.225 -18.369 -18.435 1.00 89.44 347 CYS A O 1
ATOM 2780 N N . ILE A 1 348 ? 13.059 -17.003 -19.780 1.00 90.94 348 ILE A N 1
ATOM 2781 C CA . ILE A 1 348 ? 12.267 -16.415 -18.694 1.00 90.94 348 ILE A CA 1
ATOM 2782 C C . ILE A 1 348 ? 11.308 -17.450 -18.093 1.00 90.94 348 ILE A C 1
ATOM 2784 O O . ILE A 1 348 ? 11.197 -17.548 -16.870 1.00 90.94 348 ILE A O 1
ATOM 2788 N N . GLY A 1 349 ? 10.664 -18.262 -18.932 1.00 92.25 349 GLY A N 1
ATOM 2789 C CA . GLY A 1 349 ? 9.801 -19.361 -18.510 1.00 92.25 349 GLY A CA 1
ATOM 2790 C C . GLY A 1 349 ? 10.550 -20.401 -17.679 1.00 92.25 349 GLY A C 1
ATOM 2791 O O . GLY A 1 349 ? 10.055 -20.803 -16.629 1.00 92.25 349 GLY A O 1
ATOM 2792 N N . GLY A 1 350 ? 11.773 -20.766 -18.077 1.00 93.06 350 GLY A N 1
ATOM 2793 C CA . GLY A 1 350 ? 12.636 -21.681 -17.327 1.00 93.06 350 GLY A CA 1
ATOM 2794 C C . GLY A 1 350 ? 13.001 -21.156 -15.936 1.00 93.06 350 GLY A C 1
ATOM 2795 O O . GLY A 1 350 ? 12.907 -21.893 -14.954 1.00 93.06 350 GLY A O 1
ATOM 2796 N N . VAL A 1 351 ? 13.338 -19.865 -15.818 1.00 91.56 351 VAL A N 1
ATOM 2797 C CA . VAL A 1 351 ? 13.599 -19.226 -14.513 1.00 91.56 351 VAL A CA 1
ATOM 2798 C C . VAL A 1 351 ? 12.358 -19.264 -13.624 1.00 91.56 351 VAL A C 1
ATOM 2800 O O . VAL A 1 351 ? 12.457 -19.591 -12.441 1.00 91.56 351 VAL A O 1
ATOM 2803 N N . ILE A 1 352 ? 11.181 -18.960 -14.174 1.00 92.62 352 ILE A N 1
ATOM 2804 C CA . ILE A 1 352 ? 9.938 -18.993 -13.400 1.00 92.62 352 ILE A CA 1
ATOM 2805 C C . ILE A 1 352 ? 9.592 -20.426 -12.967 1.00 92.62 352 ILE A C 1
ATOM 2807 O O . ILE A 1 352 ? 9.266 -20.639 -11.800 1.00 92.62 352 ILE A O 1
ATOM 2811 N N . ALA A 1 353 ? 9.725 -21.410 -13.858 1.00 92.81 353 ALA A N 1
ATOM 2812 C CA . ALA A 1 353 ? 9.503 -22.817 -13.531 1.00 92.81 353 ALA A CA 1
ATOM 2813 C C . ALA A 1 353 ? 10.429 -23.286 -12.396 1.00 92.81 353 ALA A C 1
ATOM 2815 O O . ALA A 1 353 ? 9.979 -23.942 -11.458 1.00 92.81 353 ALA A O 1
ATOM 2816 N N . LEU A 1 354 ? 11.704 -22.885 -12.423 1.00 92.44 354 LEU A N 1
ATOM 2817 C CA . LEU A 1 354 ? 12.648 -23.173 -11.343 1.00 92.44 354 LEU A CA 1
ATOM 2818 C C . LEU A 1 354 ? 12.230 -22.514 -10.018 1.00 92.44 354 LEU A C 1
ATOM 2820 O O . LEU A 1 354 ? 12.310 -23.149 -8.967 1.00 92.44 354 LEU A O 1
ATOM 2824 N N . LEU A 1 355 ? 11.755 -21.264 -10.048 1.00 89.19 355 LEU A N 1
ATOM 2825 C CA . LEU A 1 355 ? 11.237 -20.583 -8.855 1.00 89.19 355 LEU A CA 1
ATOM 2826 C C . LEU A 1 355 ? 10.017 -21.304 -8.267 1.00 89.19 355 LEU A C 1
ATOM 2828 O O . LEU A 1 355 ? 9.925 -21.436 -7.045 1.00 89.19 355 LEU A O 1
ATOM 2832 N N . GLU A 1 356 ? 9.105 -21.800 -9.106 1.00 90.88 356 GLU A N 1
ATOM 2833 C CA . GLU A 1 356 ? 7.960 -22.592 -8.646 1.00 90.88 356 GLU A CA 1
ATOM 2834 C C . GLU A 1 356 ? 8.379 -23.936 -8.057 1.00 90.88 356 GLU A C 1
ATOM 2836 O O . GLU A 1 356 ? 7.908 -24.294 -6.978 1.00 90.88 356 GLU A O 1
ATOM 2841 N N . LEU A 1 357 ? 9.310 -24.646 -8.699 1.00 91.81 357 LEU A N 1
ATOM 2842 C CA . LEU A 1 357 ? 9.870 -25.891 -8.169 1.00 91.81 357 LEU A CA 1
ATOM 2843 C C . LEU A 1 357 ? 10.524 -25.670 -6.800 1.00 91.81 357 LEU A C 1
ATOM 2845 O O . LEU A 1 357 ? 10.263 -26.427 -5.864 1.00 91.81 357 LEU A O 1
ATOM 2849 N N . CYS A 1 358 ? 11.295 -24.592 -6.642 1.00 88.25 358 CYS A N 1
ATOM 2850 C CA . CYS A 1 358 ? 11.844 -24.186 -5.349 1.00 88.25 358 CYS A CA 1
ATOM 2851 C C . CYS A 1 358 ? 10.737 -23.896 -4.321 1.00 88.25 358 CYS A C 1
ATOM 2853 O O . CYS A 1 358 ? 10.841 -24.329 -3.175 1.00 88.25 358 CYS A O 1
ATOM 2855 N N . GLY A 1 359 ? 9.662 -23.205 -4.713 1.00 85.75 359 GLY A N 1
ATOM 2856 C CA . GLY A 1 359 ? 8.509 -22.933 -3.846 1.00 85.75 359 GLY A CA 1
ATOM 2857 C C . GLY A 1 359 ? 7.746 -24.194 -3.420 1.00 85.75 359 GLY A C 1
ATOM 2858 O O . GLY A 1 359 ? 7.296 -24.305 -2.277 1.00 85.75 359 GLY A O 1
ATOM 2859 N N . LEU A 1 360 ? 7.626 -25.179 -4.311 1.00 87.56 360 LEU A N 1
ATOM 2860 C CA . LEU A 1 360 ? 7.048 -26.487 -4.000 1.00 87.56 360 LEU A CA 1
ATOM 2861 C C . LEU A 1 360 ? 7.951 -27.277 -3.048 1.00 87.56 360 LEU A C 1
ATOM 2863 O O . LEU A 1 360 ? 7.465 -27.817 -2.051 1.00 87.56 360 LEU A O 1
ATOM 2867 N N . ALA A 1 361 ? 9.261 -27.279 -3.295 1.00 88.44 361 ALA A N 1
ATOM 2868 C CA . ALA A 1 361 ? 10.235 -27.925 -2.425 1.00 88.44 361 ALA A CA 1
ATOM 2869 C C . ALA A 1 361 ? 10.216 -27.323 -1.011 1.00 88.44 361 ALA A C 1
ATOM 2871 O O . ALA A 1 361 ? 10.141 -28.063 -0.030 1.00 88.44 361 ALA A O 1
ATOM 2872 N N . THR A 1 362 ? 10.196 -25.991 -0.869 1.00 87.81 362 THR A N 1
ATOM 2873 C CA . THR A 1 362 ? 10.129 -25.343 0.456 1.00 87.81 362 THR A CA 1
ATOM 2874 C C . THR A 1 362 ? 8.832 -25.666 1.190 1.00 87.81 362 THR A C 1
ATOM 2876 O O . THR A 1 362 ? 8.853 -25.854 2.409 1.00 87.81 362 THR A O 1
ATOM 2879 N N . ARG A 1 363 ? 7.712 -25.787 0.468 1.00 86.19 363 ARG A N 1
ATOM 2880 C CA . ARG A 1 363 ? 6.427 -26.211 1.032 1.00 86.19 363 ARG A CA 1
ATOM 2881 C C . ARG A 1 363 ? 6.460 -27.643 1.566 1.00 86.19 363 ARG A C 1
ATOM 2883 O O . ARG A 1 363 ? 5.849 -27.893 2.601 1.00 86.19 363 ARG A O 1
ATOM 2890 N N . MET A 1 364 ? 7.135 -28.564 0.882 1.00 86.00 364 MET A N 1
ATOM 2891 C CA . MET A 1 364 ? 7.241 -29.961 1.323 1.00 86.00 364 MET A CA 1
ATOM 2892 C C . MET A 1 364 ? 8.253 -30.146 2.456 1.00 86.00 364 MET A C 1
ATOM 2894 O O . MET A 1 364 ? 8.013 -30.926 3.372 1.00 86.00 364 MET A O 1
ATOM 2898 N N . LEU A 1 365 ? 9.372 -29.420 2.411 1.00 88.50 365 LEU A N 1
ATOM 2899 C CA . LEU A 1 365 ? 10.494 -29.616 3.331 1.00 88.50 365 LEU A CA 1
ATOM 2900 C C . LEU A 1 365 ? 10.365 -28.815 4.634 1.00 88.50 365 LEU A C 1
ATOM 2902 O O . LEU A 1 365 ? 10.991 -29.161 5.634 1.00 88.50 365 LEU A O 1
ATOM 2906 N N . SER A 1 366 ? 9.581 -27.731 4.656 1.00 90.12 366 SER A N 1
ATOM 2907 C CA . SER A 1 366 ? 9.491 -26.846 5.819 1.00 90.12 366 SER A CA 1
ATOM 2908 C C . SER A 1 366 ? 8.140 -26.928 6.522 1.00 90.12 366 SER A C 1
ATOM 2910 O O . SER A 1 366 ? 7.144 -26.361 6.068 1.00 90.12 366 SER A O 1
ATOM 2912 N N . SER A 1 367 ? 8.132 -27.498 7.731 1.00 87.88 367 SER A N 1
ATOM 2913 C CA . SER A 1 367 ? 6.963 -27.450 8.625 1.00 87.88 367 SER A CA 1
ATOM 2914 C C . SER A 1 367 ? 6.518 -26.016 8.930 1.00 87.88 367 SER A C 1
ATOM 2916 O O . SER A 1 367 ? 5.333 -25.747 9.085 1.00 87.88 367 SER A O 1
ATOM 2918 N N . ARG A 1 368 ? 7.457 -25.054 8.944 1.00 87.94 368 ARG A N 1
ATOM 2919 C CA . ARG A 1 368 ? 7.154 -23.631 9.166 1.00 87.94 368 ARG A CA 1
ATOM 2920 C C . ARG A 1 368 ? 6.303 -23.038 8.039 1.00 87.94 368 ARG A C 1
ATOM 2922 O O . ARG A 1 368 ? 5.397 -22.257 8.320 1.00 87.94 368 ARG A O 1
ATOM 2929 N N . VAL A 1 369 ? 6.600 -23.412 6.794 1.00 88.38 369 VAL A N 1
ATOM 2930 C CA . VAL A 1 369 ? 5.825 -23.000 5.617 1.00 88.38 369 VAL A CA 1
ATOM 2931 C C . VAL A 1 369 ? 4.457 -23.679 5.639 1.00 88.38 369 VAL A C 1
ATOM 2933 O O . VAL A 1 369 ? 3.451 -23.009 5.423 1.00 88.38 369 VAL A O 1
ATOM 2936 N N . GLY A 1 370 ? 4.403 -24.973 5.975 1.00 88.31 370 GLY A N 1
ATOM 2937 C CA . GLY A 1 370 ? 3.148 -25.711 6.148 1.00 88.31 370 GLY A CA 1
ATOM 2938 C C . GLY A 1 370 ? 2.202 -25.057 7.163 1.00 88.31 370 GLY A C 1
ATOM 2939 O O . GLY A 1 370 ? 1.053 -24.763 6.825 1.00 88.31 370 GLY A O 1
ATOM 2940 N N . ASP A 1 371 ? 2.709 -24.739 8.360 1.00 90.12 371 ASP A N 1
ATOM 2941 C CA . ASP A 1 371 ? 1.965 -24.026 9.409 1.00 90.12 371 ASP A CA 1
ATOM 2942 C C . ASP A 1 371 ? 1.447 -22.666 8.905 1.00 90.12 371 ASP A C 1
ATOM 2944 O O . ASP A 1 371 ? 0.296 -22.293 9.136 1.00 90.12 371 ASP A O 1
ATOM 2948 N N . TRP A 1 372 ? 2.276 -21.908 8.183 1.00 90.75 372 TRP A N 1
ATOM 2949 C CA . TRP A 1 372 ? 1.881 -20.601 7.655 1.00 90.75 372 TRP A CA 1
ATOM 2950 C C . TRP A 1 372 ? 0.801 -20.701 6.565 1.00 90.75 372 TRP A C 1
ATOM 2952 O O . TRP A 1 372 ? -0.154 -19.925 6.580 1.00 90.75 372 TRP A O 1
ATOM 2962 N N . ILE A 1 373 ? 0.889 -21.677 5.654 1.00 89.81 373 ILE A N 1
ATOM 2963 C CA . ILE A 1 373 ? -0.138 -21.908 4.623 1.00 89.81 373 ILE A CA 1
ATOM 2964 C C . ILE A 1 373 ? -1.468 -22.305 5.275 1.00 89.81 373 ILE A C 1
ATOM 2966 O O . ILE A 1 373 ? -2.530 -21.832 4.860 1.00 89.81 373 ILE A O 1
ATOM 2970 N N . ALA A 1 374 ? -1.429 -23.156 6.305 1.00 90.69 374 ALA A N 1
ATOM 2971 C CA . ALA A 1 374 ? -2.618 -23.527 7.066 1.00 90.69 374 ALA A CA 1
ATOM 2972 C C . ALA A 1 374 ? -3.256 -22.295 7.728 1.00 90.69 374 ALA A C 1
ATOM 2974 O O . ALA A 1 374 ? -4.452 -22.062 7.546 1.00 90.69 374 ALA A O 1
ATOM 2975 N N . LEU A 1 375 ? -2.450 -21.454 8.390 1.00 91.25 375 LEU A N 1
ATOM 2976 C CA . LEU A 1 375 ? -2.889 -20.173 8.94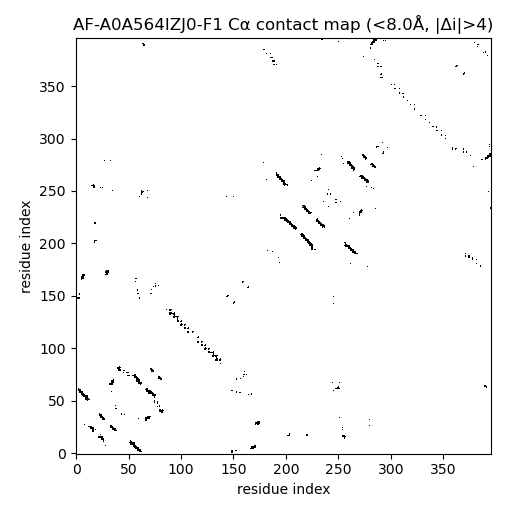9 1.00 91.25 375 LEU A CA 1
ATOM 2977 C C . LEU A 1 375 ? -3.538 -19.277 7.884 1.00 91.25 375 LEU A C 1
ATOM 2979 O O . LEU A 1 375 ? -4.653 -18.803 8.088 1.00 91.25 375 LEU A O 1
ATOM 2983 N N . GLN A 1 376 ? -2.880 -19.071 6.739 1.00 90.94 376 GLN A N 1
ATOM 2984 C CA . GLN A 1 376 ? -3.398 -18.236 5.652 1.00 90.94 376 GLN A CA 1
ATOM 2985 C C . GLN A 1 376 ? -4.766 -18.732 5.167 1.00 90.94 376 GLN A C 1
ATOM 2987 O O . GLN A 1 376 ? -5.683 -17.932 4.983 1.00 90.94 376 GLN A O 1
ATOM 2992 N N . ARG A 1 377 ? -4.933 -20.046 4.975 1.00 89.31 377 ARG A N 1
ATOM 2993 C CA . ARG A 1 377 ? -6.208 -20.638 4.535 1.00 89.31 377 ARG A CA 1
ATOM 2994 C C . ARG A 1 377 ? -7.305 -20.496 5.577 1.00 89.31 377 ARG A C 1
ATOM 2996 O O . ARG A 1 377 ? -8.451 -20.252 5.212 1.00 89.31 377 ARG A O 1
ATOM 3003 N N . THR A 1 378 ? -6.985 -20.706 6.850 1.00 89.50 378 THR A N 1
ATOM 3004 C CA . THR A 1 378 ? -7.940 -20.551 7.953 1.00 89.50 378 THR A CA 1
ATOM 3005 C C . THR A 1 378 ? -8.369 -19.090 8.088 1.00 89.50 378 THR A C 1
ATOM 3007 O O . THR A 1 378 ? -9.559 -18.800 8.139 1.00 89.50 378 THR A O 1
ATOM 3010 N N . PHE A 1 379 ? -7.422 -18.156 8.011 1.00 88.75 379 PHE A N 1
ATOM 3011 C CA . PHE A 1 379 ? -7.704 -16.726 8.091 1.00 88.75 379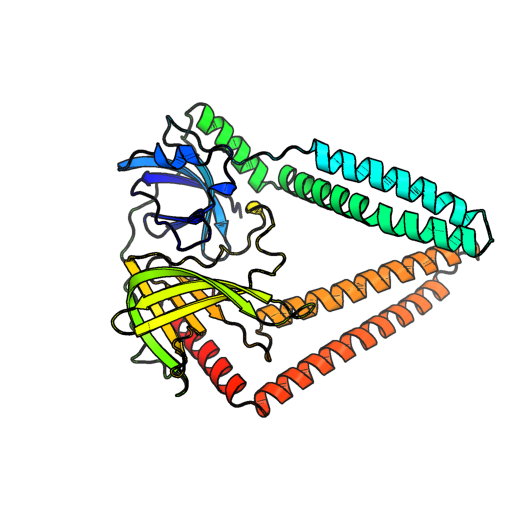 PHE A CA 1
ATOM 3012 C C . PHE A 1 379 ? -8.520 -16.216 6.893 1.00 88.75 379 PHE A C 1
ATOM 3014 O O . PHE A 1 379 ? -9.514 -15.524 7.085 1.00 88.75 379 PHE A O 1
ATOM 3021 N N . LYS A 1 380 ? -8.185 -16.626 5.657 1.00 88.31 380 LYS A N 1
ATOM 3022 C CA . LYS A 1 380 ? -8.993 -16.316 4.459 1.00 88.31 380 LYS A CA 1
ATOM 3023 C C . LYS A 1 380 ? -10.429 -16.848 4.581 1.00 88.31 380 LYS A C 1
ATOM 3025 O O . LYS A 1 380 ? -11.364 -16.148 4.209 1.00 88.31 380 LYS A O 1
ATOM 3030 N N . ARG A 1 381 ? -10.606 -18.070 5.105 1.00 87.25 381 ARG A N 1
ATOM 3031 C CA . ARG A 1 381 ? -11.935 -18.667 5.338 1.00 87.25 381 ARG A CA 1
ATOM 3032 C C . ARG A 1 381 ? -12.745 -17.888 6.367 1.00 87.25 381 ARG A C 1
ATOM 3034 O O . ARG A 1 381 ? -13.929 -17.675 6.137 1.00 87.25 381 ARG A O 1
ATOM 3041 N N . TYR A 1 382 ? -12.114 -17.455 7.456 1.00 85.69 382 TYR A N 1
ATOM 3042 C CA . TYR A 1 382 ? -12.759 -16.597 8.444 1.00 85.69 382 TYR A CA 1
ATOM 3043 C C . TYR A 1 382 ? -13.222 -15.277 7.821 1.00 85.69 382 TYR A C 1
ATOM 3045 O O . TYR A 1 382 ? -14.405 -14.970 7.884 1.00 85.69 382 TYR A O 1
ATOM 3053 N N . LEU A 1 383 ? -12.334 -14.553 7.130 1.00 84.88 383 LEU A N 1
ATOM 3054 C CA . LEU A 1 383 ? -12.678 -13.268 6.504 1.00 84.88 383 LEU A CA 1
ATOM 3055 C C . LEU A 1 383 ? -13.849 -13.386 5.522 1.00 84.88 383 LEU A C 1
ATOM 3057 O O . LEU A 1 383 ? -14.737 -12.543 5.534 1.00 84.88 383 LEU A O 1
ATOM 3061 N N . GLY A 1 384 ? -13.896 -14.463 4.730 1.00 81.06 384 GLY A N 1
ATOM 3062 C CA . GLY A 1 384 ? -15.009 -14.716 3.812 1.00 81.06 384 GLY A CA 1
ATOM 3063 C C . GLY A 1 384 ? -16.365 -14.948 4.493 1.00 81.06 384 GLY A C 1
ATOM 3064 O O . GLY A 1 384 ? -17.388 -14.822 3.827 1.00 81.06 384 GLY A O 1
ATOM 3065 N N . ARG A 1 385 ? -16.389 -15.286 5.791 1.00 77.69 385 ARG A N 1
ATOM 3066 C CA . ARG A 1 385 ? -17.616 -15.440 6.592 1.00 77.69 385 ARG A CA 1
ATOM 3067 C C . ARG A 1 385 ? -17.992 -14.162 7.335 1.00 77.69 385 ARG A C 1
ATOM 3069 O O . ARG A 1 385 ? -19.175 -13.859 7.432 1.00 77.69 385 ARG A O 1
ATOM 3076 N N . THR A 1 386 ? -17.002 -13.443 7.865 1.00 69.25 386 THR A N 1
ATOM 3077 C CA . THR A 1 386 ? -17.233 -12.278 8.727 1.00 69.25 386 THR A CA 1
ATOM 3078 C C . THR A 1 386 ? -17.733 -11.080 7.927 1.00 69.25 386 THR A C 1
ATOM 3080 O O . THR A 1 386 ? -18.699 -10.452 8.342 1.00 69.25 386 THR A O 1
ATOM 3083 N N . GLU A 1 387 ? -17.135 -10.791 6.765 1.00 65.75 387 GLU A N 1
ATOM 3084 C CA . GLU A 1 387 ? -17.532 -9.662 5.916 1.00 65.75 387 GLU A CA 1
ATOM 3085 C C . GLU A 1 387 ? -17.171 -9.908 4.441 1.00 65.75 387 GLU A C 1
ATOM 3087 O O . GLU A 1 387 ? -16.008 -10.061 4.069 1.00 65.75 387 GLU A O 1
ATOM 3092 N N . ALA A 1 388 ? -18.174 -9.872 3.556 1.00 53.56 388 ALA A N 1
ATOM 3093 C CA . ALA A 1 388 ? -18.005 -10.144 2.122 1.00 53.56 388 ALA A CA 1
ATOM 3094 C C . ALA A 1 388 ? -17.077 -9.151 1.381 1.00 53.56 388 ALA A C 1
ATOM 3096 O O . ALA A 1 388 ? -16.673 -9.423 0.250 1.00 53.56 388 ALA A O 1
ATOM 3097 N N . ASN A 1 389 ? -16.731 -8.013 1.997 1.00 60.59 389 ASN A N 1
ATOM 3098 C CA . ASN A 1 389 ? -15.945 -6.943 1.375 1.00 60.59 389 ASN A CA 1
ATOM 3099 C C . ASN A 1 389 ? -14.545 -6.741 1.980 1.00 60.59 389 ASN A C 1
ATOM 3101 O O . ASN A 1 389 ? -13.815 -5.867 1.512 1.00 60.59 389 ASN A O 1
ATOM 3105 N N . THR A 1 390 ? -14.123 -7.538 2.966 1.00 70.75 390 THR A N 1
ATOM 3106 C CA . THR A 1 390 ? -12.795 -7.375 3.567 1.00 70.75 390 THR A CA 1
ATOM 3107 C C . THR A 1 390 ? -11.701 -7.923 2.652 1.00 70.75 390 THR A C 1
ATOM 3109 O O . THR A 1 390 ? -11.598 -9.130 2.423 1.00 70.75 390 THR A O 1
ATOM 3112 N N . THR A 1 391 ? -10.816 -7.059 2.146 1.00 75.50 391 THR A N 1
ATOM 3113 C CA . THR A 1 391 ? -9.667 -7.535 1.361 1.00 75.50 391 THR A CA 1
ATOM 3114 C C . THR A 1 391 ? -8.441 -7.767 2.235 1.00 75.50 391 THR A C 1
ATOM 3116 O O . THR A 1 391 ? -7.959 -6.858 2.906 1.00 75.50 391 THR A O 1
ATOM 3119 N N . LEU A 1 392 ? -7.880 -8.974 2.157 1.00 84.38 392 LEU A N 1
ATOM 3120 C CA . LEU A 1 392 ? -6.657 -9.335 2.867 1.00 84.38 392 LEU A CA 1
ATOM 3121 C C . LEU A 1 392 ? -5.424 -8.608 2.304 1.00 84.38 392 LEU A C 1
ATOM 3123 O O . LEU A 1 392 ? -5.064 -8.759 1.126 1.00 84.38 392 LEU A O 1
ATOM 3127 N N . GLN A 1 393 ? -4.723 -7.882 3.172 1.00 85.38 393 GLN A N 1
ATOM 3128 C CA . GLN A 1 393 ? -3.465 -7.217 2.867 1.00 85.38 393 GLN A CA 1
ATOM 3129 C C . GLN A 1 393 ? -2.263 -8.046 3.334 1.00 85.38 393 GLN A C 1
ATOM 3131 O O . GLN A 1 393 ? -1.983 -8.165 4.524 1.00 85.38 393 GLN A O 1
ATOM 3136 N N . GLU A 1 394 ? -1.498 -8.564 2.371 1.00 84.38 394 GLU A N 1
ATOM 3137 C CA . GLU A 1 394 ? -0.205 -9.198 2.644 1.00 84.38 394 GLU A CA 1
ATOM 3138 C C . GLU A 1 394 ? 0.884 -8.137 2.890 1.00 84.38 394 GLU A C 1
ATOM 3140 O O . GLU A 1 394 ? 1.143 -7.280 2.033 1.00 84.38 394 GLU A O 1
ATOM 3145 N N . LEU A 1 395 ? 1.502 -8.192 4.072 1.00 82.81 395 LEU A N 1
ATOM 3146 C CA . LEU A 1 395 ? 2.578 -7.314 4.537 1.00 82.81 395 LEU A CA 1
ATOM 3147 C C . LEU A 1 395 ? 3.912 -8.055 4.479 1.00 82.81 395 LEU A C 1
ATOM 3149 O O . LEU A 1 395 ? 3.976 -9.203 4.903 1.00 82.81 395 LEU A O 1
ATOM 3153 N N . MET A 1 396 ? 4.962 -7.416 3.963 1.00 71.31 396 MET A N 1
ATOM 3154 C CA . MET A 1 396 ? 6.328 -7.954 4.057 1.00 71.31 396 MET A CA 1
ATOM 3155 C C . MET A 1 396 ? 6.988 -7.540 5.359 1.00 71.31 396 MET A C 1
ATOM 3157 O O . MET A 1 396 ? 6.626 -6.448 5.854 1.00 71.31 396 MET A O 1
#

Organism: NCBI:txid2587528

Nearest PDB structures (foldseek):
  6h2f-assembly1_G  TM=5.481E-01  e=2.028E+00  Aeromonas hydrophila subsp. hydrophila AL09-71
  1u5k-assembly1_A  TM=3.135E-01  e=1.524E-01  Deinococcus radiodurans R1 = ATCC 13939 = DSM 20539

Sequence (396 aa):
MKNTRYFTLNFTGFTTAASEKQSYLRLAAGDHVFYTDTRYFQDPTLFEQLKLNQPLHIGARRLPDGSFWIHWLSDGNVLLEPARPSLKSKLLMFFIGTLVFAAAAYPTYFFTTTWVVIVFGIIAALALVPALMGIGGLLHRFAQKIHPGMRGLMARMSLARRKDVSFCQPISPAVSSHIQPFAADNPVPPRFSVEEGIIKSLYFKKWSTGAGKTHRDYHGVLFQCSAAPLSFSWQTTGTRWGLHPLFYRRHPPFIAKGDRILAVYRRDNGNVQALYNGSDGGAYLKAHPFYPGEQQMSQIYKVFYSIALVMFLFMFGLELNDMRASGWDGWKLATEMLDLFSLTLLCIGGVIALLELCGLATRMLSSRVGDWIALQRTFKRYLGRTEANTTLQELM

Foldseek 3Di:
DQQKAKAKEQAAAWFFFQDDVSQWTWDDFALAIEIEGLVQWPDSCVSVVDDGRAIKMFIWGQALLRYTYTQWMDSLPDTTHTDDDDLVQLQVLQVQLVVQLCVLVVCLVVDPPPVSVVVSVVSNVVSVVSNVSSVVVVVLVVCLVPPVSNVVSVVVSVCVVVVNRVRHYYDDHYDDADFDDQPPPFDAPPQKDKAWAFWADKHKDWDWDDDDPRIWIKIWIFTDGPHDTATEIFTPPDPQPPRDCVPHNDDDDGDGGGWTKMFIAGPPPRYTQWMATPSNRATEGEADPQAGDPVRLVVVVVVLVVVLVVVLVVVLVVVVVVCVVPDPDPVVSVVVSVVSSVVSCVVSVVVSVVVVVSNVVCCVPDPVNVSSVSVVVSSVVSSVPSDVSRDYDYGD

Mean predicted aligned error: 9.27 Å

Radius of gyration: 26.18 Å; Cα contacts (8 Å, |Δi|>4): 597; chains: 1; bounding box: 67×59×76 Å